Protein AF-A0A7W9M465-F1 (afdb_monomer)

Nearest PDB structures (foldseek):
  7wx6-assembly1_A  TM=5.617E-01  e=9.689E-07  Legionella pneumophila
  2wtm-assembly1_B  TM=7.721E-01  e=1.307E-04  Butyrivibrio proteoclasticus
  2wtm-assembly2_D  TM=7.222E-01  e=1.382E-04  Butyrivibrio proteoclasticus
  6t6y-assembly1_A  TM=6.228E-01  e=3.431E-05  Streptomyces sp. BC16019
  3r0v-assembly1_A  TM=5.632E-01  e=2.597E-05  Sphaerobacter thermophilus DSM 20745

Organism: NCBI:txid1105145

Structure (mmCIF, N/CA/C/O backbone):
data_AF-A0A7W9M465-F1
#
_entry.id   AF-A0A7W9M465-F1
#
loop_
_atom_site.group_PDB
_atom_site.id
_atom_site.type_symbol
_atom_site.label_atom_id
_atom_site.label_alt_id
_atom_site.label_comp_id
_atom_site.label_asym_id
_atom_site.label_entity_id
_atom_site.label_seq_id
_atom_site.pdbx_PDB_ins_code
_atom_site.Cartn_x
_atom_site.Cartn_y
_atom_site.Cartn_z
_atom_site.occupancy
_atom_site.B_iso_or_equiv
_atom_site.auth_seq_id
_atom_site.auth_comp_id
_atom_site.auth_asym_id
_atom_site.auth_atom_id
_atom_site.pdbx_PDB_model_num
ATOM 1 N N . MET A 1 1 ? 46.373 4.427 2.981 1.00 50.78 1 MET A N 1
ATOM 2 C CA . MET A 1 1 ? 45.383 3.460 2.466 1.00 50.78 1 MET A CA 1
ATOM 3 C C . MET A 1 1 ? 45.506 2.196 3.289 1.00 50.78 1 MET A C 1
ATOM 5 O O . MET A 1 1 ? 46.583 1.609 3.298 1.00 50.78 1 MET A O 1
ATOM 9 N N . THR A 1 2 ? 44.461 1.843 4.031 1.00 61.94 2 THR A N 1
ATOM 10 C CA . THR A 1 2 ? 44.344 0.542 4.700 1.00 61.94 2 THR A CA 1
ATOM 11 C C . THR A 1 2 ? 44.081 -0.554 3.661 1.00 61.94 2 THR A C 1
ATOM 13 O O . THR A 1 2 ? 43.658 -0.268 2.535 1.00 61.94 2 THR A O 1
ATOM 16 N N . ALA A 1 3 ? 44.445 -1.795 3.988 1.00 75.38 3 ALA A N 1
ATOM 17 C CA . ALA A 1 3 ? 44.248 -2.933 3.095 1.00 75.38 3 ALA A CA 1
ATOM 18 C C . ALA A 1 3 ? 42.749 -3.246 2.947 1.00 75.38 3 ALA A C 1
ATOM 20 O O . ALA A 1 3 ? 41.966 -2.980 3.853 1.00 75.38 3 ALA A O 1
ATOM 21 N N . ARG A 1 4 ? 42.351 -3.802 1.796 1.00 83.56 4 ARG A N 1
ATOM 22 C CA . ARG A 1 4 ? 41.017 -4.396 1.642 1.00 83.56 4 ARG A CA 1
ATOM 23 C C . ARG A 1 4 ? 40.981 -5.721 2.396 1.00 83.56 4 ARG A C 1
ATOM 25 O O . ARG A 1 4 ? 41.872 -6.550 2.217 1.00 83.56 4 ARG A O 1
ATOM 32 N N . GLU A 1 5 ? 39.944 -5.904 3.191 1.00 88.12 5 GLU A N 1
ATOM 33 C CA . GLU A 1 5 ? 39.639 -7.130 3.917 1.00 88.12 5 GLU A CA 1
ATOM 34 C C . GLU A 1 5 ? 38.430 -7.821 3.284 1.00 88.12 5 GLU A C 1
ATOM 36 O O . GLU A 1 5 ? 37.644 -7.203 2.562 1.00 88.12 5 GLU A O 1
ATOM 41 N N . HIS A 1 6 ? 38.300 -9.124 3.518 1.00 87.44 6 HIS A N 1
ATOM 42 C CA . HIS A 1 6 ? 37.265 -9.946 2.903 1.00 87.44 6 HIS A CA 1
ATOM 43 C C . HIS A 1 6 ? 36.548 -10.775 3.961 1.00 87.44 6 HIS A C 1
ATOM 45 O O . HIS A 1 6 ? 37.185 -11.513 4.712 1.00 87.44 6 HIS A O 1
ATOM 51 N N . PHE A 1 7 ? 35.221 -10.718 3.948 1.00 87.25 7 PHE A N 1
ATOM 52 C CA . PHE A 1 7 ? 34.350 -11.496 4.814 1.00 87.25 7 PHE A CA 1
ATOM 53 C C . PHE A 1 7 ? 33.435 -12.383 3.974 1.00 87.25 7 PHE A C 1
ATOM 55 O O . PHE A 1 7 ? 32.756 -11.912 3.064 1.00 87.25 7 PHE A O 1
ATOM 62 N N . ARG A 1 8 ? 33.410 -13.683 4.273 1.00 85.88 8 ARG A N 1
ATOM 63 C CA . ARG A 1 8 ? 32.484 -14.627 3.642 1.00 85.88 8 ARG A CA 1
ATOM 64 C C . ARG A 1 8 ? 31.369 -14.967 4.623 1.00 85.88 8 ARG A C 1
ATOM 66 O O . ARG A 1 8 ? 31.626 -15.620 5.630 1.00 85.88 8 ARG A O 1
ATOM 73 N N . ALA A 1 9 ? 30.152 -14.557 4.292 1.00 80.19 9 ALA A N 1
ATOM 74 C CA . ALA A 1 9 ? 28.962 -14.819 5.084 1.00 80.19 9 ALA A CA 1
ATOM 75 C C . ALA A 1 9 ? 28.522 -16.299 5.011 1.00 80.19 9 ALA A C 1
ATOM 77 O O . ALA A 1 9 ? 28.919 -17.019 4.084 1.00 80.19 9 ALA A O 1
ATOM 78 N N . PRO A 1 10 ? 27.690 -16.774 5.962 1.00 72.44 10 PRO A N 1
ATOM 79 C CA . PRO A 1 10 ? 27.211 -18.161 5.994 1.00 72.44 10 PRO A CA 1
ATOM 80 C C . PRO A 1 10 ? 26.429 -18.599 4.746 1.00 72.44 10 PRO A C 1
ATOM 82 O O . PRO A 1 10 ? 26.441 -19.778 4.397 1.00 72.44 10 PRO A O 1
ATOM 85 N N . ASP A 1 11 ? 25.779 -17.657 4.061 1.00 66.31 11 ASP A N 1
ATOM 86 C CA . ASP A 1 11 ? 25.060 -17.869 2.796 1.00 66.31 11 ASP A CA 1
ATOM 87 C C . ASP A 1 11 ? 25.996 -17.969 1.571 1.00 66.31 11 ASP A C 1
ATOM 89 O O . ASP A 1 11 ? 25.547 -18.199 0.449 1.00 66.31 11 ASP A O 1
ATOM 93 N N . GLY A 1 12 ? 27.309 -17.826 1.780 1.00 71.44 12 GLY A N 1
ATOM 94 C CA . GLY A 1 12 ? 28.338 -17.866 0.747 1.00 71.44 12 GLY A CA 1
ATOM 95 C C . GLY A 1 12 ? 28.670 -16.507 0.129 1.00 71.44 12 GLY A C 1
ATOM 96 O O . GLY A 1 12 ? 29.665 -16.433 -0.607 1.00 71.44 12 GLY A O 1
ATOM 97 N N . THR A 1 13 ? 27.913 -15.450 0.451 1.00 77.06 13 THR A N 1
ATOM 98 C CA . THR A 1 13 ? 28.138 -14.080 -0.027 1.00 77.06 13 THR A CA 1
ATOM 99 C C . THR A 1 13 ? 29.508 -13.579 0.428 1.00 77.06 13 THR A C 1
ATOM 101 O O . THR A 1 13 ? 29.890 -13.737 1.587 1.00 77.06 13 THR A O 1
ATOM 104 N N . LEU A 1 14 ? 30.275 -12.987 -0.490 1.00 81.06 14 LEU A N 1
ATOM 105 C CA . LEU A 1 14 ? 31.578 -12.395 -0.193 1.00 81.06 14 LEU A CA 1
ATOM 106 C C . LEU A 1 14 ? 31.439 -10.873 -0.127 1.00 81.06 14 LEU A C 1
ATOM 108 O O . LEU A 1 14 ? 31.178 -10.241 -1.146 1.00 81.06 14 LEU A O 1
ATOM 112 N N . LEU A 1 15 ? 31.646 -10.304 1.056 1.00 83.75 15 LEU A N 1
ATOM 113 C CA . LEU A 1 15 ? 31.728 -8.866 1.279 1.00 83.75 15 LEU A CA 1
ATOM 114 C C . LEU A 1 15 ? 33.195 -8.444 1.336 1.00 83.75 15 LEU A C 1
ATOM 116 O O . LEU A 1 15 ? 34.043 -9.162 1.874 1.00 83.75 15 LEU A O 1
ATOM 120 N N . THR A 1 16 ? 33.501 -7.281 0.772 1.00 85.50 16 THR A N 1
ATOM 121 C CA . THR A 1 16 ? 34.827 -6.666 0.886 1.00 85.50 16 THR A CA 1
ATOM 122 C C . THR A 1 16 ? 34.676 -5.389 1.686 1.00 85.50 16 THR A C 1
ATOM 124 O O . THR A 1 16 ? 33.729 -4.646 1.469 1.00 85.50 16 THR A O 1
ATOM 127 N N . TYR A 1 17 ? 35.574 -5.125 2.626 1.00 88.25 17 TYR A N 1
ATOM 128 C CA . TYR A 1 17 ? 35.513 -3.895 3.408 1.00 88.25 17 TYR A CA 1
ATOM 129 C C . TYR A 1 17 ? 36.898 -3.297 3.638 1.00 88.25 17 TYR A C 1
ATOM 131 O O . TYR A 1 17 ? 37.930 -3.927 3.395 1.00 88.25 17 TYR A O 1
ATOM 139 N N . ARG A 1 18 ? 36.920 -2.038 4.065 1.00 89.06 18 ARG A N 1
ATOM 140 C CA . ARG A 1 18 ? 38.112 -1.323 4.521 1.00 89.06 18 ARG A CA 1
ATOM 141 C C . ARG A 1 18 ? 37.828 -0.740 5.893 1.00 89.06 18 ARG A C 1
ATOM 143 O O . ARG A 1 18 ? 36.785 -0.125 6.083 1.00 89.06 18 ARG A O 1
ATOM 150 N N . ASP A 1 19 ? 38.772 -0.902 6.802 1.00 90.75 19 ASP A N 1
ATOM 151 C CA . ASP A 1 19 ? 38.674 -0.429 8.179 1.00 90.75 19 ASP A CA 1
ATOM 152 C C . ASP A 1 19 ? 39.619 0.760 8.401 1.00 90.75 19 ASP A C 1
ATOM 154 O O . ASP A 1 19 ? 40.736 0.779 7.869 1.00 90.75 19 ASP A O 1
ATOM 158 N N . PHE A 1 20 ? 39.167 1.779 9.130 1.00 91.06 20 PHE A N 1
ATOM 159 C CA . PHE A 1 20 ? 39.895 3.024 9.357 1.00 91.06 20 PHE A CA 1
ATOM 160 C C . PHE A 1 20 ? 39.704 3.536 10.787 1.00 91.06 20 PHE A C 1
ATOM 162 O O . PHE A 1 20 ? 38.581 3.723 11.250 1.00 91.06 20 PHE A O 1
ATOM 169 N N . GLY A 1 21 ? 40.812 3.900 11.436 1.00 88.88 21 GLY A N 1
ATOM 170 C CA . GLY A 1 21 ? 40.788 4.539 12.752 1.00 88.88 21 GLY A CA 1
ATOM 171 C C . GLY A 1 21 ? 40.443 3.588 13.898 1.00 88.88 21 GLY A C 1
ATOM 172 O O . GLY A 1 21 ? 40.493 2.371 13.758 1.00 88.88 21 GLY A O 1
ATOM 173 N N . GLU A 1 22 ? 40.123 4.172 15.049 1.00 85.94 22 GLU A N 1
ATOM 174 C CA . GLU A 1 22 ? 39.717 3.477 16.273 1.00 85.94 22 GLU A CA 1
ATOM 175 C C . GLU A 1 22 ? 38.568 4.253 16.934 1.00 85.94 22 GLU A C 1
ATOM 177 O O . GLU A 1 22 ? 38.385 5.448 16.683 1.00 85.94 22 GLU A O 1
ATOM 182 N N . GLY A 1 23 ? 37.813 3.584 17.806 1.00 87.31 23 GLY A N 1
ATOM 183 C CA . GLY A 1 23 ? 36.670 4.155 18.516 1.00 87.31 23 GLY A CA 1
ATOM 184 C C . GLY A 1 23 ? 35.356 3.511 18.086 1.00 87.31 23 GLY A C 1
ATOM 185 O O . GLY A 1 23 ? 35.344 2.340 17.713 1.00 87.31 23 GLY A O 1
ATOM 186 N N . ARG A 1 24 ? 34.249 4.259 18.150 1.00 85.56 24 ARG A N 1
ATOM 187 C CA . ARG A 1 24 ? 32.911 3.691 17.939 1.00 85.56 24 ARG A CA 1
ATOM 188 C C . ARG A 1 24 ? 32.733 3.222 16.486 1.00 85.56 24 ARG A C 1
ATOM 190 O O . ARG A 1 24 ? 32.933 4.048 15.587 1.00 85.56 24 ARG A O 1
ATOM 197 N N . PRO A 1 25 ? 32.340 1.961 16.231 1.00 91.00 25 PRO A N 1
ATOM 198 C CA . PRO A 1 25 ? 32.132 1.466 14.877 1.00 91.00 25 PRO A CA 1
ATOM 199 C C . PRO A 1 25 ? 31.064 2.263 14.119 1.00 91.00 25 PRO A C 1
ATOM 201 O O . PRO A 1 25 ? 29.959 2.464 14.616 1.00 91.00 25 PRO A O 1
ATOM 204 N N . LEU A 1 26 ? 31.389 2.692 12.901 1.00 89.31 26 LEU A N 1
ATOM 205 C CA . LEU A 1 26 ? 30.464 3.262 11.924 1.00 89.31 26 LEU A CA 1
ATOM 206 C C . LEU A 1 26 ? 30.609 2.476 10.620 1.00 89.31 26 LEU A C 1
ATOM 208 O O . LEU A 1 26 ? 31.607 2.627 9.913 1.00 89.31 26 LEU A O 1
ATOM 212 N N . VAL A 1 27 ? 29.623 1.631 10.319 1.00 91.25 27 VAL A N 1
ATOM 213 C CA . VAL A 1 27 ? 29.637 0.762 9.136 1.00 91.25 27 VAL A CA 1
ATOM 214 C C . VAL A 1 27 ? 28.852 1.426 8.008 1.00 91.25 27 VAL A C 1
ATOM 216 O O . VAL A 1 27 ? 27.652 1.674 8.131 1.00 91.25 27 VAL A O 1
ATOM 219 N N . LEU A 1 28 ? 29.540 1.728 6.911 1.00 88.50 28 LEU A N 1
ATOM 220 C CA . LEU A 1 28 ? 29.016 2.457 5.761 1.00 88.50 28 LEU A CA 1
ATOM 221 C C . LEU A 1 28 ? 28.966 1.546 4.536 1.00 88.50 28 LEU A C 1
ATOM 223 O O . LEU A 1 28 ? 30.002 1.127 4.023 1.00 88.50 28 LEU A O 1
ATOM 227 N N . PHE A 1 29 ? 27.760 1.268 4.049 1.00 84.62 29 PHE A N 1
ATOM 228 C CA . PHE A 1 29 ? 27.524 0.469 2.852 1.00 84.62 29 PHE A CA 1
ATOM 229 C C . PHE A 1 29 ? 27.475 1.364 1.610 1.00 84.62 29 PHE A C 1
ATOM 231 O O . PHE A 1 29 ? 26.705 2.330 1.539 1.00 84.62 29 PHE A O 1
ATOM 238 N N . ALA A 1 30 ? 28.304 1.053 0.616 1.00 75.25 30 ALA A N 1
ATOM 239 C CA . ALA A 1 30 ? 28.243 1.698 -0.692 1.00 75.25 30 ALA A CA 1
ATOM 240 C C . ALA A 1 30 ? 27.140 1.094 -1.576 1.00 75.25 30 ALA A C 1
ATOM 242 O O . ALA A 1 30 ? 26.696 -0.029 -1.344 1.00 75.25 30 ALA A O 1
ATOM 243 N N . GLY A 1 31 ? 26.695 1.861 -2.577 1.00 59.94 31 GLY A N 1
ATOM 244 C CA . GLY A 1 31 ? 25.725 1.408 -3.578 1.00 59.94 31 GLY A CA 1
ATOM 245 C C . GLY A 1 31 ? 26.327 0.458 -4.620 1.00 59.94 31 GLY A C 1
ATOM 246 O O . GLY A 1 31 ? 25.685 -0.528 -4.961 1.00 59.94 31 GLY A O 1
ATOM 247 N N . ASP A 1 32 ? 27.570 0.711 -5.046 1.00 57.81 32 ASP A N 1
ATOM 248 C CA . ASP A 1 32 ? 28.349 -0.114 -5.984 1.00 57.81 32 ASP A CA 1
ATOM 249 C C . ASP A 1 32 ? 29.833 -0.169 -5.547 1.00 57.81 32 ASP A C 1
ATOM 251 O O . ASP A 1 32 ? 30.357 0.731 -4.885 1.00 57.81 32 ASP A O 1
ATOM 255 N N . SER A 1 33 ? 30.509 -1.258 -5.908 1.00 49.78 33 SER A N 1
ATOM 256 C CA . SER A 1 33 ? 31.902 -1.610 -5.620 1.00 49.78 33 SER A CA 1
ATOM 257 C C . SER A 1 33 ? 32.958 -0.674 -6.235 1.00 49.78 33 SER A C 1
ATOM 259 O O . SER A 1 33 ? 34.073 -0.587 -5.701 1.00 49.78 33 SER A O 1
ATOM 261 N N . ASP A 1 34 ? 32.622 0.039 -7.320 1.00 48.62 34 ASP A N 1
ATOM 262 C CA . ASP A 1 34 ? 33.474 1.072 -7.937 1.00 48.62 34 ASP A CA 1
ATOM 263 C C . ASP A 1 34 ? 33.296 2.460 -7.257 1.00 48.62 34 ASP A C 1
ATOM 265 O O . ASP A 1 34 ? 34.188 3.301 -7.373 1.00 48.62 34 ASP A O 1
ATOM 269 N N . ASP A 1 35 ? 32.229 2.678 -6.468 1.00 52.84 35 ASP A N 1
ATOM 270 C CA . ASP A 1 35 ? 31.834 3.988 -5.900 1.00 52.84 35 ASP A CA 1
ATOM 271 C C . ASP A 1 35 ? 32.314 4.247 -4.460 1.00 52.84 35 ASP A C 1
ATOM 273 O O . ASP A 1 35 ? 32.398 5.396 -4.014 1.00 52.84 35 ASP A O 1
ATOM 277 N N . THR A 1 36 ? 32.672 3.216 -3.690 1.00 51.62 36 THR A N 1
ATOM 278 C CA . THR A 1 36 ? 33.055 3.374 -2.270 1.00 51.62 36 THR A CA 1
ATOM 279 C C . THR A 1 36 ? 34.271 4.283 -2.075 1.00 51.62 36 THR A C 1
ATOM 281 O O . THR A 1 36 ? 34.425 4.919 -1.029 1.00 51.62 36 THR A O 1
ATOM 284 N N . ALA A 1 37 ? 35.159 4.327 -3.076 1.00 50.91 37 ALA A N 1
ATOM 285 C CA . ALA A 1 37 ? 36.342 5.173 -3.056 1.00 50.91 37 ALA A CA 1
ATOM 286 C C . ALA A 1 37 ? 36.015 6.657 -3.285 1.00 50.91 37 ALA A C 1
ATOM 288 O O . ALA A 1 37 ? 36.636 7.505 -2.658 1.00 50.91 37 ALA A O 1
ATOM 289 N N . ASP A 1 38 ? 35.025 6.985 -4.106 1.00 58.19 38 ASP A N 1
ATOM 290 C CA . ASP A 1 38 ? 34.736 8.383 -4.435 1.00 58.19 38 ASP A CA 1
ATOM 291 C C . ASP A 1 38 ? 33.638 8.972 -3.534 1.00 58.19 38 ASP A C 1
ATOM 293 O O . ASP A 1 38 ? 33.659 10.168 -3.240 1.00 58.19 38 ASP A O 1
ATOM 297 N N . LEU A 1 39 ? 32.738 8.130 -3.009 1.00 66.69 39 LEU A N 1
ATOM 298 C CA . LEU A 1 39 ? 31.596 8.568 -2.207 1.00 66.69 39 LEU A CA 1
ATOM 299 C C . LEU A 1 39 ? 31.907 8.696 -0.710 1.00 66.69 39 LEU A C 1
ATOM 301 O O . LEU A 1 39 ? 31.679 9.752 -0.128 1.00 66.69 39 LEU A O 1
ATOM 305 N N . TRP A 1 40 ? 32.433 7.645 -0.066 1.00 76.19 40 TRP A N 1
ATOM 306 C CA . TRP A 1 40 ? 32.627 7.635 1.393 1.00 76.19 40 TRP A CA 1
ATOM 307 C C . TRP A 1 40 ? 34.029 8.060 1.847 1.00 76.19 40 TRP A C 1
ATOM 309 O O . TRP A 1 40 ? 34.159 8.612 2.942 1.00 76.19 40 TRP A O 1
ATOM 319 N N . LEU A 1 41 ? 35.080 7.859 1.034 1.00 80.06 41 LEU A N 1
ATOM 320 C CA . LEU A 1 41 ? 36.451 8.239 1.428 1.00 80.06 41 LEU A CA 1
ATOM 321 C C . LEU A 1 41 ? 36.605 9.715 1.830 1.00 80.06 41 LEU A C 1
ATOM 323 O O . LEU A 1 41 ? 37.308 9.951 2.816 1.00 80.06 41 LEU A O 1
ATOM 327 N N . PRO A 1 42 ? 35.954 10.703 1.178 1.00 79.19 42 PRO A N 1
ATOM 328 C CA . PRO A 1 42 ? 36.044 12.104 1.602 1.00 79.19 42 PRO A CA 1
ATOM 329 C C . PRO A 1 42 ? 35.568 12.358 3.042 1.00 79.19 42 PRO A C 1
ATOM 331 O O . PRO A 1 42 ? 35.943 13.360 3.651 1.00 79.19 42 PRO A O 1
ATOM 334 N N . HIS A 1 43 ? 34.758 11.454 3.603 1.00 79.06 43 HIS A N 1
ATOM 335 C CA . HIS A 1 43 ? 34.210 11.558 4.954 1.00 79.06 43 HIS A CA 1
ATOM 336 C C . HIS A 1 43 ? 35.034 10.803 6.008 1.00 79.06 43 HIS A C 1
ATOM 338 O O . HIS A 1 43 ? 34.854 11.061 7.198 1.00 79.06 43 HIS A O 1
ATOM 344 N N . VAL A 1 44 ? 35.951 9.913 5.605 1.00 85.44 44 VAL A N 1
ATOM 345 C CA . VAL A 1 44 ? 36.715 9.053 6.529 1.00 85.44 44 VAL A CA 1
ATOM 346 C C . VAL A 1 44 ? 37.563 9.876 7.494 1.00 85.44 44 VAL A C 1
ATOM 348 O O . VAL A 1 44 ? 37.400 9.736 8.703 1.00 85.44 44 VAL A O 1
ATOM 351 N N . ASP A 1 45 ? 38.430 10.759 6.991 1.00 86.06 45 ASP A N 1
ATOM 352 C CA . ASP A 1 45 ? 39.338 11.535 7.847 1.00 86.06 45 ASP A CA 1
ATOM 353 C C . ASP A 1 45 ? 38.575 12.426 8.854 1.00 86.06 45 ASP A C 1
ATOM 355 O O . ASP A 1 45 ? 38.905 12.388 10.045 1.00 86.06 45 ASP A O 1
ATOM 359 N N . PRO A 1 46 ? 37.522 13.176 8.448 1.00 82.88 46 PRO A N 1
ATOM 360 C CA . PRO A 1 46 ? 36.678 13.904 9.392 1.00 82.88 46 PRO A CA 1
ATOM 361 C C . PRO A 1 46 ? 36.025 13.028 10.464 1.00 82.88 46 PRO A C 1
ATOM 363 O O . PRO A 1 46 ? 35.930 13.468 11.604 1.00 82.88 46 PRO A O 1
ATOM 366 N N . LEU A 1 47 ? 35.564 11.819 10.131 1.00 85.00 47 LEU A N 1
ATOM 367 C CA . LEU A 1 47 ? 34.874 10.928 11.072 1.00 85.00 47 LEU A CA 1
ATOM 368 C C . LEU A 1 47 ? 35.854 10.230 12.027 1.00 85.00 47 LEU A C 1
ATOM 370 O O . LEU A 1 47 ? 35.603 10.176 13.232 1.00 85.00 47 LEU A O 1
ATOM 374 N N . VAL A 1 48 ? 37.009 9.783 11.529 1.00 89.94 48 VAL A N 1
ATOM 375 C CA . VAL A 1 48 ? 38.081 9.198 12.352 1.00 89.94 48 VAL A CA 1
ATOM 376 C C . VAL A 1 48 ? 38.618 10.218 13.355 1.00 89.94 48 VAL A C 1
ATOM 378 O O . VAL A 1 48 ? 38.791 9.898 14.530 1.00 89.94 48 VAL A O 1
ATOM 381 N N . ALA A 1 49 ? 38.799 11.479 12.946 1.00 86.31 49 ALA A N 1
ATOM 382 C CA . ALA A 1 49 ? 39.213 12.556 13.851 1.00 86.31 49 ALA A CA 1
ATOM 383 C C . ALA A 1 49 ? 38.223 12.806 15.010 1.00 86.31 49 ALA A C 1
ATOM 385 O O . ALA A 1 49 ? 38.584 13.441 16.002 1.00 86.31 49 ALA A O 1
ATOM 386 N N . ARG A 1 50 ? 36.987 12.303 14.899 1.00 81.25 50 ARG A N 1
ATOM 387 C CA . ARG A 1 50 ? 35.925 12.403 15.912 1.00 81.25 50 ARG A CA 1
ATOM 388 C C . ARG A 1 50 ? 35.790 11.147 16.773 1.00 81.25 50 ARG A C 1
ATOM 390 O O . ARG A 1 50 ? 34.886 11.087 17.599 1.00 81.25 50 ARG A O 1
ATOM 397 N N . GLY A 1 51 ? 36.684 10.172 16.606 1.00 86.44 51 GLY A N 1
ATOM 398 C CA . GLY A 1 51 ? 36.689 8.938 17.390 1.00 86.44 51 GLY A CA 1
ATOM 399 C C . GLY A 1 51 ? 35.744 7.859 16.865 1.00 86.44 51 GLY A C 1
ATOM 400 O O . GLY A 1 51 ? 35.273 7.039 17.653 1.00 86.44 51 GLY A O 1
ATOM 401 N N . HIS A 1 52 ? 35.445 7.860 15.563 1.00 86.88 52 HIS A N 1
ATOM 402 C CA . HIS A 1 52 ? 34.800 6.724 14.909 1.00 86.88 52 HIS A CA 1
ATOM 403 C C . HIS A 1 52 ? 35.837 5.769 14.310 1.00 86.88 52 HIS A C 1
ATOM 405 O O . HIS A 1 52 ? 36.769 6.202 13.627 1.00 86.88 52 HIS A O 1
ATOM 411 N N . ARG A 1 53 ? 35.607 4.465 14.485 1.00 91.88 53 ARG A N 1
ATOM 412 C CA . ARG A 1 53 ? 36.194 3.415 13.645 1.00 91.88 53 ARG A CA 1
ATOM 413 C C . ARG A 1 53 ? 35.304 3.280 12.414 1.00 91.88 53 ARG A C 1
ATOM 415 O O . ARG A 1 53 ? 34.178 2.803 12.522 1.00 91.88 53 ARG A O 1
ATOM 422 N N . VAL A 1 54 ? 35.758 3.767 11.267 1.00 91.12 54 VAL A N 1
ATOM 423 C CA . VAL A 1 54 ? 34.953 3.820 10.040 1.00 91.12 54 VAL A CA 1
ATOM 424 C C . VAL A 1 54 ? 35.208 2.565 9.215 1.00 91.12 54 VAL A C 1
ATOM 426 O O . VAL A 1 54 ? 36.326 2.345 8.759 1.00 91.12 54 VAL A O 1
ATOM 429 N N . ILE A 1 55 ? 34.165 1.767 8.987 1.00 91.75 55 ILE A N 1
ATOM 430 C CA . ILE A 1 55 ? 34.219 0.565 8.154 1.00 91.75 55 ILE A CA 1
ATOM 431 C C . ILE A 1 55 ? 33.451 0.832 6.865 1.00 91.75 55 ILE A C 1
ATOM 433 O O . ILE A 1 55 ? 32.233 0.982 6.881 1.00 91.75 55 ILE A O 1
ATOM 437 N N . LEU A 1 56 ? 34.156 0.886 5.739 1.00 90.06 56 LEU A N 1
ATOM 438 C CA . LEU A 1 56 ? 33.545 1.038 4.421 1.00 90.06 56 LEU A CA 1
ATOM 439 C C . LEU A 1 56 ? 33.336 -0.336 3.798 1.00 90.06 56 LEU A C 1
ATOM 441 O O . LEU A 1 56 ? 34.313 -1.055 3.594 1.00 90.06 56 LEU A O 1
ATOM 445 N N . VAL A 1 57 ? 32.094 -0.688 3.485 1.00 87.81 57 VAL A N 1
ATOM 446 C CA . VAL A 1 57 ? 31.721 -1.992 2.932 1.00 87.81 57 VAL A CA 1
ATOM 447 C C . VAL A 1 57 ? 31.379 -1.848 1.452 1.00 87.81 57 VAL A C 1
ATOM 449 O O . VAL A 1 57 ? 30.419 -1.168 1.082 1.00 87.81 57 VAL A O 1
ATOM 452 N N . ASP A 1 58 ? 32.165 -2.530 0.622 1.00 80.06 58 ASP A N 1
ATOM 453 C CA . ASP A 1 58 ? 31.907 -2.752 -0.795 1.00 80.06 58 ASP A CA 1
ATOM 454 C C . ASP A 1 58 ? 30.885 -3.899 -0.903 1.00 80.06 58 ASP A C 1
ATOM 456 O O . ASP A 1 58 ? 31.142 -5.031 -0.462 1.00 80.06 58 ASP A O 1
ATOM 460 N N . LEU A 1 59 ? 29.721 -3.619 -1.492 1.00 72.31 59 LEU A N 1
ATOM 461 C CA . LEU A 1 59 ? 28.781 -4.674 -1.858 1.00 72.31 59 LEU A CA 1
ATOM 462 C C . LEU A 1 59 ? 29.360 -5.510 -3.015 1.00 72.31 59 LEU A C 1
ATOM 464 O O . LEU A 1 59 ? 30.142 -4.990 -3.815 1.00 72.31 59 LEU A O 1
ATOM 468 N N . PRO A 1 60 ? 29.047 -6.819 -3.089 1.00 64.31 60 PRO A N 1
ATOM 469 C CA . PRO A 1 60 ? 29.517 -7.648 -4.188 1.00 64.31 60 PRO A CA 1
ATOM 470 C C . PRO A 1 60 ? 29.006 -7.090 -5.522 1.00 64.31 60 PRO A C 1
ATOM 472 O O . PRO A 1 60 ? 27.875 -6.618 -5.585 1.00 64.31 60 PRO A O 1
ATOM 475 N N . ASP A 1 61 ? 29.839 -7.187 -6.565 1.00 52.59 61 ASP A N 1
ATOM 476 C CA . ASP A 1 61 ? 29.519 -6.789 -7.946 1.00 52.59 61 ASP A CA 1
ATOM 477 C C . ASP A 1 61 ? 28.102 -7.262 -8.334 1.00 52.59 61 ASP A C 1
ATOM 479 O O . ASP A 1 61 ? 27.733 -8.415 -8.073 1.00 52.59 61 ASP A O 1
ATOM 483 N N . GLU A 1 62 ? 27.335 -6.373 -8.974 1.00 47.59 62 GLU A N 1
ATOM 484 C CA . GLU A 1 62 ? 25.898 -6.447 -9.314 1.00 47.59 62 GLU A CA 1
ATOM 485 C C . GLU A 1 62 ? 25.483 -7.712 -10.098 1.00 47.59 62 GLU A C 1
ATOM 487 O O . GLU A 1 62 ? 24.309 -7.959 -10.369 1.00 47.59 62 GLU A O 1
ATOM 492 N N . ARG A 1 63 ? 26.457 -8.544 -10.473 1.00 40.72 63 ARG A N 1
ATOM 493 C CA . ARG A 1 63 ? 26.319 -9.794 -11.229 1.00 40.72 63 ARG A CA 1
ATOM 494 C C . ARG A 1 63 ? 25.870 -10.991 -10.393 1.00 40.72 63 ARG A C 1
ATOM 496 O O . ARG A 1 63 ? 25.621 -12.052 -10.971 1.00 40.72 63 ARG A O 1
ATOM 503 N N . SER A 1 64 ? 25.824 -10.881 -9.064 1.00 37.25 64 SER A N 1
ATOM 504 C CA . SER A 1 64 ? 25.337 -11.967 -8.209 1.00 37.25 64 SER A CA 1
ATOM 505 C C . SER A 1 64 ? 23.828 -11.820 -7.960 1.00 37.25 64 SER A C 1
ATOM 507 O O . SER A 1 64 ? 23.412 -10.782 -7.456 1.00 37.25 64 SER A O 1
ATOM 509 N N . PRO A 1 65 ? 22.995 -12.846 -8.228 1.00 34.16 65 PRO A N 1
ATOM 510 C CA . PRO A 1 65 ? 21.530 -12.802 -8.074 1.00 34.16 65 PRO A CA 1
ATOM 511 C C . PRO A 1 65 ? 21.038 -12.680 -6.617 1.00 34.16 65 PRO A C 1
ATOM 513 O O . PRO A 1 65 ? 19.846 -12.818 -6.341 1.00 34.16 65 PRO A O 1
ATOM 516 N N . ALA A 1 66 ? 21.940 -12.454 -5.659 1.00 39.44 66 ALA A N 1
ATOM 517 C CA . ALA A 1 66 ? 21.574 -12.140 -4.292 1.00 39.44 66 ALA A CA 1
ATOM 518 C C . ALA A 1 66 ? 21.256 -10.643 -4.210 1.00 39.44 66 ALA A C 1
ATOM 520 O O . ALA A 1 66 ? 22.147 -9.798 -4.269 1.00 39.44 66 ALA A O 1
ATOM 521 N N . ARG A 1 67 ? 19.964 -10.334 -4.055 1.00 49.28 67 ARG A N 1
ATOM 522 C CA . ARG A 1 67 ? 19.465 -9.050 -3.535 1.00 49.28 67 ARG A CA 1
ATOM 523 C C . ARG A 1 67 ? 20.362 -8.527 -2.421 1.00 49.28 67 ARG A C 1
ATOM 525 O O . ARG A 1 67 ? 20.928 -9.347 -1.703 1.00 49.28 67 ARG A O 1
ATOM 532 N N . ALA A 1 68 ? 20.408 -7.198 -2.249 1.00 54.38 68 ALA A N 1
ATOM 533 C CA . ALA A 1 68 ? 21.100 -6.509 -1.152 1.00 54.38 68 ALA A CA 1
ATOM 534 C C . ALA A 1 68 ? 21.214 -7.430 0.078 1.00 54.38 68 ALA A C 1
ATOM 536 O O . ALA A 1 68 ? 20.171 -7.792 0.637 1.00 54.38 68 ALA A O 1
ATOM 537 N N . PRO A 1 69 ? 22.421 -7.911 0.423 1.00 67.94 69 PRO A N 1
ATOM 538 C CA . PRO A 1 69 ? 22.568 -9.167 1.142 1.00 67.94 69 PRO A CA 1
ATOM 539 C C . PRO A 1 69 ? 22.356 -8.941 2.638 1.00 67.94 69 PRO A C 1
ATOM 541 O O . PRO A 1 69 ? 23.300 -8.960 3.417 1.00 67.94 69 PRO A O 1
ATOM 544 N N . THR A 1 70 ? 21.109 -8.696 3.047 1.00 70.25 70 THR A N 1
ATOM 545 C CA . THR A 1 70 ? 20.733 -8.329 4.420 1.00 70.25 70 THR A CA 1
ATOM 546 C C . THR A 1 70 ? 21.285 -9.319 5.437 1.00 70.25 70 THR A C 1
ATOM 548 O O . THR A 1 70 ? 21.890 -8.901 6.419 1.00 70.25 70 THR A O 1
ATOM 551 N N . ALA A 1 71 ? 21.175 -10.623 5.168 1.00 68.75 71 ALA A N 1
ATOM 552 C CA . ALA A 1 71 ? 21.751 -11.660 6.021 1.00 68.75 71 ALA A CA 1
ATOM 553 C C . ALA A 1 71 ? 23.288 -11.589 6.091 1.00 68.75 71 ALA A C 1
ATOM 555 O O . ALA A 1 71 ? 23.855 -11.728 7.172 1.00 68.75 71 ALA A O 1
ATOM 556 N N . ALA A 1 72 ? 23.969 -11.331 4.969 1.00 79.12 72 ALA A N 1
ATOM 557 C CA . ALA A 1 72 ? 25.422 -11.163 4.953 1.00 79.12 72 ALA A CA 1
ATOM 558 C C . ALA A 1 72 ? 25.865 -9.876 5.661 1.00 79.12 72 ALA A C 1
ATOM 560 O O . ALA A 1 72 ? 26.889 -9.880 6.336 1.00 79.12 72 ALA A O 1
ATOM 561 N N . GLY A 1 73 ? 25.095 -8.793 5.528 1.00 82.38 73 GLY A N 1
ATOM 562 C CA . GLY A 1 73 ? 25.318 -7.533 6.227 1.00 82.38 73 GLY A CA 1
ATOM 563 C C . GLY A 1 73 ? 25.191 -7.701 7.738 1.00 82.38 73 GLY A C 1
ATOM 564 O O . GLY A 1 73 ? 26.078 -7.271 8.465 1.00 82.38 73 GLY A O 1
ATOM 565 N N . LEU A 1 74 ? 24.151 -8.394 8.214 1.00 79.62 74 LEU A N 1
ATOM 566 C CA . LEU A 1 74 ? 24.005 -8.741 9.634 1.00 79.62 74 LEU A CA 1
ATOM 567 C C . LEU A 1 74 ? 25.155 -9.632 10.120 1.00 79.62 74 LEU A C 1
ATOM 569 O O . LEU A 1 74 ? 25.783 -9.325 11.126 1.00 79.62 74 LEU A O 1
ATOM 573 N N . ALA A 1 75 ? 25.503 -10.674 9.360 1.00 81.75 75 ALA A N 1
ATOM 574 C CA . ALA A 1 75 ? 26.623 -11.548 9.701 1.00 81.75 75 ALA A CA 1
ATOM 575 C C . ALA A 1 75 ? 27.972 -10.804 9.727 1.00 81.75 75 ALA A C 1
ATOM 577 O O . ALA A 1 75 ? 28.869 -11.187 10.474 1.00 81.75 75 ALA A O 1
ATOM 578 N N . LEU A 1 76 ? 28.128 -9.744 8.925 1.00 87.94 76 LEU A N 1
ATOM 579 C CA . LEU A 1 76 ? 29.298 -8.872 8.976 1.00 87.94 76 LEU A CA 1
ATOM 580 C C . LEU A 1 76 ? 29.321 -8.038 10.262 1.00 87.94 76 LEU A C 1
ATOM 582 O O . LEU A 1 76 ? 30.388 -7.879 10.842 1.00 87.94 76 LEU A O 1
ATOM 586 N N . LEU A 1 77 ? 28.177 -7.530 10.730 1.00 87.25 77 LEU A N 1
ATOM 587 C CA . LEU A 1 77 ? 28.108 -6.815 12.011 1.00 87.25 77 LEU A CA 1
ATOM 588 C C . LEU A 1 77 ? 28.522 -7.706 13.184 1.00 87.25 77 LEU A C 1
ATOM 590 O O . LEU A 1 77 ? 29.289 -7.253 14.038 1.00 87.25 77 LEU A O 1
ATOM 594 N N . ASP A 1 78 ? 28.075 -8.964 13.174 1.00 82.12 78 ASP A N 1
ATOM 595 C CA . ASP A 1 78 ? 28.493 -9.979 14.144 1.00 82.12 78 ASP A CA 1
ATOM 596 C C . ASP A 1 78 ? 29.996 -10.262 14.027 1.00 82.12 78 ASP A C 1
ATOM 598 O O . ASP A 1 78 ? 30.701 -10.319 15.025 1.00 82.12 78 ASP A O 1
ATOM 602 N N . HIS A 1 79 ? 30.517 -10.394 12.802 1.00 85.62 79 HIS A N 1
ATOM 603 C CA . HIS A 1 79 ? 31.942 -10.633 12.561 1.00 85.62 79 HIS A CA 1
ATOM 604 C C . HIS A 1 79 ? 32.848 -9.490 13.033 1.00 85.62 79 HIS A C 1
ATOM 606 O O . HIS A 1 79 ? 33.985 -9.732 13.434 1.00 85.62 79 HIS A O 1
ATOM 612 N N . LEU A 1 80 ? 32.364 -8.252 12.952 1.00 86.25 80 LEU A N 1
ATOM 613 C CA . LEU A 1 80 ? 33.088 -7.056 13.374 1.00 86.25 80 LEU A CA 1
ATOM 614 C C . LEU A 1 80 ? 32.988 -6.804 14.892 1.00 86.25 80 LEU A C 1
ATOM 616 O O . LEU A 1 80 ? 33.499 -5.779 15.351 1.00 86.25 80 LEU A O 1
ATOM 620 N N . ASP A 1 81 ? 32.336 -7.707 15.640 1.00 77.50 81 ASP A N 1
ATOM 621 C CA . ASP A 1 81 ? 32.052 -7.623 17.080 1.00 77.50 81 ASP A CA 1
ATOM 622 C C . ASP A 1 81 ? 31.345 -6.309 17.478 1.00 77.50 81 ASP A C 1
ATOM 624 O O . ASP A 1 81 ? 31.523 -5.772 18.570 1.00 77.50 81 ASP A O 1
ATOM 628 N N . THR A 1 82 ? 30.526 -5.757 16.575 1.00 70.94 82 THR A N 1
ATOM 629 C CA . THR A 1 82 ? 29.903 -4.432 16.767 1.00 70.94 82 THR A CA 1
ATOM 630 C C . THR A 1 82 ? 28.813 -4.419 17.836 1.00 70.94 82 THR A C 1
ATOM 632 O O . THR A 1 82 ? 28.602 -3.397 18.485 1.00 70.94 82 THR A O 1
ATOM 635 N N . ALA A 1 83 ? 28.124 -5.545 18.034 1.00 56.44 83 ALA A N 1
ATOM 636 C CA . ALA A 1 83 ? 27.053 -5.682 19.019 1.00 56.44 83 ALA A CA 1
ATOM 637 C C . ALA A 1 83 ? 27.571 -5.787 20.467 1.00 56.44 83 ALA A C 1
ATOM 639 O O . ALA A 1 83 ? 26.850 -5.428 21.396 1.00 56.44 83 ALA A O 1
ATOM 640 N N . ASP A 1 84 ? 28.814 -6.241 20.647 1.00 57.94 84 ASP A N 1
ATOM 641 C CA . ASP A 1 84 ? 29.466 -6.386 21.953 1.00 57.94 84 ASP A CA 1
ATOM 642 C C . ASP A 1 84 ? 30.294 -5.147 22.344 1.00 57.94 84 ASP A C 1
ATOM 644 O O . ASP A 1 84 ? 30.843 -5.087 23.450 1.00 57.94 84 ASP A O 1
ATOM 648 N N . ASP A 1 85 ? 30.376 -4.135 21.468 1.00 63.50 85 ASP A N 1
ATOM 649 C CA . ASP A 1 85 ? 31.026 -2.866 21.784 1.00 63.50 85 ASP A CA 1
ATOM 650 C C . ASP A 1 85 ? 30.178 -2.092 22.815 1.00 63.50 85 ASP A C 1
ATOM 652 O O . ASP A 1 85 ? 29.035 -1.719 22.530 1.00 63.50 85 ASP A O 1
ATOM 656 N N . PRO A 1 86 ? 30.704 -1.797 24.020 1.00 57.19 86 PRO A N 1
ATOM 657 C CA . PRO A 1 86 ? 29.964 -1.058 25.039 1.00 57.19 86 PRO A CA 1
ATOM 658 C C . PRO A 1 86 ? 29.587 0.374 24.616 1.00 57.19 86 PRO A C 1
ATOM 660 O O . PRO A 1 86 ? 28.751 0.992 25.276 1.00 57.19 86 PRO A O 1
ATOM 663 N N . ALA A 1 87 ? 30.183 0.913 23.545 1.00 62.84 87 ALA A N 1
ATOM 664 C CA . ALA A 1 87 ? 29.812 2.191 22.937 1.00 62.84 87 ALA A CA 1
ATOM 665 C C . ALA A 1 87 ? 28.706 2.078 21.863 1.00 62.84 87 ALA A C 1
ATOM 667 O O . ALA A 1 87 ? 28.228 3.113 21.383 1.00 62.84 87 ALA A O 1
ATOM 668 N N . GLY A 1 88 ? 28.289 0.859 21.498 1.00 75.31 88 GLY A N 1
ATOM 669 C CA . GLY A 1 88 ? 27.370 0.579 20.392 1.00 75.31 88 GLY A CA 1
ATOM 670 C C . GLY A 1 88 ? 28.002 0.810 19.014 1.00 75.31 88 GLY A C 1
ATOM 671 O O . GLY A 1 88 ? 29.202 1.042 18.900 1.00 75.31 88 GLY A O 1
ATOM 672 N N . TYR A 1 89 ? 27.194 0.782 17.954 1.00 83.44 89 TYR A N 1
ATOM 673 C CA . TYR A 1 89 ? 27.648 1.023 16.578 1.00 83.44 89 TYR A CA 1
ATOM 674 C C . TYR A 1 89 ? 26.667 1.892 15.796 1.00 83.44 89 TYR A C 1
ATOM 676 O O . TYR A 1 89 ? 25.484 1.933 16.110 1.00 83.44 89 TYR A O 1
ATOM 684 N N . ASP A 1 90 ? 27.144 2.556 14.751 1.00 85.12 90 ASP A N 1
ATOM 685 C CA . ASP A 1 90 ? 26.347 3.353 13.822 1.00 85.12 90 ASP A CA 1
ATOM 686 C C . ASP A 1 90 ? 26.313 2.684 12.434 1.00 85.12 90 ASP A C 1
ATOM 688 O O . ASP A 1 90 ? 27.274 2.023 12.029 1.00 85.12 90 ASP A O 1
ATOM 692 N N . LEU A 1 91 ? 25.223 2.871 11.683 1.00 85.06 91 LEU A N 1
ATOM 693 C CA . LEU A 1 91 ? 25.084 2.393 10.301 1.00 85.06 91 LEU A CA 1
ATOM 694 C C . LEU A 1 91 ? 24.867 3.546 9.326 1.00 85.06 91 LEU A C 1
ATOM 696 O O . LEU A 1 91 ? 24.233 4.551 9.642 1.00 85.06 91 LEU A O 1
ATOM 700 N N . GLY A 1 92 ? 25.321 3.377 8.091 1.00 83.62 92 GLY A N 1
ATOM 701 C CA . GLY A 1 92 ? 24.992 4.301 7.017 1.00 83.62 92 GLY A CA 1
ATOM 702 C C . GLY A 1 92 ? 25.032 3.655 5.647 1.00 83.62 92 GLY A C 1
ATOM 703 O O . GLY A 1 92 ? 25.738 2.674 5.431 1.00 83.62 92 GLY A O 1
ATOM 704 N N . GLY A 1 93 ? 24.259 4.194 4.715 1.00 79.31 93 GLY A N 1
ATOM 705 C CA . GLY A 1 93 ? 24.237 3.690 3.354 1.00 79.31 93 GLY A CA 1
ATOM 706 C C . GLY A 1 93 ? 23.811 4.733 2.333 1.00 79.31 93 GLY A C 1
ATOM 707 O O . GLY A 1 93 ? 23.086 5.676 2.658 1.00 79.31 93 GLY A O 1
ATOM 708 N N . HIS A 1 94 ? 24.273 4.546 1.096 1.00 73.25 94 HIS A N 1
ATOM 709 C CA . HIS A 1 94 ? 23.897 5.346 -0.071 1.00 73.25 94 HIS A CA 1
ATOM 710 C C . HIS A 1 94 ? 23.282 4.455 -1.163 1.00 73.25 94 HIS A C 1
ATOM 712 O O . HIS A 1 94 ? 23.813 3.374 -1.423 1.00 73.25 94 HIS A O 1
ATOM 718 N N . GLY A 1 95 ? 22.178 4.882 -1.787 1.00 68.94 95 GLY A N 1
ATOM 719 C CA . GLY A 1 95 ? 21.471 4.129 -2.834 1.00 68.94 95 GLY A CA 1
ATOM 720 C C . GLY A 1 95 ? 21.095 2.718 -2.364 1.00 68.94 95 GLY A C 1
ATOM 721 O O . GLY A 1 95 ? 20.429 2.550 -1.340 1.00 68.94 95 GLY A O 1
ATOM 722 N N . VAL A 1 96 ? 21.621 1.691 -3.037 1.00 64.19 96 VAL A N 1
ATOM 723 C CA . VAL A 1 96 ? 21.479 0.266 -2.660 1.00 64.19 96 VAL A CA 1
ATOM 724 C C . VAL A 1 96 ? 21.945 -0.015 -1.233 1.00 64.19 96 VAL A C 1
ATOM 726 O O . VAL A 1 96 ? 21.303 -0.768 -0.498 1.00 64.19 96 VAL A O 1
ATOM 729 N N . GLY A 1 97 ? 23.044 0.615 -0.811 1.00 72.31 97 GLY A N 1
ATOM 730 C CA . GLY A 1 97 ? 23.560 0.506 0.549 1.00 72.31 97 GLY A CA 1
ATOM 731 C C . GLY A 1 97 ? 22.612 1.134 1.569 1.00 72.31 97 GLY A C 1
ATOM 732 O O . GLY A 1 97 ? 22.467 0.618 2.675 1.00 72.31 97 GLY A O 1
ATOM 733 N N . ALA A 1 98 ? 21.912 2.212 1.199 1.00 70.88 98 ALA A N 1
ATOM 734 C CA . ALA A 1 98 ? 20.902 2.833 2.054 1.00 70.88 98 ALA A CA 1
ATOM 735 C C . ALA A 1 98 ? 19.732 1.874 2.270 1.00 70.88 98 ALA A C 1
ATOM 737 O O . ALA A 1 98 ? 19.314 1.653 3.405 1.00 70.88 98 ALA A O 1
ATOM 738 N N . LEU A 1 99 ? 19.267 1.235 1.195 1.00 62.62 99 LEU A N 1
ATOM 739 C CA . LEU A 1 99 ? 18.222 0.224 1.269 1.00 62.62 99 LEU A CA 1
ATOM 740 C C . LEU A 1 99 ? 18.646 -1.012 2.066 1.00 62.62 99 LEU A C 1
ATOM 742 O O . LEU A 1 99 ? 17.851 -1.563 2.827 1.00 62.62 99 LEU A O 1
ATOM 746 N N . LEU A 1 100 ? 19.898 -1.445 1.921 1.00 72.38 100 LEU A N 1
ATOM 747 C CA . LEU A 1 100 ? 20.454 -2.527 2.723 1.00 72.38 100 LEU A CA 1
ATOM 748 C C . LEU A 1 100 ? 20.414 -2.180 4.212 1.00 72.38 100 LEU A C 1
ATOM 750 O O . LEU A 1 100 ? 19.935 -2.991 4.998 1.00 72.38 100 LEU A O 1
ATOM 754 N N . VAL A 1 101 ? 20.860 -0.981 4.591 1.00 74.31 101 VAL A N 1
ATOM 755 C CA . VAL A 1 101 ? 20.816 -0.512 5.983 1.00 74.31 101 VAL A CA 1
ATOM 756 C C . VAL A 1 101 ? 19.385 -0.471 6.504 1.00 74.31 101 VAL A C 1
ATOM 758 O O . VAL A 1 101 ? 19.132 -0.967 7.600 1.00 74.31 101 VAL A O 1
ATOM 761 N N . VAL A 1 102 ? 18.437 0.029 5.702 1.00 63.88 102 VAL A N 1
ATOM 762 C CA . VAL A 1 102 ? 17.005 -0.016 6.030 1.00 63.88 102 VAL A CA 1
ATOM 763 C C . VAL A 1 102 ? 16.579 -1.456 6.334 1.00 63.88 102 VAL A C 1
ATOM 765 O O . VAL A 1 102 ? 16.070 -1.739 7.418 1.00 63.88 102 VAL A O 1
ATOM 768 N N . ARG A 1 103 ? 16.852 -2.391 5.415 1.00 60.88 103 ARG A N 1
ATOM 769 C CA . ARG A 1 103 ? 16.510 -3.813 5.567 1.00 60.88 103 ARG A CA 1
ATOM 770 C C . ARG A 1 103 ? 17.189 -4.462 6.772 1.00 60.88 103 ARG A C 1
ATOM 772 O O . ARG A 1 103 ? 16.562 -5.271 7.441 1.00 60.88 103 ARG A O 1
ATOM 779 N N . MET A 1 104 ? 18.443 -4.121 7.065 1.00 68.38 104 MET A N 1
ATOM 780 C CA . MET A 1 104 ? 19.185 -4.654 8.212 1.00 68.38 104 MET A CA 1
ATOM 781 C C . MET A 1 104 ? 18.572 -4.208 9.537 1.00 68.38 104 MET A C 1
ATOM 783 O O . MET A 1 104 ? 18.407 -5.041 10.424 1.00 68.38 104 MET A O 1
ATOM 787 N N . VAL A 1 105 ? 18.182 -2.936 9.660 1.00 62.44 105 VAL A N 1
ATOM 788 C CA . VAL A 1 105 ? 17.479 -2.431 10.852 1.00 62.44 105 VAL A CA 1
ATOM 789 C C . VAL A 1 105 ? 16.147 -3.160 11.034 1.00 62.44 105 VAL A C 1
ATOM 791 O O . VAL A 1 105 ? 15.877 -3.680 12.114 1.00 62.44 105 VAL A O 1
ATOM 794 N N . PHE A 1 106 ? 15.358 -3.311 9.966 1.00 51.66 106 PHE A N 1
ATOM 795 C CA . PHE A 1 106 ? 14.112 -4.090 10.015 1.00 51.66 106 PHE A CA 1
ATOM 796 C C . PHE A 1 106 ? 14.330 -5.581 10.314 1.00 51.66 106 PHE A C 1
ATOM 798 O O . PHE A 1 106 ? 13.471 -6.223 10.915 1.00 51.66 106 PHE A O 1
ATOM 805 N N . ALA A 1 107 ? 15.478 -6.136 9.932 1.00 51.25 107 ALA A N 1
ATOM 806 C CA . ALA A 1 107 ? 15.852 -7.518 10.208 1.00 51.25 107 ALA A CA 1
ATOM 807 C C . ALA A 1 107 ? 16.478 -7.724 11.603 1.00 51.25 107 ALA A C 1
ATOM 809 O O . ALA A 1 107 ? 16.842 -8.853 11.934 1.00 51.25 107 ALA A O 1
ATOM 810 N N . GLY A 1 108 ? 16.572 -6.674 12.428 1.00 52.50 108 GLY A N 1
ATOM 811 C CA . GLY A 1 108 ? 16.993 -6.761 13.829 1.00 52.50 108 GLY A CA 1
ATOM 812 C C . GLY A 1 108 ? 18.328 -6.097 14.167 1.00 52.50 108 GLY A C 1
ATOM 813 O O . GLY A 1 108 ? 18.775 -6.232 15.303 1.00 52.50 108 GLY A O 1
ATOM 814 N N . ALA A 1 109 ? 18.970 -5.375 13.241 1.00 60.91 109 ALA A N 1
ATOM 815 C CA . ALA A 1 109 ? 20.116 -4.534 13.588 1.00 60.91 109 ALA A CA 1
ATOM 816 C C . ALA A 1 109 ? 19.675 -3.369 14.491 1.00 60.91 109 ALA A C 1
ATOM 818 O O . ALA A 1 109 ? 18.682 -2.694 14.219 1.00 60.91 109 ALA A O 1
ATOM 819 N N . THR A 1 110 ? 20.445 -3.097 15.542 1.00 66.69 110 THR A N 1
ATOM 820 C CA . THR A 1 110 ? 20.158 -2.084 16.569 1.00 66.69 110 THR A CA 1
ATOM 821 C C . THR A 1 110 ? 21.250 -1.006 16.643 1.00 66.69 110 THR A C 1
ATOM 823 O O . THR A 1 110 ? 21.891 -0.864 17.689 1.00 66.69 110 THR A O 1
ATOM 826 N N . PRO A 1 111 ? 21.516 -0.254 15.559 1.00 69.75 111 PRO A N 1
ATOM 827 C CA . PRO A 1 111 ? 22.494 0.822 15.607 1.00 69.75 111 PRO A CA 1
ATOM 828 C C . PRO A 1 111 ? 22.045 1.980 16.497 1.00 69.75 111 PRO A C 1
ATOM 830 O O . PRO A 1 111 ? 20.861 2.193 16.751 1.00 69.75 111 PRO A O 1
ATOM 833 N N . HIS A 1 112 ? 23.018 2.778 16.910 1.00 72.38 112 HIS A N 1
ATOM 834 C CA . HIS A 1 112 ? 22.842 4.016 17.644 1.00 72.38 112 HIS A CA 1
ATOM 835 C C . HIS A 1 112 ? 22.431 5.170 16.734 1.00 72.38 112 HIS A C 1
ATOM 837 O O . HIS A 1 112 ? 21.602 5.990 17.107 1.00 72.38 112 HIS A O 1
ATOM 843 N N . ARG A 1 113 ? 22.954 5.248 15.512 1.00 71.81 113 ARG A N 1
ATOM 844 C CA . ARG A 1 113 ? 22.536 6.232 14.503 1.00 71.81 113 ARG A CA 1
ATOM 845 C C . ARG A 1 113 ? 22.506 5.609 13.120 1.00 71.81 113 ARG A C 1
ATOM 847 O O . ARG A 1 113 ? 23.262 4.681 12.834 1.00 71.81 113 ARG A O 1
ATOM 854 N N . VAL A 1 114 ? 21.636 6.144 12.261 1.00 70.69 114 VAL A N 1
ATOM 855 C CA . VAL A 1 114 ? 21.445 5.648 10.891 1.00 70.69 114 VAL A CA 1
ATOM 856 C C . VAL A 1 114 ? 21.550 6.775 9.861 1.00 70.69 114 VAL A C 1
ATOM 858 O O . VAL A 1 114 ? 20.851 7.785 9.954 1.00 70.69 114 VAL A O 1
ATOM 861 N N . ILE A 1 115 ? 22.388 6.597 8.839 1.00 74.31 115 ILE A N 1
ATOM 862 C CA . ILE A 1 115 ? 22.465 7.488 7.670 1.00 74.31 115 ILE A CA 1
ATOM 863 C C . ILE A 1 115 ? 21.805 6.800 6.470 1.00 74.31 115 ILE A C 1
ATOM 865 O O . ILE A 1 115 ? 22.217 5.714 6.071 1.00 74.31 115 ILE A O 1
ATOM 869 N N . VAL A 1 116 ? 20.806 7.444 5.867 1.00 68.00 116 VAL A N 1
ATOM 870 C CA . VAL A 1 116 ? 20.132 6.963 4.651 1.00 68.00 116 VAL A CA 1
ATOM 871 C C . VAL A 1 116 ? 20.286 8.034 3.576 1.00 68.00 116 VAL A C 1
ATOM 873 O O . VAL A 1 116 ? 19.766 9.140 3.716 1.00 68.00 116 VAL A O 1
ATOM 876 N N . ALA A 1 117 ? 21.015 7.729 2.509 1.00 64.19 117 ALA A N 1
ATOM 877 C CA . ALA A 1 117 ? 21.319 8.685 1.452 1.00 64.19 117 ALA A CA 1
ATOM 878 C C . ALA A 1 117 ? 20.997 8.143 0.056 1.00 64.19 117 ALA A C 1
ATOM 880 O O . ALA A 1 117 ? 21.030 6.938 -0.170 1.00 64.19 117 ALA A O 1
ATOM 881 N N . GLY A 1 118 ? 20.716 9.036 -0.894 1.00 54.34 118 GLY A N 1
ATOM 882 C CA . GLY A 1 118 ? 20.666 8.687 -2.319 1.00 54.34 118 GLY A CA 1
ATOM 883 C C . GLY A 1 118 ? 19.515 7.769 -2.740 1.00 54.34 118 GLY A C 1
ATOM 884 O O . GLY A 1 118 ? 19.604 7.162 -3.798 1.00 54.34 118 GLY A O 1
ATOM 885 N N . LEU A 1 119 ? 18.451 7.649 -1.939 1.00 53.19 119 LEU A N 1
ATOM 886 C CA . LEU A 1 119 ? 17.212 7.003 -2.381 1.00 53.19 119 LEU A CA 1
ATOM 887 C C . LEU A 1 119 ? 16.409 8.002 -3.225 1.00 53.19 119 LEU A C 1
ATOM 889 O O . LEU A 1 119 ? 15.989 9.045 -2.707 1.00 53.19 119 LEU A O 1
ATOM 893 N N . SER A 1 120 ? 16.204 7.702 -4.508 1.00 40.53 120 SER A N 1
ATOM 894 C CA . SER A 1 120 ? 15.199 8.374 -5.330 1.00 40.53 120 SER A CA 1
ATOM 895 C C . SER A 1 120 ? 13.818 7.845 -4.940 1.00 40.53 120 SER A C 1
ATOM 897 O O . SER A 1 120 ? 13.608 6.669 -4.659 1.00 40.53 120 SER A O 1
ATOM 899 N N . VAL A 1 121 ? 12.861 8.757 -4.842 1.00 35.84 121 VAL A N 1
ATOM 900 C CA . VAL A 1 121 ? 11.445 8.441 -4.676 1.00 35.84 121 VAL A CA 1
ATOM 901 C C . VAL A 1 121 ? 10.759 9.126 -5.830 1.00 35.84 121 VAL A C 1
ATOM 903 O O . VAL A 1 121 ? 10.725 10.358 -5.875 1.00 35.84 121 VAL A O 1
ATOM 906 N N . ASP A 1 122 ? 10.307 8.319 -6.785 1.00 33.38 122 ASP A N 1
ATOM 907 C CA . ASP A 1 122 ? 9.653 8.802 -7.991 1.00 33.38 122 ASP A CA 1
ATOM 908 C C . ASP A 1 122 ? 8.493 9.752 -7.631 1.00 33.38 122 ASP A C 1
ATOM 910 O O . ASP A 1 122 ? 7.801 9.617 -6.614 1.00 33.38 122 ASP A O 1
ATOM 914 N N . VAL A 1 123 ? 8.327 10.783 -8.453 1.00 26.81 123 VAL A N 1
ATOM 915 C CA . VAL A 1 123 ? 7.579 12.019 -8.188 1.00 26.81 123 VAL A CA 1
ATOM 916 C C . VAL A 1 123 ? 6.071 11.824 -8.423 1.00 26.81 123 VAL A C 1
ATOM 918 O O . VAL A 1 123 ? 5.368 12.736 -8.855 1.00 26.81 123 VAL A O 1
ATOM 921 N N . ALA A 1 124 ? 5.530 10.647 -8.096 1.00 29.23 124 ALA A N 1
ATOM 922 C CA . ALA A 1 124 ? 4.121 10.324 -8.327 1.00 29.23 124 ALA A CA 1
ATOM 923 C C . ALA A 1 124 ? 3.188 10.669 -7.152 1.00 29.23 124 ALA A C 1
ATOM 925 O O . ALA A 1 124 ? 1.998 10.900 -7.374 1.00 29.23 124 ALA A O 1
ATOM 926 N N . SER A 1 125 ? 3.678 10.853 -5.918 1.00 32.88 125 SER A N 1
ATOM 927 C CA . SER A 1 125 ? 2.887 11.553 -4.899 1.00 32.88 125 SER A CA 1
ATOM 928 C C . SER A 1 125 ? 3.723 12.174 -3.771 1.00 32.88 125 SER A C 1
ATOM 930 O O . SER A 1 125 ? 4.561 11.554 -3.120 1.00 32.88 125 SER A O 1
ATOM 932 N N . ARG A 1 126 ? 3.408 13.432 -3.426 1.00 29.94 126 ARG A N 1
ATOM 933 C CA . ARG A 1 126 ? 3.854 14.071 -2.166 1.00 29.94 126 ARG A CA 1
ATOM 934 C C . ARG A 1 126 ? 3.419 13.288 -0.913 1.00 29.94 126 ARG A C 1
ATOM 936 O O . ARG A 1 126 ? 3.901 13.584 0.179 1.00 29.94 126 ARG A O 1
ATOM 943 N N . GLU A 1 127 ? 2.503 12.336 -1.071 1.00 33.84 127 GLU A N 1
ATOM 944 C CA . GLU A 1 127 ? 1.990 11.435 -0.043 1.00 33.84 127 GLU A CA 1
ATOM 945 C C . GLU A 1 127 ? 2.940 10.248 0.193 1.00 33.84 127 GLU A C 1
ATOM 947 O O . GLU A 1 127 ? 3.247 9.954 1.344 1.00 33.84 127 GLU A O 1
ATOM 952 N N . GLU A 1 128 ? 3.511 9.648 -0.858 1.00 34.38 128 GLU A N 1
ATOM 953 C CA . GLU A 1 128 ? 4.566 8.619 -0.784 1.00 34.38 128 GLU A CA 1
ATOM 954 C C . GLU A 1 128 ? 5.870 9.163 -0.203 1.00 34.38 128 GLU A C 1
ATOM 956 O O . GLU A 1 128 ? 6.511 8.503 0.610 1.00 34.38 128 GLU A O 1
ATOM 961 N N . LEU A 1 129 ? 6.200 10.422 -0.493 1.00 34.56 129 LEU A N 1
ATOM 962 C CA . LEU A 1 129 ? 7.295 11.146 0.163 1.00 34.56 129 LEU A CA 1
ATOM 963 C C . LEU A 1 129 ? 7.029 11.357 1.667 1.00 34.56 129 LEU A C 1
ATOM 965 O O . LEU A 1 129 ? 7.964 11.455 2.459 1.00 34.56 129 LEU A O 1
ATOM 969 N N . GLY A 1 130 ? 5.756 11.417 2.073 1.00 33.12 130 GLY A N 1
ATOM 970 C CA . GLY A 1 130 ? 5.324 11.387 3.471 1.00 33.12 130 GLY A CA 1
ATOM 971 C C . GLY A 1 130 ? 5.420 9.991 4.092 1.00 33.12 130 GLY A C 1
ATOM 972 O O . GLY A 1 130 ? 5.802 9.892 5.254 1.00 33.12 130 GLY A O 1
ATOM 973 N N . ARG A 1 131 ? 5.149 8.936 3.310 1.00 37.59 131 ARG A N 1
ATOM 974 C CA . ARG A 1 131 ? 5.241 7.520 3.711 1.00 37.59 131 ARG A CA 1
ATOM 975 C C . ARG A 1 131 ? 6.685 7.078 3.887 1.00 37.59 131 ARG A C 1
ATOM 977 O O . ARG A 1 131 ? 7.024 6.662 4.978 1.00 37.59 131 ARG A O 1
ATOM 984 N N . LEU A 1 132 ? 7.572 7.308 2.917 1.00 34.97 132 LEU A N 1
ATOM 985 C CA . LEU A 1 132 ? 9.006 7.060 3.098 1.00 34.97 132 LEU A CA 1
ATOM 986 C C . LEU A 1 132 ? 9.598 7.936 4.199 1.00 34.97 132 LEU A C 1
ATOM 988 O O . LEU A 1 132 ? 10.440 7.464 4.943 1.00 34.97 132 LEU A O 1
ATOM 992 N N . ARG A 1 133 ? 9.137 9.180 4.391 1.00 34.62 133 ARG A N 1
ATOM 993 C CA . ARG A 1 133 ? 9.533 9.967 5.572 1.00 34.62 133 ARG A CA 1
ATOM 994 C C . ARG A 1 133 ? 9.007 9.386 6.882 1.00 34.62 133 ARG A C 1
ATOM 996 O O . ARG A 1 133 ? 9.695 9.562 7.876 1.00 34.62 133 ARG A O 1
ATOM 1003 N N . ALA A 1 134 ? 7.846 8.729 6.897 1.00 30.80 134 ALA A N 1
ATOM 1004 C CA . ALA A 1 134 ? 7.292 8.038 8.061 1.00 30.80 134 ALA A CA 1
ATOM 1005 C C . ALA A 1 134 ? 8.027 6.713 8.336 1.00 30.80 134 ALA A C 1
ATOM 1007 O O . ALA A 1 134 ? 8.421 6.479 9.470 1.00 30.80 134 ALA A O 1
ATOM 1008 N N . SER A 1 135 ? 8.344 5.918 7.312 1.00 33.75 135 SER A N 1
ATOM 1009 C CA . SER A 1 135 ? 9.155 4.694 7.417 1.00 33.75 135 SER A CA 1
ATOM 1010 C C . SER A 1 135 ? 10.636 4.996 7.703 1.00 33.75 135 SER A C 1
ATOM 1012 O O . SER A 1 135 ? 11.312 4.265 8.416 1.00 33.75 135 SER A O 1
ATOM 1014 N N . MET A 1 136 ? 11.158 6.126 7.224 1.00 33.47 136 MET A N 1
ATOM 1015 C CA . MET A 1 136 ? 12.462 6.649 7.642 1.00 33.47 136 MET A CA 1
ATOM 1016 C C . MET A 1 136 ? 12.415 7.271 9.042 1.00 33.47 136 MET A C 1
ATOM 1018 O O . MET A 1 136 ? 13.432 7.267 9.726 1.00 33.47 136 MET A O 1
ATOM 1022 N N . LEU A 1 137 ? 11.251 7.756 9.498 1.00 32.72 137 LEU A N 1
ATOM 1023 C CA . LEU A 1 137 ? 11.013 8.076 10.910 1.00 32.72 137 LEU A CA 1
ATOM 1024 C C . LEU A 1 137 ? 11.092 6.793 11.757 1.00 32.72 137 LEU A C 1
ATOM 1026 O O . LEU A 1 137 ? 11.646 6.828 12.851 1.00 32.72 137 LEU A O 1
ATOM 1030 N N . VAL A 1 138 ? 10.628 5.650 11.235 1.00 34.03 138 VAL A N 1
ATOM 1031 C CA . VAL A 1 138 ? 10.771 4.324 11.871 1.00 34.03 138 VAL A CA 1
ATOM 1032 C C . VAL A 1 138 ? 12.241 3.890 11.953 1.00 34.03 138 VAL A C 1
ATOM 1034 O O . VAL A 1 138 ? 12.658 3.415 12.998 1.00 34.03 138 VAL A O 1
ATOM 1037 N N . LEU A 1 139 ? 13.096 4.185 10.967 1.00 35.22 139 LEU A N 1
ATOM 1038 C CA . LEU A 1 139 ? 14.553 3.980 11.118 1.00 35.22 139 LEU A CA 1
ATOM 1039 C C . LEU A 1 139 ? 15.206 4.901 12.161 1.00 35.22 139 LEU A C 1
ATOM 1041 O O . LEU A 1 139 ? 16.308 4.613 12.617 1.00 35.22 139 LEU A O 1
ATOM 1045 N N . THR A 1 140 ? 14.543 5.996 12.550 1.00 36.72 140 THR A N 1
ATOM 1046 C CA . THR A 1 140 ? 14.945 6.849 13.685 1.00 36.72 140 THR A CA 1
ATOM 1047 C C . THR A 1 140 ? 14.243 6.507 14.998 1.00 36.72 140 THR A C 1
ATOM 1049 O O . THR A 1 140 ? 14.515 7.155 16.006 1.00 36.72 140 THR A O 1
ATOM 1052 N N . THR A 1 141 ? 13.347 5.515 15.006 1.00 31.48 141 THR A N 1
ATOM 1053 C CA . THR A 1 141 ? 12.655 5.067 16.217 1.00 31.48 141 THR A CA 1
ATOM 1054 C C . THR A 1 141 ? 12.878 3.565 16.380 1.00 31.48 141 THR A C 1
ATOM 1056 O O . THR A 1 141 ? 12.214 2.767 15.728 1.00 31.48 141 THR A O 1
ATOM 1059 N N . PRO A 1 142 ? 13.825 3.151 17.223 1.00 34.03 142 PRO A N 1
ATOM 1060 C CA . PRO A 1 142 ? 14.048 1.737 17.484 1.00 34.03 142 PRO A CA 1
ATOM 1061 C C . PRO A 1 142 ? 12.850 1.125 18.227 1.00 34.03 142 PRO A C 1
ATOM 1063 O O . PRO A 1 142 ? 12.138 1.814 18.966 1.00 34.03 142 PRO A O 1
ATOM 1066 N N . GLY A 1 143 ? 12.673 -0.188 18.057 1.00 33.91 143 GLY A N 1
ATOM 1067 C CA . GLY A 1 143 ? 11.842 -1.016 18.932 1.00 33.91 143 GLY A CA 1
ATOM 1068 C C . GLY A 1 143 ? 12.315 -0.971 20.398 1.00 33.91 143 GLY A C 1
ATOM 1069 O O . GLY A 1 143 ? 13.375 -0.412 20.692 1.00 33.91 143 GLY A O 1
ATOM 1070 N N . PRO A 1 144 ? 11.549 -1.553 21.334 1.00 29.03 144 PRO A N 1
ATOM 1071 C CA . PRO A 1 144 ? 11.554 -1.210 22.760 1.00 29.03 144 PRO A CA 1
ATOM 1072 C C . PRO A 1 144 ? 12.885 -1.381 23.519 1.00 29.03 144 PRO A C 1
ATOM 1074 O O . PRO A 1 144 ? 13.000 -0.815 24.604 1.00 29.03 144 PRO A O 1
ATOM 1077 N N . ASP A 1 145 ? 13.895 -2.051 22.948 1.00 31.69 145 ASP A N 1
ATOM 1078 C CA . ASP A 1 145 ? 15.215 -2.259 23.571 1.00 31.69 145 ASP A CA 1
ATOM 1079 C C . ASP A 1 145 ? 16.436 -1.828 22.713 1.00 31.69 145 ASP A C 1
ATOM 1081 O O . ASP A 1 145 ? 17.574 -1.998 23.148 1.00 31.69 145 ASP A O 1
ATOM 1085 N N . GLY A 1 146 ? 16.254 -1.233 21.526 1.00 37.12 146 GLY A N 1
ATOM 1086 C CA . GLY A 1 146 ? 17.345 -0.599 20.758 1.00 37.12 146 GLY A CA 1
ATOM 1087 C C . GLY A 1 146 ? 17.309 0.917 20.952 1.00 37.12 146 GLY A C 1
ATOM 1088 O O . GLY A 1 146 ? 16.240 1.461 21.176 1.00 37.12 146 GLY A O 1
ATOM 1089 N N . GLN A 1 147 ? 18.422 1.649 20.887 1.00 42.88 147 GLN A N 1
ATOM 1090 C CA . GLN A 1 147 ? 18.404 3.122 20.946 1.00 42.88 147 GLN A CA 1
ATOM 1091 C C . GLN A 1 147 ? 19.052 3.726 19.698 1.00 42.88 147 GLN A C 1
ATOM 1093 O O . GLN A 1 147 ? 20.201 4.142 19.761 1.00 42.88 147 GLN A O 1
ATOM 1098 N N . VAL A 1 148 ? 18.318 3.816 18.579 1.00 44.81 148 VAL A N 1
ATOM 1099 C CA . VAL A 1 148 ? 18.658 4.784 17.530 1.00 44.81 148 VAL A CA 1
ATOM 1100 C C . VAL A 1 148 ? 18.397 6.190 18.090 1.00 44.81 148 VAL A C 1
ATOM 1102 O O . VAL A 1 148 ? 17.255 6.599 18.286 1.00 44.81 148 VAL A O 1
ATOM 1105 N N . GLU A 1 149 ? 19.458 6.933 18.383 1.00 43.47 149 GLU A N 1
ATOM 1106 C CA . GLU A 1 149 ? 19.446 8.316 18.857 1.00 43.47 149 GLU A CA 1
ATOM 1107 C C . GLU A 1 149 ? 19.103 9.341 17.764 1.00 43.47 149 GLU A C 1
ATOM 1109 O O . GLU A 1 149 ? 18.680 10.454 18.086 1.00 43.47 149 GLU A O 1
ATOM 1114 N N . GLY A 1 150 ? 19.263 9.007 16.478 1.00 47.91 150 GLY A N 1
ATOM 1115 C CA . GLY A 1 150 ? 18.891 9.893 15.371 1.00 47.91 150 GLY A CA 1
ATOM 1116 C C . GLY A 1 150 ? 19.201 9.334 13.982 1.00 47.91 150 GLY A C 1
ATOM 1117 O O . GLY A 1 150 ? 19.945 8.362 13.845 1.00 47.91 150 GLY A O 1
ATOM 1118 N N . GLY A 1 151 ? 18.660 9.975 12.937 1.00 49.28 151 GLY A N 1
ATOM 1119 C CA . GLY A 1 151 ? 18.980 9.639 11.546 1.00 49.28 151 GLY A CA 1
ATOM 1120 C C . GLY A 1 151 ? 19.029 10.831 10.593 1.00 49.28 151 GLY A C 1
ATOM 1121 O O . GLY A 1 151 ? 18.406 11.868 10.833 1.00 49.28 151 GLY A O 1
ATOM 1122 N N . LEU A 1 152 ? 19.808 10.675 9.521 1.00 47.47 152 LEU A N 1
ATOM 1123 C CA . LEU A 1 152 ? 20.094 11.708 8.522 1.00 47.47 152 LEU A CA 1
ATOM 1124 C C . LEU A 1 152 ? 19.643 11.247 7.129 1.00 47.47 152 LEU A C 1
ATOM 1126 O O . LEU A 1 152 ? 20.079 10.198 6.662 1.00 47.47 152 LEU A O 1
ATOM 1130 N N . ASN A 1 153 ? 18.801 12.055 6.471 1.00 52.72 153 ASN A N 1
ATOM 1131 C CA . ASN A 1 153 ? 18.358 11.847 5.089 1.00 52.72 153 ASN A CA 1
ATOM 1132 C C . ASN A 1 153 ? 19.021 12.857 4.149 1.00 52.72 153 ASN A C 1
ATOM 1134 O O . ASN A 1 153 ? 18.837 14.065 4.326 1.00 52.72 153 ASN A O 1
ATOM 1138 N N . LEU A 1 154 ? 19.728 12.369 3.132 1.00 53.22 154 LEU A N 1
ATOM 1139 C CA . LEU A 1 154 ? 20.365 13.198 2.112 1.00 53.22 154 LEU A CA 1
ATOM 1140 C C . LEU A 1 154 ? 19.876 12.801 0.714 1.00 53.22 154 LEU A C 1
ATOM 1142 O O . LEU A 1 154 ? 20.187 11.723 0.214 1.00 53.22 154 LEU A O 1
ATOM 1146 N N . THR A 1 155 ? 19.134 13.709 0.078 1.00 47.97 155 THR A N 1
ATOM 1147 C CA . THR A 1 155 ? 18.628 13.600 -1.304 1.00 47.97 155 THR A CA 1
ATOM 1148 C C . THR A 1 155 ? 19.356 14.616 -2.181 1.00 47.97 155 THR A C 1
ATOM 1150 O O . THR A 1 155 ? 18.801 15.643 -2.566 1.00 47.97 155 THR A O 1
ATOM 1153 N N . VAL A 1 156 ? 20.654 14.398 -2.405 1.00 44.94 156 VAL A N 1
ATOM 1154 C CA . VAL A 1 156 ? 21.516 15.353 -3.118 1.00 44.94 156 VAL A CA 1
ATOM 1155 C C . VAL A 1 156 ? 22.394 14.647 -4.157 1.00 44.94 156 VAL A C 1
ATOM 1157 O O . VAL A 1 156 ? 22.915 13.580 -3.847 1.00 44.94 156 VAL A O 1
ATOM 1160 N N . PRO A 1 157 ? 22.597 15.238 -5.353 1.00 41.00 157 PRO A N 1
ATOM 1161 C CA . PRO A 1 157 ? 23.408 14.627 -6.409 1.00 41.00 157 PRO A CA 1
ATOM 1162 C C . PRO A 1 157 ? 24.928 14.696 -6.173 1.00 41.00 157 PRO A C 1
ATOM 1164 O O . PRO A 1 157 ? 25.661 13.916 -6.766 1.00 41.00 157 PRO A O 1
ATOM 1167 N N . ASP A 1 158 ? 25.419 15.624 -5.336 1.00 57.66 158 ASP A N 1
ATOM 1168 C CA . ASP A 1 158 ? 26.856 15.818 -5.062 1.00 57.66 158 ASP A CA 1
ATOM 1169 C C . ASP A 1 158 ? 27.184 15.530 -3.588 1.00 57.66 158 ASP A C 1
ATOM 1171 O O . ASP A 1 158 ? 27.224 16.422 -2.726 1.00 57.66 158 ASP A O 1
ATOM 1175 N N . PHE A 1 159 ? 27.371 14.241 -3.298 1.00 59.56 159 PHE A N 1
ATOM 1176 C CA . PHE A 1 159 ? 27.594 13.719 -1.950 1.00 59.56 159 PHE A CA 1
ATOM 1177 C C . PHE A 1 159 ? 28.959 14.121 -1.362 1.00 59.56 159 PHE A C 1
ATOM 1179 O O . PHE A 1 159 ? 29.094 14.264 -0.148 1.00 59.56 159 PHE A O 1
ATOM 1186 N N . ALA A 1 160 ? 29.946 14.408 -2.217 1.00 57.47 160 ALA A N 1
ATOM 1187 C CA . ALA A 1 160 ? 31.274 14.868 -1.810 1.00 57.47 160 ALA A CA 1
ATOM 1188 C C . ALA A 1 160 ? 31.334 16.385 -1.538 1.00 57.47 160 ALA A C 1
ATOM 1190 O O . ALA A 1 160 ? 32.376 16.909 -1.128 1.00 57.47 160 ALA A O 1
ATOM 1191 N N . SER A 1 161 ? 30.235 17.117 -1.754 1.00 58.41 161 SER A N 1
ATOM 1192 C CA . SER A 1 161 ? 30.215 18.564 -1.554 1.00 58.41 161 SER A CA 1
ATOM 1193 C C . SER A 1 161 ? 30.534 18.949 -0.094 1.00 58.41 161 SER A C 1
ATOM 1195 O O . SER A 1 161 ? 30.087 18.288 0.851 1.00 58.41 161 SER A O 1
ATOM 1197 N N . PRO A 1 162 ? 31.233 20.079 0.148 1.00 58.50 162 PRO A N 1
ATOM 1198 C CA . PRO A 1 162 ? 31.541 20.543 1.505 1.00 58.50 162 PRO A CA 1
ATOM 1199 C C . PRO A 1 162 ? 30.307 20.715 2.406 1.00 58.50 162 PRO A C 1
ATOM 1201 O O . PRO A 1 162 ? 30.409 20.626 3.627 1.00 58.50 162 PRO A O 1
ATOM 1204 N N . GLN A 1 163 ? 29.136 20.955 1.809 1.00 54.31 163 GLN A N 1
ATOM 1205 C CA . GLN A 1 163 ? 27.859 21.093 2.511 1.00 54.31 163 GLN A CA 1
ATOM 1206 C C . GLN A 1 163 ? 27.365 19.751 3.060 1.00 54.31 163 GLN A C 1
ATOM 1208 O O . GLN A 1 163 ? 26.904 19.693 4.198 1.00 54.31 163 GLN A O 1
ATOM 1213 N N . VAL A 1 164 ? 27.506 18.672 2.286 1.00 56.06 164 VAL A N 1
ATOM 1214 C CA . VAL A 1 164 ? 27.151 17.312 2.711 1.00 56.06 164 VAL A CA 1
ATOM 1215 C C . VAL A 1 164 ? 28.136 16.796 3.750 1.00 56.06 164 VAL A C 1
ATOM 1217 O O . VAL A 1 164 ? 27.717 16.273 4.782 1.00 56.06 164 VAL A O 1
ATOM 1220 N N . VAL A 1 165 ? 29.434 17.043 3.553 1.00 61.88 165 VAL A N 1
ATOM 1221 C CA . VAL A 1 165 ? 30.469 16.741 4.556 1.00 61.88 165 VAL A CA 1
ATOM 1222 C C . VAL A 1 165 ? 30.157 17.437 5.884 1.00 61.88 165 VAL A C 1
ATOM 1224 O O . VAL A 1 165 ? 30.215 16.804 6.942 1.00 61.88 165 VAL A O 1
ATOM 1227 N N . ALA A 1 166 ? 29.775 18.717 5.844 1.00 60.78 166 ALA A N 1
ATOM 1228 C CA . ALA A 1 166 ? 29.378 19.466 7.033 1.00 60.78 166 ALA A CA 1
ATOM 1229 C C . ALA A 1 166 ? 28.074 18.942 7.658 1.00 60.78 166 ALA A C 1
ATOM 1231 O O . ALA A 1 166 ? 27.976 18.899 8.881 1.00 60.78 166 ALA A O 1
ATOM 1232 N N . ALA A 1 167 ? 27.097 18.513 6.852 1.00 58.12 167 ALA A N 1
ATOM 1233 C CA . ALA A 1 167 ? 25.839 17.946 7.339 1.00 58.12 167 ALA A CA 1
ATOM 1234 C C . ALA A 1 167 ? 26.047 16.603 8.058 1.00 58.12 167 ALA A C 1
ATOM 1236 O O . ALA A 1 167 ? 25.554 16.430 9.171 1.00 58.12 167 ALA A O 1
ATOM 1237 N N . ILE A 1 168 ? 26.824 15.689 7.468 1.00 63.56 168 ILE A N 1
ATOM 1238 C CA . ILE A 1 168 ? 27.180 14.400 8.084 1.00 63.56 168 ILE A CA 1
ATOM 1239 C C . ILE A 1 168 ? 28.005 14.633 9.351 1.00 63.56 168 ILE A C 1
ATOM 1241 O O . ILE A 1 168 ? 27.723 14.045 10.390 1.00 63.56 168 ILE A O 1
ATOM 1245 N N . SER A 1 169 ? 28.982 15.542 9.307 1.00 64.94 169 SER A N 1
ATOM 1246 C CA . SER A 1 169 ? 29.798 15.862 10.485 1.00 64.94 169 SER A CA 1
ATOM 1247 C C . SER A 1 169 ? 28.963 16.483 11.612 1.00 64.94 169 SER A C 1
ATOM 1249 O O . SER A 1 169 ? 29.084 16.080 12.766 1.00 64.94 169 SER A O 1
ATOM 1251 N N . GLY A 1 170 ? 28.085 17.434 11.283 1.00 61.88 170 GLY A N 1
ATOM 1252 C CA . GLY A 1 170 ? 27.212 18.111 12.244 1.00 61.88 170 GLY A CA 1
ATOM 1253 C C . GLY A 1 170 ? 26.118 17.209 12.816 1.00 61.88 170 GLY A C 1
ATOM 1254 O O . GLY A 1 170 ? 25.679 17.421 13.944 1.00 61.88 170 GLY A O 1
ATOM 1255 N N . PHE A 1 171 ? 25.709 16.171 12.082 1.00 64.19 171 PHE A N 1
ATOM 1256 C CA . PHE A 1 171 ? 24.783 15.158 12.580 1.00 64.19 171 PHE A CA 1
ATOM 1257 C C . PHE A 1 171 ? 25.336 14.445 13.819 1.00 64.19 171 PHE A C 1
ATOM 1259 O O . PHE A 1 171 ? 24.593 14.250 14.779 1.00 64.19 171 PHE A O 1
ATOM 1266 N N . PHE A 1 172 ? 26.636 14.135 13.853 1.00 68.69 172 PHE A N 1
ATOM 1267 C CA . PHE A 1 172 ? 27.282 13.524 15.021 1.00 68.69 172 PHE A CA 1
ATOM 1268 C C . PHE A 1 172 ? 27.509 14.498 16.192 1.00 68.69 172 PHE A C 1
ATOM 1270 O O . PHE A 1 172 ? 27.623 14.049 17.328 1.00 68.69 172 PHE A O 1
ATOM 1277 N N . ASP A 1 173 ? 27.488 15.814 15.945 1.00 64.62 173 ASP A N 1
ATOM 1278 C CA . ASP A 1 173 ? 27.596 16.860 16.980 1.00 64.62 173 ASP A CA 1
ATOM 1279 C C . ASP A 1 173 ? 26.281 17.237 17.646 1.00 64.62 173 ASP A C 1
ATOM 1281 O O . ASP A 1 173 ? 26.266 17.801 18.744 1.00 64.62 173 ASP A O 1
ATOM 1285 N N . ALA A 1 174 ? 25.165 16.978 16.972 1.00 56.28 174 ALA A N 1
ATOM 1286 C CA . ALA A 1 174 ? 23.866 17.337 17.492 1.00 56.28 174 ALA A CA 1
ATOM 1287 C C . ALA A 1 174 ? 23.538 16.496 18.736 1.00 56.28 174 ALA A C 1
ATOM 1289 O O . ALA A 1 174 ? 23.531 15.260 18.692 1.00 56.28 174 ALA A O 1
ATOM 1290 N N . THR A 1 175 ? 23.188 17.175 19.836 1.00 45.59 175 THR A N 1
ATOM 1291 C CA . THR A 1 175 ? 22.403 16.560 20.909 1.00 45.59 175 THR A CA 1
ATOM 1292 C C . THR A 1 175 ? 21.139 16.003 20.260 1.00 45.59 175 THR A C 1
ATOM 1294 O O . THR A 1 175 ? 20.465 16.771 19.564 1.00 45.59 175 THR A O 1
ATOM 1297 N N . PRO A 1 176 ? 20.809 14.712 20.435 1.00 38.84 176 PRO A N 1
ATOM 1298 C CA . PRO A 1 176 ? 19.684 14.106 19.746 1.00 38.84 176 PRO A CA 1
ATOM 1299 C C . PRO A 1 176 ? 18.401 14.849 20.113 1.00 38.84 176 PRO A C 1
ATOM 1301 O O . PRO A 1 176 ? 17.855 14.732 21.211 1.00 38.84 176 PRO A O 1
ATOM 1304 N N . VAL A 1 177 ? 17.917 15.665 19.182 1.00 33.72 177 VAL A N 1
ATOM 1305 C CA . VAL A 1 177 ? 16.531 16.101 19.192 1.00 33.72 177 VAL A CA 1
ATOM 1306 C C . VAL A 1 177 ? 15.792 14.899 18.645 1.00 33.72 177 VAL A C 1
ATOM 1308 O O . VAL A 1 177 ? 15.965 14.590 17.467 1.00 33.72 177 VAL A O 1
ATOM 1311 N N . ARG A 1 178 ? 15.002 14.212 19.488 1.00 33.66 178 ARG A N 1
ATOM 1312 C CA . ARG A 1 178 ? 14.005 13.247 18.997 1.00 33.66 178 ARG A CA 1
ATOM 1313 C C . ARG A 1 178 ? 13.347 13.898 17.785 1.00 33.66 178 ARG A C 1
ATOM 1315 O O . ARG A 1 178 ? 12.784 14.984 17.976 1.00 33.66 178 ARG A O 1
ATOM 1322 N N . PRO A 1 179 ? 13.464 13.338 16.571 1.00 31.84 179 PRO A N 1
ATOM 1323 C CA . PRO A 1 179 ? 12.843 13.953 15.421 1.00 31.84 179 PRO A CA 1
ATOM 1324 C C . PRO A 1 179 ? 11.352 14.034 15.724 1.00 31.84 179 PRO A C 1
ATOM 1326 O O . PRO A 1 179 ? 10.657 13.030 15.836 1.00 31.84 179 PRO A O 1
ATOM 1329 N N . CYS A 1 180 ? 10.877 15.255 15.963 1.00 28.66 180 CYS A N 1
ATOM 1330 C CA . CYS A 1 180 ? 9.457 15.516 16.018 1.00 28.66 180 CYS A CA 1
ATOM 1331 C C . CYS A 1 180 ? 8.960 15.175 14.611 1.00 28.66 180 CYS A C 1
ATOM 1333 O O . CYS A 1 180 ? 9.544 15.698 13.646 1.00 28.66 180 CYS A O 1
ATOM 1335 N N . PRO A 1 181 ? 7.946 14.304 14.464 1.00 28.91 181 PRO A N 1
ATOM 1336 C CA . PRO A 1 181 ? 7.347 14.074 13.164 1.00 28.91 181 PRO A CA 1
ATOM 1337 C C . PRO A 1 181 ? 7.051 15.436 12.549 1.00 28.91 181 PRO A C 1
ATOM 1339 O O . PRO A 1 181 ? 6.717 16.380 13.280 1.00 28.91 181 PRO A O 1
ATOM 1342 N N . PRO A 1 182 ? 7.229 15.600 11.228 1.00 25.33 182 PRO A N 1
ATOM 1343 C CA . PRO A 1 182 ? 6.972 16.883 10.608 1.00 25.33 182 PRO A CA 1
ATOM 1344 C C . PRO A 1 182 ? 5.588 17.355 11.053 1.00 25.33 182 PRO A C 1
ATOM 1346 O O . PRO A 1 182 ? 4.591 16.693 10.776 1.00 25.33 182 PRO A O 1
ATOM 1349 N N . ARG A 1 183 ? 5.519 18.499 11.750 1.00 35.62 183 ARG A N 1
ATOM 1350 C CA . ARG A 1 183 ? 4.256 19.204 11.981 1.00 35.62 183 ARG A CA 1
ATOM 1351 C C . ARG A 1 183 ? 3.684 19.530 10.607 1.00 35.62 183 ARG A C 1
ATOM 1353 O O . ARG A 1 183 ? 4.034 20.557 10.025 1.00 35.62 183 ARG A O 1
ATOM 1360 N N . ARG A 1 184 ? 2.859 18.653 10.037 1.00 34.03 184 ARG A N 1
ATOM 1361 C CA . ARG A 1 184 ? 2.223 18.892 8.744 1.00 34.03 184 ARG A CA 1
ATOM 1362 C C . ARG A 1 184 ? 0.784 18.415 8.731 1.00 34.03 184 ARG A C 1
ATOM 1364 O O . ARG A 1 184 ? 0.483 17.271 9.026 1.00 34.03 184 ARG A O 1
ATOM 1371 N N . ARG A 1 185 ? -0.041 19.408 8.379 1.00 31.33 185 ARG A N 1
ATOM 1372 C CA . ARG A 1 185 ? -1.495 19.449 8.232 1.00 31.33 185 ARG A CA 1
ATOM 1373 C C . ARG A 1 185 ? -2.238 18.621 9.272 1.00 31.33 185 ARG A C 1
ATOM 1375 O O . ARG A 1 185 ? -2.625 17.486 9.043 1.00 31.33 185 ARG A O 1
ATOM 1382 N N . THR A 1 186 ? -2.513 19.297 10.385 1.00 34.03 186 THR A N 1
ATOM 1383 C CA . THR A 1 186 ? -3.741 19.091 11.151 1.00 34.03 186 THR A CA 1
ATOM 1384 C C . THR A 1 186 ? -4.888 18.765 10.195 1.00 34.03 186 THR A C 1
ATOM 1386 O O . THR A 1 186 ? -5.161 19.542 9.270 1.00 34.03 186 THR A O 1
ATOM 1389 N N . ARG A 1 187 ? -5.552 17.629 10.424 1.00 39.97 187 ARG A N 1
ATOM 1390 C CA . ARG A 1 187 ? -6.912 17.391 9.933 1.00 39.97 187 ARG A CA 1
ATOM 1391 C C . ARG A 1 187 ? -7.753 18.640 10.263 1.00 39.97 187 ARG A C 1
ATOM 1393 O O . ARG A 1 187 ? -7.473 19.287 11.280 1.00 39.97 187 ARG A O 1
ATOM 1400 N N . PRO A 1 188 ? -8.742 19.023 9.436 1.00 32.78 188 PRO A N 1
ATOM 1401 C CA . PRO A 1 188 ? -9.767 19.955 9.889 1.00 32.78 188 PRO A CA 1
ATOM 1402 C C . PRO A 1 188 ? -10.265 19.501 11.264 1.00 32.78 188 PRO A C 1
ATOM 1404 O O . PRO A 1 188 ? -10.464 18.305 11.476 1.00 32.78 188 PRO A O 1
ATOM 1407 N N . ALA A 1 189 ? -10.405 20.441 12.195 1.00 35.00 189 ALA A N 1
ATOM 1408 C CA . ALA A 1 189 ? -10.733 20.196 13.600 1.00 35.00 189 ALA A CA 1
ATOM 1409 C C . ALA A 1 189 ? -12.128 19.571 13.828 1.00 35.00 189 ALA A C 1
ATOM 1411 O O . ALA A 1 189 ? -12.555 19.433 14.970 1.00 35.00 189 ALA A O 1
ATOM 1412 N N . ASP A 1 190 ? -12.828 19.205 12.755 1.00 36.88 190 ASP A N 1
ATOM 1413 C CA . ASP A 1 190 ? -14.256 18.910 12.763 1.00 36.88 190 ASP A CA 1
ATOM 1414 C C . ASP A 1 190 ? -14.568 17.426 13.032 1.00 36.88 190 ASP A C 1
ATOM 1416 O O . ASP A 1 190 ? -15.697 17.104 13.391 1.00 36.88 190 ASP A O 1
ATOM 1420 N N . ASP A 1 191 ? -13.580 16.523 12.950 1.00 50.75 191 ASP A N 1
ATOM 1421 C CA . ASP A 1 191 ? -13.754 15.125 13.365 1.00 50.75 191 ASP A CA 1
ATOM 1422 C C . ASP A 1 191 ? -13.145 14.886 14.752 1.00 50.75 191 ASP A C 1
ATOM 1424 O O . ASP A 1 191 ? -11.925 14.886 14.922 1.00 50.75 191 ASP A O 1
ATOM 1428 N N . ALA A 1 192 ? -13.993 14.606 15.744 1.00 55.31 192 ALA A N 1
ATOM 1429 C CA . ALA A 1 192 ? -13.568 14.314 17.115 1.00 55.31 192 ALA A CA 1
ATOM 1430 C C . ALA A 1 192 ? -12.767 12.995 17.272 1.00 55.31 192 ALA A C 1
ATOM 1432 O O . ALA A 1 192 ? -12.181 12.765 18.330 1.00 55.31 192 ALA A O 1
ATOM 1433 N N . TRP A 1 193 ? -12.732 12.125 16.251 1.00 65.06 193 TRP A N 1
ATOM 1434 C CA . TRP A 1 193 ? -11.931 10.890 16.205 1.00 65.06 193 TRP A CA 1
ATOM 1435 C C . TRP A 1 193 ? -11.613 10.471 14.757 1.00 65.06 193 TRP A C 1
ATOM 1437 O O . TRP A 1 193 ? -12.364 10.804 13.834 1.00 65.06 193 TRP A O 1
ATOM 1447 N N . PRO A 1 194 ? -10.527 9.710 14.513 1.00 65.25 194 PRO A N 1
ATOM 1448 C CA . PRO A 1 194 ? -10.186 9.238 13.175 1.00 65.25 194 PRO A CA 1
ATOM 1449 C C . PRO A 1 194 ? -11.225 8.223 12.676 1.00 65.25 194 PRO A C 1
ATOM 1451 O O . PRO A 1 194 ? -11.270 7.083 13.126 1.00 65.25 194 PRO A O 1
ATOM 1454 N N . ARG A 1 195 ? -12.063 8.627 11.717 1.00 70.94 195 ARG A N 1
ATOM 1455 C CA . ARG A 1 195 ? -13.051 7.748 11.054 1.00 70.94 195 ARG A CA 1
ATOM 1456 C C . ARG A 1 195 ? -12.467 6.922 9.896 1.00 70.94 195 ARG A C 1
ATOM 1458 O O . ARG A 1 195 ? -13.098 6.008 9.404 1.00 70.94 195 ARG A O 1
ATOM 1465 N N . ARG A 1 196 ? -11.246 7.225 9.445 1.00 65.06 196 ARG A N 1
ATOM 1466 C CA . ARG A 1 196 ? -10.616 6.603 8.262 1.00 65.06 196 ARG A CA 1
ATOM 1467 C C . ARG A 1 196 ? -9.227 6.072 8.577 1.00 65.06 196 ARG A C 1
ATOM 1469 O O . ARG A 1 196 ? -8.638 6.556 9.549 1.00 65.06 196 ARG A O 1
ATOM 1476 N N . PRO A 1 197 ? -8.695 5.150 7.751 1.00 58.28 197 PRO A N 1
ATOM 1477 C CA . PRO A 1 197 ? -7.271 4.855 7.755 1.00 58.28 197 PRO A CA 1
ATOM 1478 C C . PRO A 1 197 ? -6.477 6.155 7.640 1.00 58.28 197 PRO A C 1
ATOM 1480 O O . PRO A 1 197 ? -6.856 7.056 6.889 1.00 58.28 197 PRO A O 1
ATOM 1483 N N . TRP A 1 198 ? -5.399 6.257 8.408 1.00 55.69 198 TRP A N 1
ATOM 1484 C CA . TRP A 1 198 ? -4.518 7.418 8.357 1.00 55.69 198 TRP A CA 1
ATOM 1485 C C . TRP A 1 198 ? -3.814 7.541 7.009 1.00 55.69 198 TRP A C 1
ATOM 1487 O O . TRP A 1 198 ? -3.753 8.626 6.435 1.00 55.69 198 TRP A O 1
ATOM 1497 N N . SER A 1 199 ? -3.329 6.411 6.497 1.00 59.56 199 SER A N 1
ATOM 1498 C CA . SER A 1 199 ? -2.798 6.282 5.152 1.00 59.56 199 SER A CA 1
ATOM 1499 C C . SER A 1 199 ? -3.764 5.462 4.300 1.00 59.56 199 SER A C 1
ATOM 1501 O O . SER A 1 199 ? -4.180 4.354 4.658 1.00 59.56 199 SER A O 1
ATOM 1503 N N . THR A 1 200 ? -4.134 6.012 3.146 1.00 69.81 200 THR A N 1
ATOM 1504 C CA . THR A 1 200 ? -4.849 5.259 2.113 1.00 69.81 200 THR A CA 1
ATOM 1505 C C . THR A 1 200 ? -3.916 4.163 1.599 1.00 69.81 200 THR A C 1
ATOM 1507 O O . THR A 1 200 ? -2.837 4.499 1.098 1.00 69.81 200 THR A O 1
ATOM 1510 N N . PRO A 1 201 ? -4.264 2.871 1.723 1.00 70.94 201 PRO A N 1
ATOM 1511 C CA . PRO A 1 201 ? -3.382 1.813 1.252 1.00 70.94 201 PRO A CA 1
ATOM 1512 C C . PRO A 1 201 ? -3.133 1.908 -0.254 1.00 70.94 201 PRO A C 1
ATOM 1514 O O . PRO A 1 201 ? -3.902 2.515 -1.003 1.00 70.94 201 PRO A O 1
ATOM 1517 N N . ILE A 1 202 ? -2.015 1.337 -0.695 1.00 73.19 202 ILE A N 1
ATOM 1518 C CA . ILE A 1 202 ? -1.636 1.339 -2.109 1.00 73.19 202 ILE A CA 1
ATOM 1519 C C . ILE A 1 202 ? -2.709 0.592 -2.905 1.00 73.19 202 ILE A C 1
ATOM 1521 O O . ILE A 1 202 ? -3.192 -0.456 -2.488 1.00 73.19 202 ILE A O 1
ATOM 1525 N N . GLY A 1 203 ? -3.128 1.169 -4.032 1.00 78.88 203 GLY A N 1
ATOM 1526 C CA . GLY A 1 203 ? -4.223 0.627 -4.836 1.00 78.88 203 GLY A CA 1
ATOM 1527 C C . GLY A 1 203 ? -5.628 1.014 -4.363 1.00 78.88 203 GLY A C 1
ATOM 1528 O O . GLY A 1 203 ? -6.584 0.757 -5.094 1.00 78.88 203 GLY A O 1
ATOM 1529 N N . ALA A 1 204 ? -5.780 1.655 -3.199 1.00 84.81 204 ALA A N 1
ATOM 1530 C CA . ALA A 1 204 ? -7.066 2.187 -2.761 1.00 84.81 204 ALA A CA 1
ATOM 1531 C C . ALA A 1 204 ? -7.297 3.628 -3.253 1.00 84.81 204 ALA A C 1
ATOM 1533 O O . ALA A 1 204 ? -6.357 4.398 -3.451 1.00 84.81 204 ALA A O 1
ATOM 1534 N N . VAL A 1 205 ? -8.565 4.001 -3.434 1.00 84.62 205 VAL A N 1
ATOM 1535 C CA . VAL A 1 205 ? -8.992 5.331 -3.901 1.00 84.62 205 VAL A CA 1
ATOM 1536 C C . VAL A 1 205 ? -9.942 5.949 -2.888 1.00 84.62 205 VAL A C 1
ATOM 1538 O O . VAL A 1 205 ? -10.881 5.297 -2.438 1.00 84.62 205 VAL A O 1
ATOM 1541 N N . VAL A 1 206 ? -9.722 7.219 -2.553 1.00 85.56 206 VAL A N 1
ATOM 1542 C CA . VAL A 1 206 ? -10.632 7.999 -1.707 1.00 85.56 206 VAL A CA 1
ATOM 1543 C C . VAL A 1 206 ? -11.446 8.939 -2.586 1.00 85.56 206 VAL A C 1
ATOM 1545 O O . VAL A 1 206 ? -10.885 9.729 -3.341 1.00 85.56 206 VAL A O 1
ATOM 1548 N N . GLU A 1 207 ? -12.769 8.877 -2.465 1.00 85.94 207 GLU A N 1
ATOM 1549 C CA . GLU A 1 207 ? -13.699 9.733 -3.201 1.00 85.94 207 GLU A CA 1
ATOM 1550 C C . GLU A 1 207 ? -14.667 10.448 -2.262 1.00 85.94 207 GLU A C 1
ATOM 1552 O O . GLU A 1 207 ? -15.077 9.908 -1.237 1.00 85.94 207 GLU A O 1
ATOM 1557 N N . HIS A 1 208 ? -15.098 11.644 -2.651 1.00 89.12 208 HIS A N 1
ATOM 1558 C CA . HIS A 1 208 ? -16.065 12.437 -1.901 1.00 89.12 208 HIS A CA 1
ATOM 1559 C C . HIS A 1 208 ? -17.363 12.600 -2.699 1.00 89.12 208 HIS A C 1
ATOM 1561 O O . HIS A 1 208 ? -17.324 12.921 -3.886 1.00 89.12 208 HIS A O 1
ATOM 1567 N N . ASP A 1 209 ? -18.505 12.426 -2.034 1.00 88.50 209 ASP A N 1
ATOM 1568 C CA . ASP A 1 209 ? -19.836 12.753 -2.558 1.00 88.50 209 ASP A CA 1
ATOM 1569 C C . ASP A 1 209 ? -20.592 13.583 -1.518 1.00 88.50 209 ASP A C 1
ATOM 1571 O O . ASP A 1 209 ? -21.141 13.065 -0.542 1.00 88.50 209 ASP A O 1
ATOM 1575 N N . GLY A 1 210 ? -20.549 14.905 -1.691 1.00 87.81 210 GLY A N 1
ATOM 1576 C CA . GLY A 1 210 ? -21.031 15.846 -0.685 1.00 87.81 210 GLY A CA 1
ATOM 1577 C C . GLY A 1 210 ? -20.331 15.624 0.669 1.00 87.81 210 GLY A C 1
ATOM 1578 O O . GLY A 1 210 ? -19.100 15.672 0.716 1.00 87.81 210 GLY A O 1
ATOM 1579 N N . PRO A 1 211 ? -21.076 15.396 1.770 1.00 86.38 211 PRO A N 1
ATOM 1580 C CA . PRO A 1 211 ? -20.493 15.160 3.093 1.00 86.38 211 PRO A CA 1
ATOM 1581 C C . PRO A 1 211 ? -19.914 13.746 3.250 1.00 86.38 211 PRO A C 1
ATOM 1583 O O . PRO A 1 211 ? -19.129 13.497 4.163 1.00 86.38 211 PRO A O 1
ATOM 1586 N N . VAL A 1 212 ? -20.289 12.809 2.378 1.00 91.25 212 VAL A N 1
ATOM 1587 C CA . VAL A 1 212 ? -19.855 11.416 2.463 1.00 91.25 212 VAL A CA 1
ATOM 1588 C C . VAL A 1 212 ? -18.480 11.252 1.839 1.00 91.25 212 VAL A C 1
ATOM 1590 O O . VAL A 1 212 ? -18.108 11.912 0.868 1.00 91.25 212 VAL A O 1
ATOM 1593 N N . THR A 1 213 ? -17.702 10.327 2.383 1.00 89.44 213 THR A N 1
ATOM 1594 C CA . THR A 1 213 ? -16.521 9.816 1.700 1.00 89.44 213 THR A CA 1
ATOM 1595 C C . THR A 1 213 ? -16.534 8.315 1.631 1.00 89.44 213 THR A C 1
ATOM 1597 O O . THR A 1 213 ? -16.837 7.625 2.603 1.00 89.44 213 THR A O 1
ATOM 1600 N N . ARG A 1 214 ? -16.121 7.848 0.463 1.00 91.12 214 ARG A N 1
ATOM 1601 C CA . ARG A 1 214 ? -15.914 6.459 0.127 1.00 91.12 214 ARG A CA 1
ATOM 1602 C C . ARG A 1 214 ? -14.424 6.166 0.074 1.00 91.12 214 ARG A C 1
ATOM 1604 O O . ARG A 1 214 ? -13.656 6.948 -0.487 1.00 91.12 214 ARG A O 1
ATOM 1611 N N . VAL A 1 215 ? -14.028 5.029 0.621 1.00 90.00 215 VAL A N 1
ATOM 1612 C CA . VAL A 1 215 ? -12.722 4.430 0.346 1.00 90.00 215 VAL A CA 1
ATOM 1613 C C . VAL A 1 215 ? -12.968 3.162 -0.454 1.00 90.00 215 VAL A C 1
ATOM 1615 O O . VAL A 1 215 ? -13.711 2.292 -0.012 1.00 90.00 215 VAL A O 1
ATOM 1618 N N . HIS A 1 216 ? -12.365 3.074 -1.632 1.00 92.12 216 HIS A N 1
ATOM 1619 C CA . HIS A 1 216 ? -12.469 1.947 -2.546 1.00 92.12 216 HIS A CA 1
ATOM 1620 C C . HIS A 1 216 ? -11.167 1.164 -2.524 1.00 92.12 216 HIS A C 1
ATOM 1622 O O . HIS A 1 216 ? -10.144 1.663 -2.978 1.00 92.12 216 HIS A O 1
ATOM 1628 N N . TYR A 1 217 ? -11.207 -0.071 -2.039 1.00 91.44 217 TYR A N 1
ATOM 1629 C CA . TYR A 1 217 ? -10.048 -0.963 -1.996 1.00 91.44 217 TYR A CA 1
ATOM 1630 C C . TYR A 1 217 ? -9.950 -1.874 -3.228 1.00 91.44 217 TYR A C 1
ATOM 1632 O O . TYR A 1 217 ? -9.066 -2.725 -3.328 1.00 91.44 217 TYR A O 1
ATOM 1640 N N . GLY A 1 218 ? -10.910 -1.765 -4.149 1.00 92.50 218 GLY A N 1
ATOM 1641 C CA . GLY A 1 218 ? -11.042 -2.629 -5.316 1.00 92.50 218 GLY A CA 1
ATOM 1642 C C . GLY A 1 218 ? -11.682 -3.990 -5.028 1.00 92.50 218 GLY A C 1
ATOM 1643 O O . GLY A 1 218 ? -12.232 -4.584 -5.952 1.00 92.50 218 GLY A O 1
ATOM 1644 N N . THR A 1 219 ? -11.618 -4.497 -3.795 1.00 93.44 219 THR A N 1
ATOM 1645 C CA . THR A 1 219 ? -12.305 -5.732 -3.356 1.00 93.44 219 THR A CA 1
ATOM 1646 C C . THR A 1 219 ? -13.589 -5.443 -2.587 1.00 93.44 219 THR A C 1
ATOM 1648 O O . THR A 1 219 ? -14.524 -6.236 -2.606 1.00 93.44 219 THR A O 1
ATOM 1651 N N . HIS A 1 220 ? -13.622 -4.298 -1.915 1.00 94.06 220 HIS A N 1
ATOM 1652 C CA . HIS A 1 220 ? -14.728 -3.763 -1.139 1.00 94.06 220 HIS A CA 1
ATOM 1653 C C . HIS A 1 220 ? -14.516 -2.254 -0.975 1.00 94.06 220 HIS A C 1
ATOM 1655 O O . HIS A 1 220 ? -13.488 -1.710 -1.399 1.00 94.06 220 HIS A O 1
ATOM 1661 N N . GLY A 1 221 ? -15.452 -1.580 -0.322 1.00 94.19 221 GLY A N 1
ATOM 1662 C CA . GLY A 1 221 ? -15.237 -0.227 0.152 1.00 94.19 221 GLY A CA 1
ATOM 1663 C C . GLY A 1 221 ? -15.856 0.056 1.505 1.00 94.19 221 GLY A C 1
ATOM 1664 O O . GLY A 1 221 ? -16.606 -0.743 2.066 1.00 94.19 221 GLY A O 1
ATOM 1665 N N . THR A 1 222 ? -15.513 1.223 2.027 1.00 94.00 222 THR A N 1
ATOM 1666 C CA . THR A 1 222 ? -16.072 1.747 3.268 1.00 94.00 222 THR A CA 1
ATOM 1667 C C . THR A 1 222 ? -16.656 3.127 3.044 1.00 94.00 222 THR A C 1
ATOM 1669 O O . THR A 1 222 ? -16.188 3.889 2.194 1.00 94.00 222 THR A O 1
ATOM 1672 N N . VAL A 1 223 ? -17.694 3.441 3.809 1.00 93.81 223 VAL A N 1
ATOM 1673 C CA . VAL A 1 223 ? -18.366 4.733 3.804 1.00 93.81 223 VAL A CA 1
ATOM 1674 C C . VAL A 1 223 ? -18.305 5.337 5.195 1.00 93.81 223 VAL A C 1
ATOM 1676 O O . VAL A 1 223 ? -18.706 4.717 6.179 1.00 93.81 223 VAL A O 1
ATOM 1679 N N . GLU A 1 224 ? -17.828 6.577 5.241 1.00 89.19 224 GLU A N 1
ATOM 1680 C CA . GLU A 1 224 ? -17.789 7.414 6.435 1.00 89.19 224 GLU A CA 1
ATOM 1681 C C . GLU A 1 224 ? -18.383 8.784 6.114 1.00 89.19 224 GLU A C 1
ATOM 1683 O O . GLU A 1 224 ? -18.277 9.290 4.992 1.00 89.19 224 GLU A O 1
ATOM 1688 N N . HIS A 1 225 ? -18.957 9.423 7.121 1.00 88.12 225 HIS A N 1
ATOM 1689 C CA . HIS A 1 225 ? -19.582 10.737 7.009 1.00 88.12 225 HIS A CA 1
ATOM 1690 C C . HIS A 1 225 ? -19.403 11.528 8.304 1.00 88.12 225 HIS A C 1
ATOM 1692 O O . HIS A 1 225 ? -19.083 10.917 9.320 1.00 88.12 225 HIS A O 1
ATOM 1698 N N . PRO A 1 226 ? -19.574 12.860 8.287 1.00 84.56 226 PRO A N 1
ATOM 1699 C CA . PRO A 1 226 ? -19.821 13.673 9.475 1.00 84.56 226 PRO A CA 1
ATOM 1700 C C . PRO A 1 226 ? -21.314 13.613 9.858 1.00 84.56 226 PRO A C 1
ATOM 1702 O O . PRO A 1 226 ? -22.055 12.775 9.351 1.00 84.56 226 PRO A O 1
ATOM 1705 N N . ASP A 1 227 ? -21.787 14.519 10.715 1.00 82.56 227 ASP A N 1
ATOM 1706 C CA . ASP A 1 227 ? -23.228 14.707 10.931 1.00 82.56 227 ASP A CA 1
ATOM 1707 C C . ASP A 1 227 ? -23.946 15.030 9.600 1.00 82.56 227 ASP A C 1
ATOM 1709 O O . ASP A 1 227 ? -23.524 15.908 8.843 1.00 82.56 227 ASP A O 1
ATOM 1713 N N . LEU A 1 228 ? -25.022 14.293 9.310 1.00 87.00 228 LEU A N 1
ATOM 1714 C CA . LEU A 1 228 ? -25.820 14.394 8.082 1.00 87.00 228 LEU A CA 1
ATOM 1715 C C . LEU A 1 228 ? -27.150 15.136 8.286 1.00 87.00 228 LEU A C 1
ATOM 1717 O O . LEU A 1 228 ? -28.045 15.056 7.443 1.00 87.00 228 LEU A O 1
ATOM 1721 N N . THR A 1 229 ? -27.304 15.862 9.393 1.00 85.50 229 THR A N 1
ATOM 1722 C CA . THR A 1 229 ? -28.502 16.660 9.665 1.00 85.50 229 THR A CA 1
ATOM 1723 C C . THR A 1 229 ? -28.824 17.604 8.498 1.00 85.50 229 THR A C 1
ATOM 1725 O O . THR A 1 229 ? -28.005 18.424 8.085 1.00 85.50 229 THR A O 1
ATOM 1728 N N . GLY A 1 230 ? -30.049 17.507 7.971 1.00 85.50 230 GLY A N 1
ATOM 1729 C CA . GLY A 1 230 ? -30.531 18.336 6.859 1.00 85.50 230 GLY A CA 1
ATOM 1730 C C . GLY A 1 230 ? -30.141 17.848 5.457 1.00 85.50 230 GLY A C 1
ATOM 1731 O O . GLY A 1 230 ? -30.459 18.527 4.481 1.00 85.50 230 GLY A O 1
ATOM 1732 N N . VAL A 1 231 ? -29.483 16.692 5.338 1.00 90.31 231 VAL A N 1
ATOM 1733 C CA . VAL A 1 231 ? -29.189 16.039 4.054 1.00 90.31 231 VAL A CA 1
ATOM 1734 C C . VAL A 1 231 ? -30.364 15.149 3.637 1.00 90.31 231 VAL A C 1
ATOM 1736 O O . VAL A 1 231 ? -30.982 14.500 4.477 1.00 90.31 231 VAL A O 1
ATOM 1739 N N . ASP A 1 232 ? -30.665 15.085 2.336 1.00 92.56 232 ASP A N 1
ATOM 1740 C CA . ASP A 1 232 ? -31.597 14.088 1.792 1.00 92.56 232 ASP A CA 1
ATOM 1741 C C . ASP A 1 232 ? -30.951 12.695 1.856 1.00 92.56 232 ASP A C 1
ATOM 1743 O O . ASP A 1 232 ? -30.149 12.312 0.999 1.00 92.56 232 ASP A O 1
ATOM 1747 N N . LEU A 1 233 ? -31.262 11.959 2.926 1.00 93.62 233 LEU A N 1
ATOM 1748 C CA . LEU A 1 233 ? -30.681 10.646 3.199 1.00 93.62 233 LEU A CA 1
ATOM 1749 C C . LEU A 1 233 ? -31.109 9.599 2.167 1.00 93.62 233 LEU A C 1
ATOM 1751 O O . LEU A 1 233 ? -30.309 8.729 1.829 1.00 93.62 233 LEU A O 1
ATOM 1755 N N . SER A 1 234 ? -32.331 9.687 1.635 1.00 93.75 234 SER A N 1
ATOM 1756 C CA . SER A 1 234 ? -32.828 8.733 0.641 1.00 93.75 234 SER A CA 1
ATOM 1757 C C . SER A 1 234 ? -32.033 8.840 -0.657 1.00 93.75 234 SER A C 1
ATOM 1759 O O . SER A 1 234 ? -31.522 7.838 -1.157 1.00 93.75 234 SER A O 1
ATOM 1761 N N . ASP A 1 235 ? -31.892 10.058 -1.178 1.00 95.12 235 ASP A N 1
ATOM 1762 C CA . ASP A 1 235 ? -31.115 10.329 -2.390 1.00 95.12 235 ASP A CA 1
ATOM 1763 C C . ASP A 1 235 ? -29.620 10.016 -2.175 1.00 95.12 235 ASP A C 1
ATOM 1765 O O . ASP A 1 235 ? -28.975 9.387 -3.019 1.00 95.12 235 ASP A O 1
ATOM 1769 N N . LEU A 1 236 ? -29.065 10.364 -1.006 1.00 95.31 236 LEU A N 1
ATOM 1770 C CA . LEU A 1 236 ? -27.672 10.067 -0.662 1.00 95.31 236 LEU A CA 1
ATOM 1771 C C . LEU A 1 236 ? -27.373 8.562 -0.647 1.00 95.31 236 LEU A C 1
ATOM 1773 O O . LEU A 1 236 ? -26.387 8.137 -1.257 1.00 95.31 236 LEU A O 1
ATOM 1777 N N . VAL A 1 237 ? -28.198 7.762 0.037 1.00 96.12 237 VAL A N 1
ATOM 1778 C CA . VAL A 1 237 ? -28.026 6.303 0.123 1.00 96.12 237 VAL A CA 1
ATOM 1779 C C . VAL A 1 237 ? -28.181 5.664 -1.257 1.00 96.12 237 VAL A C 1
ATOM 1781 O O . VAL A 1 237 ? -27.374 4.807 -1.625 1.00 96.12 237 VAL A O 1
ATOM 1784 N N . GLU A 1 238 ? -29.148 6.115 -2.062 1.00 96.06 238 GLU A N 1
ATOM 1785 C CA . GLU A 1 238 ? -29.347 5.596 -3.416 1.00 96.06 238 GLU A CA 1
ATOM 1786 C C . GLU A 1 238 ? -28.136 5.865 -4.325 1.00 96.06 238 GLU A C 1
ATOM 1788 O O . GLU A 1 238 ? -27.703 4.970 -5.059 1.00 96.06 238 GLU A O 1
ATOM 1793 N N . ARG A 1 239 ? -27.526 7.057 -4.248 1.00 95.81 239 ARG A N 1
ATOM 1794 C CA . ARG A 1 239 ? -26.277 7.346 -4.974 1.00 95.81 239 ARG A CA 1
ATOM 1795 C C . ARG A 1 239 ? -25.133 6.427 -4.561 1.00 95.81 239 ARG A C 1
ATOM 1797 O O . ARG A 1 239 ? -24.399 5.969 -5.437 1.00 95.81 239 ARG A O 1
ATOM 1804 N N . GLN A 1 240 ? -24.993 6.126 -3.267 1.00 96.25 240 GLN A N 1
ATOM 1805 C CA . GLN A 1 240 ? -23.931 5.227 -2.805 1.00 96.25 240 GLN A CA 1
ATOM 1806 C C . GLN A 1 240 ? -24.162 3.811 -3.332 1.00 96.25 240 GLN A C 1
ATOM 1808 O O . GLN A 1 240 ? -23.234 3.200 -3.856 1.00 96.25 240 GLN A O 1
ATOM 1813 N N . LEU A 1 241 ? -25.400 3.313 -3.270 1.00 95.75 241 LEU A N 1
ATOM 1814 C CA . LEU A 1 241 ? -25.743 2.001 -3.812 1.00 95.75 241 LEU A CA 1
ATOM 1815 C C . LEU A 1 241 ? -25.442 1.890 -5.303 1.00 95.75 241 LEU A C 1
ATOM 1817 O O . LEU A 1 241 ? -24.798 0.928 -5.709 1.00 95.75 241 LEU A O 1
ATOM 1821 N N . ARG A 1 242 ? -25.863 2.871 -6.113 1.00 95.19 242 ARG A N 1
ATOM 1822 C CA . ARG A 1 242 ? -25.565 2.881 -7.555 1.00 95.19 242 ARG A CA 1
ATOM 1823 C C . ARG A 1 242 ? -24.055 2.859 -7.805 1.00 95.19 242 ARG A C 1
ATOM 1825 O O . ARG A 1 242 ? -23.579 2.029 -8.570 1.00 95.19 242 ARG A O 1
ATOM 1832 N N . HIS A 1 243 ? -23.297 3.690 -7.089 1.00 94.81 243 HIS A N 1
ATOM 1833 C CA . HIS A 1 243 ? -21.842 3.774 -7.246 1.00 94.81 243 HIS A CA 1
ATOM 1834 C C . HIS A 1 243 ? -21.121 2.467 -6.880 1.00 94.81 243 HIS A C 1
ATOM 1836 O O . HIS A 1 243 ? -20.285 1.978 -7.639 1.00 94.81 243 HIS A O 1
ATOM 1842 N N . PHE A 1 244 ? -21.463 1.853 -5.743 1.00 95.25 244 PHE A N 1
ATOM 1843 C CA . PHE A 1 244 ? -20.884 0.566 -5.340 1.00 95.25 244 PHE A CA 1
ATOM 1844 C C . PHE A 1 244 ? -21.373 -0.603 -6.211 1.00 95.25 244 PHE A C 1
ATOM 1846 O O . PHE A 1 244 ? -20.612 -1.546 -6.439 1.00 95.25 244 PHE A O 1
ATOM 1853 N N . ALA A 1 245 ? -22.593 -0.535 -6.758 1.00 94.62 245 ALA A N 1
ATOM 1854 C CA . ALA A 1 245 ? -23.109 -1.502 -7.727 1.00 94.62 245 ALA A CA 1
ATOM 1855 C C . ALA A 1 245 ? -22.322 -1.477 -9.043 1.00 94.62 245 ALA A C 1
ATOM 1857 O O . ALA A 1 245 ? -21.921 -2.538 -9.522 1.00 94.62 245 ALA A O 1
ATOM 1858 N N . ASP A 1 246 ? -22.055 -0.286 -9.587 1.00 92.12 246 ASP A N 1
ATOM 1859 C CA . ASP A 1 246 ? -21.320 -0.101 -10.846 1.00 92.12 246 ASP A CA 1
ATOM 1860 C C . ASP A 1 246 ? -19.884 -0.635 -10.745 1.00 92.12 246 ASP A C 1
ATOM 1862 O O . ASP A 1 246 ? -19.354 -1.239 -11.680 1.00 92.12 246 ASP A O 1
ATOM 1866 N N . ARG A 1 247 ? -19.268 -0.488 -9.568 1.00 90.69 247 ARG A N 1
ATOM 1867 C CA . ARG A 1 247 ? -17.950 -1.059 -9.251 1.00 90.69 247 ARG A CA 1
ATOM 1868 C C . ARG A 1 247 ? -18.015 -2.529 -8.832 1.00 90.69 247 ARG A C 1
ATOM 1870 O O . ARG A 1 247 ? -16.994 -3.217 -8.801 1.00 90.69 247 ARG A O 1
ATOM 1877 N N . GLY A 1 248 ? -19.212 -3.013 -8.511 1.00 93.31 248 GLY A N 1
ATOM 1878 C CA . GLY A 1 248 ? -19.505 -4.264 -7.821 1.00 93.31 248 GLY A CA 1
ATOM 1879 C C . GLY A 1 248 ? -18.554 -4.570 -6.671 1.00 93.31 248 GLY A C 1
ATOM 1880 O O . GLY A 1 248 ? -17.996 -5.662 -6.594 1.00 93.31 248 GLY A O 1
ATOM 1881 N N . GLU A 1 249 ? -18.382 -3.579 -5.808 1.00 95.44 249 GLU A N 1
ATOM 1882 C CA . GLU A 1 249 ? -17.664 -3.684 -4.545 1.00 95.44 249 GLU A CA 1
ATOM 1883 C C . GLU A 1 249 ? -18.703 -3.745 -3.408 1.00 95.44 249 GLU A C 1
ATOM 1885 O O . GLU A 1 249 ? -19.580 -2.880 -3.350 1.00 95.44 249 GLU A O 1
ATOM 1890 N N . PRO A 1 250 ? -18.657 -4.738 -2.502 1.00 97.06 250 PRO A N 1
ATOM 1891 C CA . PRO A 1 250 ? -19.412 -4.691 -1.259 1.00 97.06 250 PRO A CA 1
ATOM 1892 C C . PRO A 1 250 ? -18.962 -3.498 -0.423 1.00 97.06 250 PRO A C 1
ATOM 1894 O O . PRO A 1 250 ? -17.806 -3.081 -0.491 1.00 97.06 250 PRO A O 1
ATOM 1897 N N . VAL A 1 251 ? -19.874 -2.967 0.381 1.00 97.12 251 VAL A N 1
ATOM 1898 C CA . VAL A 1 251 ? -19.645 -1.751 1.157 1.00 97.12 251 VAL A CA 1
ATOM 1899 C C . VAL A 1 251 ? -20.017 -1.944 2.619 1.00 97.12 251 VAL A C 1
ATOM 1901 O O . VAL A 1 251 ? -21.079 -2.485 2.932 1.00 97.12 251 VAL A O 1
ATOM 1904 N N . GLU A 1 252 ? -19.144 -1.470 3.507 1.00 96.12 252 GLU A N 1
ATOM 1905 C CA . GLU A 1 252 ? -19.438 -1.236 4.922 1.00 96.12 252 GLU A CA 1
ATOM 1906 C C . GLU A 1 252 ? -19.688 0.264 5.151 1.00 96.12 252 GLU A C 1
ATOM 1908 O O . GLU A 1 252 ? -18.843 1.096 4.832 1.00 96.12 252 GLU A O 1
ATOM 1913 N N . TRP A 1 253 ? -20.835 0.617 5.724 1.00 95.69 253 TRP A N 1
ATOM 1914 C CA . TRP A 1 253 ? -21.178 1.977 6.141 1.00 95.69 253 TRP A CA 1
ATOM 1915 C C . TRP A 1 253 ? -21.307 2.017 7.663 1.00 95.69 253 TRP A C 1
ATOM 1917 O O . TRP A 1 253 ? -22.134 1.301 8.230 1.00 95.69 253 TRP A O 1
ATOM 1927 N N . LYS A 1 254 ? -20.505 2.845 8.342 1.00 92.38 254 LYS A N 1
ATOM 1928 C CA . LYS A 1 254 ? -20.593 3.017 9.801 1.00 92.38 254 LYS A CA 1
ATOM 1929 C C . LYS A 1 254 ? -21.521 4.167 10.180 1.00 92.38 254 LYS A C 1
ATOM 1931 O O . LYS A 1 254 ? -21.417 5.248 9.617 1.00 92.38 254 LYS A O 1
ATOM 1936 N N . THR A 1 255 ? -22.387 3.935 11.160 1.00 92.12 255 THR A N 1
ATOM 1937 C CA . THR A 1 255 ? -23.258 4.952 11.773 1.00 92.12 255 THR A CA 1
ATOM 1938 C C . THR A 1 255 ? -22.971 5.056 13.262 1.00 92.12 255 THR A C 1
ATOM 1940 O O . THR A 1 255 ? -22.571 4.064 13.878 1.00 92.12 255 THR A O 1
ATOM 1943 N N . TYR A 1 256 ? -23.256 6.200 13.869 1.00 89.12 256 TYR A N 1
ATOM 1944 C CA . TYR A 1 256 ? -22.927 6.483 15.260 1.00 89.12 256 TYR A CA 1
ATOM 1945 C C . TYR A 1 256 ? -24.183 6.849 16.065 1.00 89.12 256 TYR A C 1
ATOM 1947 O O . TYR A 1 256 ? -25.038 7.594 15.607 1.00 89.12 256 TYR A O 1
ATOM 1955 N N . ALA A 1 257 ? -24.301 6.359 17.302 1.00 84.56 257 ALA A N 1
ATOM 1956 C CA . ALA A 1 257 ? -25.545 6.430 18.085 1.00 84.56 257 ALA A CA 1
ATOM 1957 C C . ALA A 1 257 ? -26.031 7.851 18.450 1.00 84.56 257 ALA A C 1
ATOM 1959 O O . ALA A 1 257 ? -27.176 8.012 18.860 1.00 84.56 257 ALA A O 1
ATOM 1960 N N . HIS A 1 258 ? -25.176 8.871 18.334 1.00 73.81 258 HIS A N 1
ATOM 1961 C CA . HIS A 1 258 ? -25.548 10.275 18.561 1.00 73.81 258 HIS A CA 1
ATOM 1962 C C . HIS A 1 258 ? -26.117 10.958 17.307 1.00 73.81 258 HIS A C 1
ATOM 1964 O O . HIS A 1 258 ? -26.559 12.102 17.392 1.00 73.81 258 HIS A O 1
ATOM 1970 N N . GLU A 1 259 ? -26.055 10.296 16.152 1.00 71.31 259 GLU A N 1
ATOM 1971 C CA . GLU A 1 259 ? -26.523 10.832 14.878 1.00 71.31 259 GLU A CA 1
ATOM 1972 C C . GLU A 1 259 ? -28.046 10.713 14.764 1.00 71.31 259 GLU A C 1
ATOM 1974 O O . GLU A 1 259 ? -28.700 10.004 15.533 1.00 71.31 259 GLU A O 1
ATOM 1979 N N . THR A 1 260 ? -28.622 11.439 13.802 1.00 64.50 260 THR A N 1
ATOM 1980 C CA . THR A 1 260 ? -30.062 11.370 13.525 1.00 64.50 260 THR A CA 1
ATOM 1981 C C . THR A 1 260 ? -30.517 9.907 13.374 1.00 64.50 260 THR A C 1
ATOM 1983 O O . THR A 1 260 ? -29.870 9.135 12.659 1.00 64.50 260 THR A O 1
ATOM 1986 N N . PRO A 1 261 ? -31.618 9.497 14.033 1.00 65.69 261 PRO A N 1
ATOM 1987 C CA . PRO A 1 261 ? -32.061 8.099 14.036 1.00 65.69 261 PRO A CA 1
ATOM 1988 C C . PRO A 1 261 ? -32.483 7.596 12.645 1.00 65.69 261 PRO A C 1
ATOM 1990 O O . PRO A 1 261 ? -32.618 6.392 12.438 1.00 65.69 261 PRO A O 1
ATOM 1993 N N . ASP A 1 262 ? -32.641 8.509 11.686 1.00 85.12 262 ASP A N 1
ATOM 1994 C CA . ASP A 1 262 ? -33.214 8.248 10.373 1.00 85.12 262 ASP A CA 1
ATOM 1995 C C . ASP A 1 262 ? -32.244 7.516 9.427 1.00 85.12 262 ASP A C 1
ATOM 1997 O O . ASP A 1 262 ? -32.691 6.744 8.578 1.00 85.12 262 ASP A O 1
ATOM 2001 N N . LEU A 1 263 ? -30.920 7.707 9.541 1.00 91.56 263 LEU A N 1
ATOM 2002 C CA . LEU A 1 263 ? -29.957 7.074 8.622 1.00 91.56 263 LEU A CA 1
ATOM 2003 C C . LEU A 1 263 ? -30.003 5.533 8.680 1.00 91.56 263 LEU A C 1
ATOM 2005 O O . LEU A 1 263 ? -30.137 4.919 7.618 1.00 91.56 263 LEU A O 1
ATOM 2009 N N . PRO A 1 264 ? -29.952 4.883 9.862 1.00 93.25 264 PRO A N 1
ATOM 2010 C CA . PRO A 1 264 ? -30.209 3.450 9.993 1.00 93.25 264 PRO A CA 1
ATOM 2011 C C . PRO A 1 264 ? -31.468 2.958 9.267 1.00 93.25 264 PRO A C 1
ATOM 2013 O O . PRO A 1 264 ? -31.420 1.931 8.591 1.00 93.25 264 PRO A O 1
ATOM 2016 N N . GLU A 1 265 ? -32.584 3.686 9.367 1.00 93.06 265 GLU A N 1
ATOM 2017 C CA . GLU A 1 265 ? -33.842 3.306 8.714 1.00 93.06 265 GLU A CA 1
ATOM 2018 C C . GLU A 1 265 ? -33.724 3.354 7.185 1.00 93.06 265 GLU A C 1
ATOM 2020 O O . GLU A 1 265 ? -34.163 2.425 6.503 1.00 93.06 265 GLU A O 1
ATOM 2025 N N . HIS A 1 266 ? -33.064 4.383 6.645 1.00 95.31 266 HIS A N 1
ATOM 2026 C CA . HIS A 1 266 ? -32.815 4.507 5.207 1.00 95.31 266 HIS A CA 1
ATOM 2027 C C . HIS A 1 266 ? -31.870 3.416 4.690 1.00 95.31 266 HIS A C 1
ATOM 2029 O O . HIS A 1 266 ? -32.126 2.838 3.634 1.00 95.31 266 HIS A O 1
ATOM 2035 N N . LEU A 1 267 ? -30.813 3.078 5.437 1.00 95.94 267 LEU A N 1
ATOM 2036 C CA . LEU A 1 267 ? -29.896 1.990 5.078 1.00 95.94 267 LEU A CA 1
ATOM 2037 C C . LEU A 1 267 ? -30.628 0.640 5.030 1.00 95.94 267 LEU A C 1
ATOM 2039 O O . LEU A 1 267 ? -30.492 -0.105 4.058 1.00 95.94 267 LEU A O 1
ATOM 2043 N N . LEU A 1 268 ? -31.455 0.342 6.037 1.00 95.88 268 LEU A N 1
ATOM 2044 C CA . LEU A 1 268 ? -32.264 -0.881 6.075 1.00 95.88 268 LEU A CA 1
ATOM 2045 C C . LEU A 1 268 ? -33.278 -0.935 4.924 1.00 95.88 268 LEU A C 1
ATOM 2047 O O . LEU A 1 268 ? -33.402 -1.968 4.266 1.00 95.88 268 LEU A O 1
ATOM 2051 N N . ALA A 1 269 ? -33.971 0.174 4.642 1.00 95.94 269 ALA A N 1
ATOM 2052 C CA . ALA A 1 269 ? -34.912 0.270 3.524 1.00 95.94 269 ALA A CA 1
ATOM 2053 C C . ALA A 1 269 ? -34.227 0.058 2.163 1.00 95.94 269 ALA A C 1
ATOM 2055 O O . ALA A 1 269 ? -34.823 -0.507 1.247 1.00 95.94 269 ALA A O 1
ATOM 2056 N N . ALA A 1 270 ? -32.960 0.460 2.052 1.00 95.88 270 ALA A N 1
ATOM 2057 C CA . ALA A 1 270 ? -32.135 0.284 0.865 1.00 95.88 270 ALA A CA 1
ATOM 2058 C C . ALA A 1 270 ? -31.491 -1.120 0.763 1.00 95.88 270 ALA A C 1
ATOM 2060 O O . ALA A 1 270 ? -30.793 -1.420 -0.205 1.00 95.88 270 ALA A O 1
ATOM 2061 N N . GLY A 1 271 ? -31.746 -2.004 1.735 1.00 96.19 271 GLY A N 1
ATOM 2062 C CA . GLY A 1 271 ? -31.304 -3.399 1.719 1.00 96.19 271 GLY A CA 1
ATOM 2063 C C . GLY A 1 271 ? -29.940 -3.652 2.361 1.00 96.19 271 GLY A C 1
ATOM 2064 O O . GLY A 1 271 ? -29.385 -4.736 2.176 1.00 96.19 271 GLY A O 1
ATOM 2065 N N . PHE A 1 272 ? -29.389 -2.695 3.112 1.00 97.69 272 PHE A N 1
ATOM 2066 C CA . PHE A 1 272 ? -28.243 -2.974 3.973 1.00 97.69 272 PHE A CA 1
ATOM 2067 C C . PHE A 1 272 ? -28.657 -3.886 5.133 1.00 97.69 272 PHE A C 1
ATOM 2069 O O . PHE A 1 272 ? -29.764 -3.798 5.664 1.00 97.69 272 PHE A O 1
ATOM 2076 N N . THR A 1 273 ? -27.732 -4.727 5.582 1.00 97.69 273 THR A N 1
ATOM 2077 C CA . THR A 1 273 ? -27.896 -5.554 6.781 1.00 97.69 273 THR A CA 1
ATOM 2078 C C . THR A 1 273 ? -27.034 -5.018 7.920 1.00 97.69 273 THR A C 1
ATOM 2080 O O . THR A 1 273 ? -25.864 -4.709 7.676 1.00 97.69 273 THR A O 1
ATOM 2083 N N . PRO A 1 274 ? -27.546 -4.937 9.160 1.00 96.12 274 PRO A N 1
ATOM 2084 C CA . PRO A 1 274 ? -26.744 -4.515 10.302 1.00 96.12 274 PRO A CA 1
ATOM 2085 C C . PRO A 1 274 ? -25.629 -5.533 10.580 1.00 96.12 274 PRO A C 1
ATOM 2087 O O . PRO A 1 274 ? -25.846 -6.746 10.534 1.00 96.12 274 PRO A O 1
ATOM 2090 N N . GLY A 1 275 ? -24.432 -5.023 10.849 1.00 93.75 275 GLY A N 1
ATOM 2091 C CA . GLY A 1 275 ? -23.219 -5.782 11.114 1.00 93.75 275 GLY A CA 1
ATOM 2092 C C . GLY A 1 275 ? -22.878 -5.829 12.601 1.00 93.75 275 GLY A C 1
ATOM 2093 O O . GLY A 1 275 ? -23.628 -6.381 13.404 1.00 93.75 275 GLY A O 1
ATOM 2094 N N . TRP A 1 276 ? -21.690 -5.346 12.963 1.00 92.88 276 TRP A N 1
ATOM 2095 C CA . TRP A 1 276 ? -21.240 -5.279 14.358 1.00 92.88 276 TRP A CA 1
ATOM 2096 C C . TRP A 1 276 ? -21.706 -3.981 15.026 1.00 92.88 276 TRP A C 1
ATOM 2098 O O . TRP A 1 276 ? -21.993 -2.994 14.353 1.00 92.88 276 TRP A O 1
ATOM 2108 N N . GLU A 1 277 ? -21.738 -3.979 16.357 1.00 93.94 277 GLU A N 1
ATOM 2109 C CA . GLU A 1 277 ? -21.924 -2.786 17.184 1.00 93.94 277 GLU A CA 1
ATOM 2110 C C . GLU A 1 277 ? -20.815 -2.737 18.234 1.00 93.94 277 GLU A C 1
ATOM 2112 O O . GLU A 1 277 ? -20.569 -3.736 18.903 1.00 93.94 277 GLU A O 1
ATOM 2117 N N . ARG A 1 278 ? -20.128 -1.597 18.352 1.00 93.81 278 ARG A N 1
ATOM 2118 C CA . ARG A 1 278 ? -18.963 -1.423 19.228 1.00 93.81 278 ARG A CA 1
ATOM 2119 C C . ARG A 1 278 ? -18.918 -0.033 19.831 1.00 93.81 278 ARG A C 1
ATOM 2121 O O . ARG A 1 278 ? -19.347 0.936 19.210 1.00 93.81 278 ARG A O 1
ATOM 2128 N N . SER A 1 279 ? -18.304 0.087 20.998 1.00 93.94 279 SER A N 1
ATOM 2129 C CA . SER A 1 279 ? -17.958 1.378 21.583 1.00 93.94 279 SER A CA 1
ATOM 2130 C C . SER A 1 279 ? -16.700 1.939 20.923 1.00 93.94 279 SER A C 1
ATOM 2132 O O . SER A 1 279 ? -15.686 1.251 20.805 1.00 93.94 279 SER A O 1
ATOM 2134 N N . VAL A 1 280 ? -16.763 3.207 20.525 1.00 92.81 280 VAL A N 1
ATOM 2135 C CA . VAL A 1 280 ? -15.611 4.038 20.175 1.00 92.81 280 VAL A CA 1
ATOM 2136 C C . VAL A 1 280 ? -15.049 4.600 21.473 1.00 92.81 280 VAL A C 1
ATOM 2138 O O . VAL A 1 280 ? -15.718 5.346 22.196 1.00 92.81 280 VAL A O 1
ATOM 2141 N N . LEU A 1 281 ? -13.819 4.210 21.772 1.00 94.31 281 LEU A N 1
ATOM 2142 C CA . LEU A 1 281 ? -13.129 4.492 23.018 1.00 94.31 281 LEU A CA 1
ATOM 2143 C C . LEU A 1 281 ? -11.946 5.425 22.759 1.00 94.31 281 LEU A C 1
ATOM 2145 O O . LEU A 1 281 ? -11.287 5.311 21.724 1.00 94.31 281 LEU A O 1
ATOM 2149 N N . VAL A 1 282 ? -11.660 6.314 23.711 1.00 95.12 282 VAL A N 1
ATOM 2150 C CA . VAL A 1 282 ? -10.525 7.245 23.651 1.00 95.12 282 VAL A CA 1
ATOM 2151 C C . VAL A 1 282 ? -9.759 7.289 24.973 1.00 95.12 282 VAL A C 1
ATOM 2153 O O . VAL A 1 282 ? -10.385 7.268 26.030 1.00 95.12 282 VAL A O 1
ATOM 2156 N N . ALA A 1 283 ? -8.432 7.384 24.923 1.00 94.50 283 ALA A N 1
ATOM 2157 C CA . ALA A 1 283 ? -7.569 7.584 26.088 1.00 94.50 283 ALA A CA 1
ATOM 2158 C C . ALA A 1 283 ? -6.444 8.574 25.767 1.00 94.50 283 ALA A C 1
ATOM 2160 O O . ALA A 1 283 ? -5.792 8.440 24.738 1.00 94.50 283 ALA A O 1
ATOM 2161 N N . ASP A 1 284 ? -6.177 9.527 26.658 1.00 89.88 284 ASP A N 1
ATOM 2162 C CA . ASP A 1 284 ? -4.983 10.392 26.582 1.00 89.88 284 ASP A CA 1
ATOM 2163 C C . ASP A 1 284 ? -3.827 9.848 27.445 1.00 89.88 284 ASP A C 1
ATOM 2165 O O . ASP A 1 284 ? -2.683 10.286 27.339 1.00 89.88 284 ASP A O 1
ATOM 2169 N N . GLU A 1 285 ? -4.129 8.873 28.304 1.00 89.12 285 GLU A N 1
ATOM 2170 C CA . GLU A 1 285 ? -3.181 8.173 29.161 1.00 89.12 285 GLU A CA 1
ATOM 2171 C C . GLU A 1 285 ? -3.647 6.723 29.341 1.00 89.12 285 GLU A C 1
ATOM 2173 O O . GLU A 1 285 ? -4.829 6.472 29.582 1.00 89.12 285 GLU A O 1
ATOM 2178 N N . ILE A 1 286 ? -2.721 5.769 29.213 1.00 90.00 286 ILE A N 1
ATOM 2179 C CA . ILE A 1 286 ? -2.976 4.339 29.412 1.00 90.00 286 ILE A CA 1
ATOM 2180 C C . ILE A 1 286 ? -2.260 3.901 30.692 1.00 90.00 286 ILE A C 1
ATOM 2182 O O . ILE A 1 286 ? -1.042 4.035 30.800 1.00 90.00 286 ILE A O 1
ATOM 2186 N N . THR A 1 287 ? -2.998 3.334 31.646 1.00 89.00 287 THR A N 1
ATOM 2187 C CA . THR A 1 287 ? -2.486 2.949 32.979 1.00 89.00 287 THR A CA 1
ATOM 2188 C C . THR A 1 287 ? -2.152 1.457 33.108 1.00 89.00 287 THR A C 1
ATOM 2190 O O . THR A 1 287 ? -2.010 0.929 34.213 1.00 89.00 287 THR A O 1
ATOM 2193 N N . ALA A 1 288 ? -2.014 0.755 31.983 1.00 85.38 288 ALA A N 1
ATOM 2194 C CA . ALA A 1 288 ? -1.766 -0.681 31.954 1.00 85.38 288 ALA A CA 1
ATOM 2195 C C . ALA A 1 288 ? -0.357 -1.062 32.470 1.00 85.38 288 ALA A C 1
ATOM 2197 O O . ALA A 1 288 ? 0.618 -0.351 32.205 1.00 85.38 288 ALA A O 1
ATOM 2198 N N . PRO A 1 289 ? -0.210 -2.198 33.180 1.00 79.38 289 PRO A N 1
ATOM 2199 C CA . PRO A 1 289 ? 1.089 -2.645 33.669 1.00 79.38 289 PRO A CA 1
ATOM 2200 C C . PRO A 1 289 ? 1.969 -3.171 32.518 1.00 79.38 289 PRO A C 1
ATOM 2202 O O . PRO A 1 289 ? 1.480 -3.931 31.678 1.00 79.38 289 PRO A O 1
ATOM 2205 N N . PRO A 1 290 ? 3.273 -2.837 32.480 1.00 74.00 290 PRO A N 1
ATOM 2206 C CA . PRO A 1 290 ? 4.202 -3.442 31.530 1.00 74.00 290 PRO A CA 1
ATOM 2207 C C . PRO A 1 290 ? 4.453 -4.919 31.874 1.00 74.00 290 PRO A C 1
ATOM 2209 O O . PRO A 1 290 ? 4.407 -5.309 33.044 1.00 74.00 290 PRO A O 1
ATOM 2212 N N . ASN A 1 291 ? 4.771 -5.742 30.873 1.00 73.62 291 ASN A N 1
ATOM 2213 C CA . ASN A 1 291 ? 5.154 -7.142 31.068 1.00 73.62 291 ASN A CA 1
ATOM 2214 C C . ASN A 1 291 ? 6.317 -7.517 30.135 1.00 73.62 291 ASN A C 1
ATOM 2216 O O . ASN A 1 291 ? 6.351 -7.081 28.994 1.00 73.62 291 ASN A O 1
ATOM 2220 N N . ARG A 1 292 ? 7.251 -8.346 30.619 1.00 66.94 292 ARG A N 1
ATOM 2221 C CA . ARG A 1 292 ? 8.432 -8.812 29.868 1.00 66.94 292 ARG A CA 1
ATOM 2222 C C . ARG A 1 292 ? 8.108 -9.815 28.761 1.00 66.94 292 ARG A C 1
ATOM 2224 O O . ARG A 1 292 ? 8.967 -10.099 27.937 1.00 66.94 292 ARG A O 1
ATOM 2231 N N . ASP A 1 293 ? 6.895 -10.353 28.748 1.00 86.00 293 ASP A N 1
ATOM 2232 C CA . ASP A 1 293 ? 6.461 -11.344 27.766 1.00 86.00 293 ASP A CA 1
ATOM 2233 C C . ASP A 1 293 ? 5.776 -10.712 26.534 1.00 86.00 293 ASP A C 1
ATOM 2235 O O . ASP A 1 293 ? 4.927 -11.339 25.902 1.00 86.00 293 ASP A O 1
ATOM 2239 N N . VAL A 1 294 ? 6.109 -9.464 26.189 1.00 86.56 294 VAL A N 1
ATOM 2240 C CA . VAL A 1 294 ? 5.639 -8.781 24.971 1.00 86.56 294 VAL A CA 1
ATOM 2241 C C . VAL A 1 294 ? 6.840 -8.304 24.168 1.00 86.56 294 VAL A C 1
ATOM 2243 O O . VAL A 1 294 ? 7.818 -7.836 24.746 1.00 86.56 294 VAL A O 1
ATOM 2246 N N . ARG A 1 295 ? 6.786 -8.448 22.842 1.00 82.62 295 ARG A N 1
ATOM 2247 C CA . ARG A 1 295 ? 7.821 -7.939 21.934 1.00 82.62 295 ARG A CA 1
ATOM 2248 C C . ARG A 1 295 ? 7.269 -7.635 20.547 1.00 82.62 295 ARG A C 1
ATOM 2250 O O . ARG A 1 295 ? 6.213 -8.150 20.181 1.00 82.62 295 ARG A O 1
ATOM 2257 N N . ASP A 1 296 ? 8.051 -6.915 19.749 1.00 74.69 296 ASP A N 1
ATOM 2258 C CA . ASP A 1 296 ? 7.754 -6.684 18.336 1.00 74.69 296 ASP A CA 1
ATOM 2259 C C . ASP A 1 296 ? 7.602 -8.004 17.558 1.00 74.69 296 ASP A C 1
ATOM 2261 O O . ASP A 1 296 ? 8.264 -9.019 17.841 1.00 74.69 296 ASP A O 1
ATOM 2265 N N . LEU A 1 297 ? 6.714 -7.968 16.564 1.00 76.75 297 LEU A N 1
ATOM 2266 C CA . LEU A 1 297 ? 6.486 -9.034 15.594 1.00 76.75 297 LEU A CA 1
ATOM 2267 C C . LEU A 1 297 ? 7.770 -9.394 14.834 1.00 76.75 297 LEU A C 1
ATOM 2269 O O . LEU A 1 297 ? 8.477 -8.524 14.332 1.00 76.75 297 LEU A O 1
ATOM 2273 N N . ARG A 1 298 ? 8.019 -10.695 14.664 1.00 71.75 298 ARG A N 1
ATOM 2274 C CA . ARG A 1 298 ? 9.050 -11.229 13.764 1.00 71.75 298 ARG A CA 1
ATOM 2275 C C . ARG A 1 298 ? 8.408 -12.017 12.629 1.00 71.75 298 ARG A C 1
ATOM 2277 O O . ARG A 1 298 ? 7.308 -12.551 12.767 1.00 71.75 298 ARG A O 1
ATOM 2284 N N . ASN A 1 299 ? 9.142 -12.186 11.531 1.00 70.25 299 ASN A N 1
ATOM 2285 C CA . ASN A 1 299 ? 8.676 -12.967 10.378 1.00 70.25 299 ASN A CA 1
ATOM 2286 C C . ASN A 1 299 ? 8.290 -14.414 10.743 1.00 70.25 299 ASN A C 1
ATOM 2288 O O . ASN A 1 299 ? 7.342 -14.958 10.182 1.00 70.25 299 ASN A O 1
ATOM 2292 N N . GLU A 1 300 ? 8.984 -15.025 11.708 1.00 76.44 300 GLU A N 1
ATOM 2293 C CA . GLU A 1 300 ? 8.680 -16.373 12.214 1.00 76.44 300 GLU A CA 1
ATOM 2294 C C . GLU A 1 300 ? 7.344 -16.466 12.974 1.00 76.44 300 GLU A C 1
ATOM 2296 O O . GLU A 1 300 ? 6.748 -17.542 13.032 1.00 76.44 300 GLU A O 1
ATOM 2301 N N . ASP A 1 301 ? 6.840 -15.347 13.507 1.00 81.94 301 ASP A N 1
ATOM 2302 C CA . ASP A 1 301 ? 5.584 -15.294 14.262 1.00 81.94 301 ASP A CA 1
ATOM 2303 C C . ASP A 1 301 ? 4.356 -15.165 13.351 1.00 81.94 301 ASP A C 1
ATOM 2305 O O . ASP A 1 301 ? 3.253 -15.545 13.751 1.00 81.94 301 ASP A O 1
ATOM 2309 N N . LEU A 1 302 ? 4.529 -14.641 12.129 1.00 83.06 302 LEU A N 1
ATOM 2310 C CA . LEU A 1 302 ? 3.439 -14.329 11.195 1.00 83.06 302 LEU A CA 1
ATOM 2311 C C . LEU A 1 302 ? 2.429 -15.475 11.013 1.00 83.06 302 LEU A C 1
ATOM 2313 O O . LEU A 1 302 ? 1.228 -15.203 11.067 1.00 83.06 302 LEU A O 1
ATOM 2317 N N . PRO A 1 303 ? 2.833 -16.752 10.832 1.00 89.12 303 PRO A N 1
ATOM 2318 C CA . PRO A 1 303 ? 1.872 -17.846 10.702 1.00 89.12 303 PRO A CA 1
ATOM 2319 C C . PRO A 1 303 ? 0.959 -18.002 11.924 1.00 89.12 303 PRO A C 1
ATOM 2321 O O . PRO A 1 303 ? -0.233 -18.269 11.772 1.00 89.12 303 PRO A O 1
ATOM 2324 N N . GLU A 1 304 ? 1.500 -17.818 13.128 1.00 93.69 304 GLU A N 1
ATOM 2325 C CA . GLU A 1 304 ? 0.741 -17.954 14.369 1.00 93.69 304 GLU A CA 1
ATOM 2326 C C . GLU A 1 304 ? -0.120 -16.716 14.634 1.00 93.69 304 GLU A C 1
ATOM 2328 O O . GLU A 1 304 ? -1.284 -16.848 15.010 1.00 93.69 304 GLU A O 1
ATOM 2333 N N . VAL A 1 305 ? 0.391 -15.516 14.342 1.00 92.19 305 VAL A N 1
ATOM 2334 C CA . VAL A 1 305 ? -0.399 -14.277 14.409 1.00 92.19 305 VAL A CA 1
ATOM 2335 C C . VAL A 1 305 ? -1.586 -14.336 13.453 1.00 92.19 305 VAL A C 1
ATOM 2337 O O . VAL A 1 305 ? -2.699 -14.054 13.879 1.00 92.19 305 VAL A O 1
ATOM 2340 N N . ARG A 1 306 ? -1.411 -14.809 12.211 1.00 92.25 306 ARG A N 1
ATOM 2341 C CA . ARG A 1 306 ? -2.522 -15.039 11.264 1.00 92.25 306 ARG A CA 1
ATOM 2342 C C . ARG A 1 306 ? -3.583 -15.981 11.820 1.00 92.25 306 ARG A C 1
ATOM 2344 O O . ARG A 1 306 ? -4.775 -15.756 11.631 1.00 92.25 306 ARG A O 1
ATOM 2351 N N . ARG A 1 307 ? -3.153 -17.041 12.509 1.00 93.25 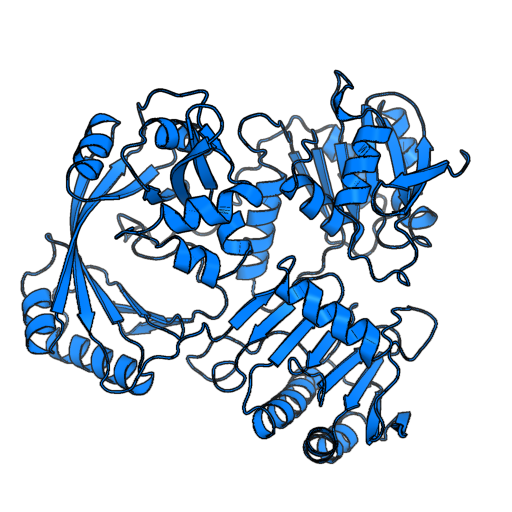307 ARG A N 1
ATOM 2352 C CA . ARG A 1 307 ? -4.054 -18.016 13.136 1.00 93.25 307 ARG A CA 1
ATOM 2353 C C . ARG A 1 307 ? -4.845 -17.396 14.292 1.00 93.25 307 ARG A C 1
ATOM 2355 O O . ARG A 1 307 ? -6.00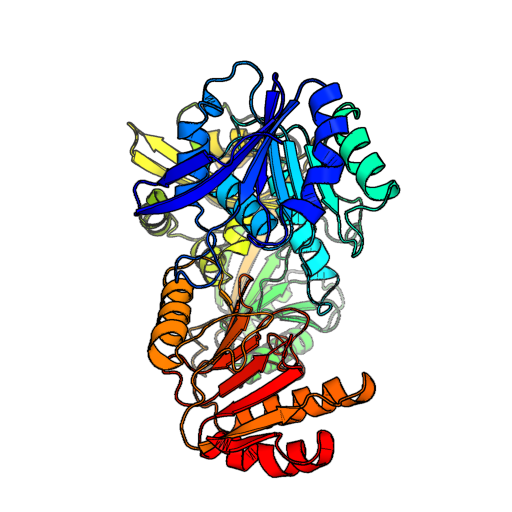7 -17.749 14.483 1.00 93.25 307 ARG A O 1
ATOM 2362 N N . LEU A 1 308 ? -4.213 -16.515 15.068 1.00 93.38 308 LEU A N 1
ATOM 2363 C CA . LEU A 1 308 ? -4.795 -15.864 16.246 1.00 93.38 308 LEU A CA 1
ATOM 2364 C C . LEU A 1 308 ? -5.631 -14.625 15.906 1.00 93.38 308 LEU A C 1
ATOM 2366 O O . LEU A 1 308 ? -6.618 -14.367 16.584 1.00 93.38 308 LEU A O 1
ATOM 2370 N N . ALA A 1 309 ? -5.275 -13.883 14.857 1.00 91.12 309 ALA A N 1
ATOM 2371 C CA . ALA A 1 309 ? -5.927 -12.646 14.417 1.00 91.12 309 ALA A CA 1
ATOM 2372 C C . ALA A 1 309 ? -7.262 -12.875 13.685 1.00 91.12 309 ALA A C 1
ATOM 2374 O O . ALA A 1 309 ? -7.734 -12.026 12.926 1.00 91.12 309 ALA A O 1
ATOM 2375 N N . GLY A 1 310 ? -7.874 -14.038 13.909 1.00 82.50 310 GLY A N 1
ATOM 2376 C CA . GLY A 1 310 ? -9.255 -14.280 13.541 1.00 82.50 310 GLY A CA 1
ATOM 2377 C C . GLY A 1 310 ? -10.186 -13.499 14.464 1.00 82.50 310 GLY A C 1
ATOM 2378 O O . GLY A 1 310 ? -9.985 -13.446 15.673 1.00 82.50 310 GLY A O 1
ATOM 2379 N N . GLY A 1 311 ? -11.242 -12.926 13.900 1.00 75.69 311 GLY A N 1
ATOM 2380 C CA . GLY A 1 311 ? -12.233 -12.185 14.668 1.00 75.69 311 GLY A CA 1
ATOM 2381 C C . GLY A 1 311 ? -12.591 -10.867 14.012 1.00 75.69 311 GLY A C 1
ATOM 2382 O O . GLY A 1 311 ? -12.172 -10.551 12.898 1.00 75.69 311 GLY A O 1
ATOM 2383 N N . ARG A 1 312 ? -13.430 -10.103 14.706 1.00 80.44 312 ARG A N 1
ATOM 2384 C CA . ARG A 1 312 ? -13.845 -8.789 14.240 1.00 80.44 312 ARG A CA 1
ATOM 2385 C C . ARG A 1 312 ? -12.931 -7.766 14.904 1.00 80.44 312 ARG A C 1
ATOM 2387 O O . ARG A 1 312 ? -13.145 -7.412 16.060 1.00 80.44 312 ARG A O 1
ATOM 2394 N N . HIS A 1 313 ? -11.967 -7.257 14.154 1.00 88.88 313 HIS A N 1
ATOM 2395 C CA . HIS A 1 313 ? -11.106 -6.145 14.562 1.00 88.88 313 HIS A CA 1
ATOM 2396 C C . HIS A 1 313 ? -11.594 -4.832 13.936 1.00 88.88 313 HIS A C 1
ATOM 2398 O O . HIS A 1 313 ? -12.527 -4.849 13.126 1.00 88.88 313 HIS A O 1
ATOM 2404 N N . ARG A 1 314 ? -11.024 -3.694 14.342 1.00 87.88 314 ARG A N 1
ATOM 2405 C CA . ARG A 1 314 ? -11.277 -2.413 13.669 1.00 87.88 314 ARG A CA 1
ATOM 2406 C C . ARG A 1 314 ? -10.609 -2.405 12.296 1.00 87.88 314 ARG A C 1
ATOM 2408 O O . ARG A 1 314 ? -11.256 -2.085 11.308 1.00 87.88 314 ARG A O 1
ATOM 2415 N N . THR A 1 315 ? -9.340 -2.800 12.268 1.00 87.25 315 THR A N 1
ATOM 2416 C CA . THR A 1 315 ? -8.565 -3.061 11.054 1.00 87.25 315 THR A CA 1
ATOM 2417 C C . THR A 1 315 ? -8.180 -4.536 11.092 1.00 87.25 315 THR A C 1
ATOM 2419 O O . THR A 1 315 ? -7.322 -4.896 11.898 1.00 87.25 315 THR A O 1
ATOM 2422 N N . PRO A 1 316 ? -8.825 -5.422 10.316 1.00 89.69 316 PRO A N 1
ATOM 2423 C CA . PRO A 1 316 ? -8.440 -6.830 10.258 1.00 89.69 316 PRO A CA 1
ATOM 2424 C C . PRO A 1 316 ? -6.959 -6.990 9.899 1.00 89.69 316 PRO A C 1
ATOM 2426 O O . PRO A 1 316 ? -6.473 -6.350 8.971 1.00 89.69 316 PRO A O 1
ATOM 2429 N N . PHE A 1 317 ? -6.238 -7.874 10.596 1.00 90.12 317 PHE A N 1
ATOM 2430 C CA . PHE A 1 317 ? -4.814 -8.104 10.313 1.00 90.12 317 PHE A CA 1
ATOM 2431 C C . PHE A 1 317 ? -4.585 -8.566 8.866 1.00 90.12 317 PHE A C 1
ATOM 2433 O O . PHE A 1 317 ? -3.650 -8.124 8.209 1.00 90.12 317 PHE A O 1
ATOM 2440 N N . ALA A 1 318 ? -5.500 -9.382 8.334 1.00 88.19 318 ALA A N 1
ATOM 2441 C CA . ALA A 1 318 ? -5.461 -9.831 6.946 1.00 88.19 318 ALA A CA 1
ATOM 2442 C C . ALA A 1 318 ? -5.519 -8.673 5.933 1.00 88.19 318 ALA A C 1
ATOM 2444 O O . ALA A 1 318 ? -4.918 -8.782 4.866 1.00 88.19 318 ALA A O 1
ATOM 2445 N N . ASP A 1 319 ? -6.202 -7.567 6.249 1.00 86.94 319 ASP A N 1
ATOM 2446 C CA . ASP A 1 319 ? -6.223 -6.392 5.373 1.00 86.94 319 ASP A CA 1
ATOM 2447 C C . ASP A 1 319 ? -4.878 -5.663 5.391 1.00 86.94 319 ASP A C 1
ATOM 2449 O O . ASP A 1 319 ? -4.388 -5.300 4.327 1.00 86.94 319 ASP A O 1
ATOM 2453 N N . ILE A 1 320 ? -4.233 -5.549 6.561 1.00 81.12 320 ILE A N 1
ATOM 2454 C CA . ILE A 1 320 ? -2.878 -4.982 6.689 1.00 81.12 320 ILE A CA 1
ATOM 2455 C C . ILE A 1 320 ? -1.888 -5.780 5.835 1.00 81.12 320 ILE A C 1
ATOM 2457 O O . ILE A 1 320 ? -1.105 -5.196 5.093 1.00 81.12 320 ILE A O 1
ATOM 2461 N N . GLU A 1 321 ? -1.953 -7.113 5.887 1.00 81.25 321 GLU A N 1
ATOM 2462 C CA . GLU A 1 321 ? -1.099 -7.968 5.056 1.00 81.25 321 GLU A CA 1
ATOM 2463 C C . GLU A 1 321 ? -1.413 -7.836 3.563 1.00 81.25 321 GLU A C 1
ATOM 2465 O O . GLU A 1 321 ? -0.506 -7.806 2.730 1.00 81.25 321 GLU A O 1
ATOM 2470 N N . THR A 1 322 ? -2.699 -7.752 3.219 1.00 83.38 322 THR A N 1
ATOM 2471 C CA . THR A 1 322 ? -3.157 -7.651 1.829 1.00 83.38 322 THR A CA 1
ATOM 2472 C C . THR A 1 322 ? -2.764 -6.316 1.194 1.00 83.38 322 THR A C 1
ATOM 2474 O O . THR A 1 322 ? -2.467 -6.267 -0.000 1.00 83.38 322 THR A O 1
ATOM 2477 N N . ASP A 1 323 ? -2.732 -5.244 1.983 1.00 75.06 323 ASP A N 1
ATOM 2478 C CA . ASP A 1 323 ? -2.306 -3.914 1.549 1.00 75.06 323 ASP A CA 1
ATOM 2479 C C . ASP A 1 323 ? -0.772 -3.792 1.399 1.00 75.06 323 ASP A C 1
ATOM 2481 O O . ASP A 1 323 ? -0.270 -2.777 0.906 1.00 75.06 323 ASP A O 1
ATOM 2485 N N . GLY A 1 324 ? -0.025 -4.841 1.764 1.00 67.38 324 GLY A N 1
ATOM 2486 C CA . GLY A 1 324 ? 1.401 -4.994 1.495 1.00 67.38 324 GLY A CA 1
ATOM 2487 C C . GLY A 1 324 ? 2.317 -4.747 2.703 1.00 67.38 324 GLY A C 1
ATOM 2488 O O . GLY A 1 324 ? 1.890 -4.277 3.757 1.00 67.38 324 GLY A O 1
ATOM 2489 N N . PRO A 1 325 ? 3.622 -5.034 2.555 1.00 58.75 325 PRO A N 1
ATOM 2490 C CA . PRO A 1 325 ? 4.601 -5.039 3.652 1.00 58.75 325 PRO A CA 1
ATOM 2491 C C . PRO A 1 325 ? 4.764 -3.674 4.332 1.00 58.75 325 PRO A C 1
ATOM 2493 O O . PRO A 1 325 ? 4.955 -3.609 5.541 1.00 58.75 325 PRO A O 1
ATOM 2496 N N . VAL A 1 326 ? 4.614 -2.579 3.580 1.00 56.28 326 VAL A N 1
ATOM 2497 C CA . VAL A 1 326 ? 4.712 -1.214 4.114 1.00 56.28 326 VAL A CA 1
ATOM 2498 C C . VAL A 1 326 ? 3.676 -0.988 5.207 1.00 56.28 326 VAL A C 1
ATOM 2500 O O . VAL A 1 326 ? 3.971 -0.336 6.199 1.00 56.28 326 VAL A O 1
ATOM 2503 N N . ARG A 1 327 ? 2.486 -1.585 5.087 1.00 59.69 327 ARG A N 1
ATOM 2504 C CA . ARG A 1 327 ? 1.443 -1.460 6.108 1.00 59.69 327 ARG A CA 1
ATOM 2505 C C . ARG A 1 327 ? 1.765 -2.228 7.381 1.00 59.69 327 ARG A C 1
ATOM 2507 O O . ARG A 1 327 ? 1.421 -1.753 8.458 1.00 59.69 327 ARG A O 1
ATOM 2514 N N . LEU A 1 328 ? 2.464 -3.357 7.277 1.00 58.88 328 LEU A N 1
ATOM 2515 C CA . LEU A 1 328 ? 3.006 -4.048 8.448 1.00 58.88 328 LEU A CA 1
ATOM 2516 C C . LEU A 1 328 ? 4.127 -3.246 9.118 1.00 58.88 328 LEU A C 1
ATOM 2518 O O . LEU A 1 328 ? 4.286 -3.361 10.326 1.00 58.88 328 LEU A O 1
ATOM 2522 N N . TRP A 1 329 ? 4.878 -2.437 8.367 1.00 57.53 329 TRP A N 1
ATOM 2523 C CA . TRP A 1 329 ? 5.905 -1.554 8.934 1.00 57.53 329 TRP A CA 1
ATOM 2524 C C . TRP A 1 329 ? 5.334 -0.261 9.525 1.00 57.53 329 TRP A C 1
ATOM 2526 O O . TRP A 1 329 ? 5.875 0.253 10.500 1.00 57.53 329 TRP A O 1
ATOM 2536 N N . ASP A 1 330 ? 4.248 0.264 8.955 1.00 60.31 330 ASP A N 1
ATOM 2537 C CA . ASP A 1 330 ? 3.541 1.437 9.481 1.00 60.31 330 ASP A CA 1
ATOM 2538 C C . ASP A 1 330 ? 2.766 1.103 10.771 1.00 60.31 330 ASP A C 1
ATOM 2540 O O . ASP A 1 330 ? 2.526 1.982 11.603 1.00 60.31 330 ASP A O 1
ATOM 2544 N N . ALA A 1 331 ? 2.372 -0.162 10.951 1.00 69.38 331 ALA A N 1
ATOM 2545 C CA . ALA A 1 331 ? 1.731 -0.651 12.163 1.00 69.38 331 ALA A CA 1
ATOM 2546 C C . ALA A 1 331 ? 2.768 -1.110 13.200 1.00 69.38 331 ALA A C 1
ATOM 2548 O O . ALA A 1 331 ? 3.652 -1.915 12.922 1.00 69.38 331 ALA A O 1
ATOM 2549 N N . ASN A 1 332 ? 2.607 -0.683 14.451 1.00 77.19 332 ASN A N 1
ATOM 2550 C CA . ASN A 1 332 ? 3.317 -1.286 15.568 1.00 77.19 332 ASN A CA 1
ATOM 2551 C C . ASN A 1 332 ? 2.586 -2.566 15.999 1.00 77.19 332 ASN A C 1
ATOM 2553 O O . ASN A 1 332 ? 1.562 -2.513 16.690 1.00 77.19 332 ASN A O 1
ATOM 2557 N N . VAL A 1 333 ? 3.100 -3.716 15.555 1.00 82.12 333 VAL A N 1
ATOM 2558 C CA . VAL A 1 333 ? 2.560 -5.039 15.892 1.00 82.12 333 VAL A CA 1
ATOM 2559 C C . VAL A 1 333 ? 3.351 -5.650 17.047 1.00 82.12 333 VAL A C 1
ATOM 2561 O O . VAL A 1 333 ? 4.544 -5.920 16.924 1.00 82.12 333 VAL A O 1
ATOM 2564 N N . GLN A 1 334 ? 2.661 -5.917 18.152 1.00 85.44 334 GLN A N 1
ATOM 2565 C CA . GLN A 1 334 ? 3.208 -6.562 19.342 1.00 85.44 334 GLN A CA 1
ATOM 2566 C C . GLN A 1 334 ? 2.690 -7.994 19.443 1.00 85.44 334 GLN A C 1
ATOM 2568 O O . GLN A 1 334 ? 1.494 -8.238 19.271 1.00 85.44 334 GLN A O 1
ATOM 2573 N N . VAL A 1 335 ? 3.566 -8.937 19.777 1.00 90.19 335 VAL A N 1
ATOM 2574 C CA . VAL A 1 335 ? 3.207 -10.322 20.095 1.00 90.19 335 VAL A CA 1
ATOM 2575 C C . VAL A 1 335 ? 3.363 -10.585 21.585 1.00 90.19 335 VAL A C 1
ATOM 2577 O O . VAL A 1 335 ? 4.318 -10.145 22.221 1.00 90.19 335 VAL A O 1
ATOM 2580 N N . VAL A 1 336 ? 2.414 -11.330 22.141 1.00 94.06 336 VAL A N 1
ATOM 2581 C CA . VAL A 1 336 ? 2.420 -11.793 23.528 1.00 94.06 336 VAL A CA 1
ATOM 2582 C C . VAL A 1 336 ? 2.942 -13.219 23.556 1.00 94.06 336 VAL A C 1
ATOM 2584 O O . VAL A 1 336 ? 2.465 -14.079 22.809 1.00 94.06 336 VAL A O 1
ATOM 2587 N N . LEU A 1 337 ? 3.905 -13.472 24.431 1.00 92.56 337 LEU A N 1
ATOM 2588 C CA . LEU A 1 337 ? 4.552 -14.758 24.600 1.00 92.56 337 LEU A CA 1
ATOM 2589 C C . LEU A 1 337 ? 4.086 -15.445 25.884 1.00 92.56 337 LEU A C 1
ATOM 2591 O O . LEU A 1 337 ? 3.859 -14.821 26.911 1.00 92.56 337 LEU A O 1
ATOM 2595 N N . GLU A 1 338 ? 4.024 -16.768 25.853 1.00 91.62 338 GLU A N 1
ATOM 2596 C CA . GLU A 1 338 ? 3.993 -17.585 27.059 1.00 91.62 338 GLU A CA 1
ATOM 2597 C C . GLU A 1 338 ? 4.974 -18.741 26.874 1.00 91.62 338 GLU A C 1
ATOM 2599 O O . GLU A 1 338 ? 4.881 -19.514 25.917 1.00 91.62 338 GLU A O 1
ATOM 2604 N N . ARG A 1 339 ? 5.968 -18.843 27.769 1.00 88.50 339 ARG A N 1
ATOM 2605 C CA . ARG A 1 339 ? 7.046 -19.851 27.680 1.00 88.50 339 ARG A CA 1
ATOM 2606 C C . ARG A 1 339 ? 7.722 -19.865 26.296 1.00 88.50 339 ARG A C 1
ATOM 2608 O O . ARG A 1 339 ? 8.012 -20.928 25.749 1.00 88.50 339 ARG A O 1
ATOM 2615 N N . GLY A 1 340 ? 7.933 -18.676 25.725 1.00 84.88 340 GLY A N 1
ATOM 2616 C CA . GLY A 1 340 ? 8.577 -18.479 24.423 1.00 84.88 340 GLY A CA 1
ATOM 2617 C C . GLY A 1 340 ? 7.705 -18.782 23.199 1.00 84.88 340 GLY A C 1
ATOM 2618 O O . GLY A 1 340 ? 8.227 -18.785 22.090 1.00 84.88 340 GLY A O 1
ATOM 2619 N N . ARG A 1 341 ? 6.402 -19.045 23.363 1.00 91.00 341 ARG A N 1
ATOM 2620 C CA . ARG A 1 341 ? 5.465 -19.269 22.248 1.00 91.00 341 ARG A CA 1
ATOM 2621 C C . ARG A 1 341 ? 4.498 -18.102 22.124 1.00 91.00 341 ARG A C 1
ATOM 2623 O O . ARG A 1 341 ? 4.021 -17.619 23.143 1.00 91.00 341 ARG A O 1
ATOM 2630 N N . VAL A 1 342 ? 4.173 -17.701 20.899 1.00 94.81 342 VAL A N 1
ATOM 2631 C CA . VAL A 1 342 ? 3.158 -16.671 20.642 1.00 94.81 342 VAL A CA 1
ATOM 2632 C C . VAL A 1 342 ? 1.784 -17.191 21.065 1.00 94.81 342 VAL A C 1
ATOM 2634 O O . VAL A 1 342 ? 1.331 -18.226 20.582 1.00 94.81 342 VAL A O 1
ATOM 2637 N N . VAL A 1 343 ? 1.137 -16.478 21.986 1.00 95.06 343 VAL A N 1
ATOM 2638 C CA . VAL A 1 343 ? -0.222 -16.769 22.480 1.00 95.06 343 VAL A CA 1
ATOM 2639 C C . VAL A 1 343 ? -1.216 -15.657 22.157 1.00 95.06 343 VAL A C 1
ATOM 2641 O O . VAL A 1 343 ? -2.426 -15.863 22.248 1.00 95.06 343 VAL A O 1
ATOM 2644 N N . GLY A 1 344 ? -0.726 -14.488 21.749 1.00 94.25 344 GLY A N 1
ATOM 2645 C CA . GLY A 1 344 ? -1.554 -13.350 21.386 1.00 94.25 344 GLY A CA 1
ATOM 2646 C C . GLY A 1 344 ? -0.799 -12.324 20.558 1.00 94.25 344 GLY A C 1
ATOM 2647 O O . GLY A 1 344 ? 0.426 -12.374 20.459 1.00 94.25 344 GLY A O 1
ATOM 2648 N N . ALA A 1 345 ? -1.535 -11.387 19.977 1.00 94.44 345 ALA A N 1
ATOM 2649 C CA . ALA A 1 345 ? -0.975 -10.235 19.295 1.00 94.44 345 ALA A CA 1
ATOM 2650 C C . ALA A 1 345 ? -1.898 -9.017 19.414 1.00 94.44 345 ALA A C 1
ATOM 2652 O O . ALA A 1 345 ? -3.092 -9.135 19.706 1.00 94.44 345 ALA A O 1
ATOM 2653 N N . GLY A 1 346 ? -1.339 -7.846 19.153 1.00 93.19 346 GLY A N 1
ATOM 2654 C CA . GLY A 1 346 ? -2.085 -6.628 18.891 1.00 93.19 346 GLY A CA 1
ATOM 2655 C C . GLY A 1 346 ? -1.368 -5.783 17.854 1.00 93.19 346 GLY A C 1
ATOM 2656 O O . GLY A 1 346 ? -0.154 -5.893 17.698 1.00 93.19 346 GLY A O 1
ATOM 2657 N N . TRP A 1 347 ? -2.105 -4.915 17.171 1.00 90.88 347 TRP A N 1
ATOM 2658 C CA . TRP A 1 347 ? -1.531 -3.928 16.256 1.00 90.88 347 TRP A CA 1
ATOM 2659 C C . TRP A 1 347 ? -2.190 -2.560 16.422 1.00 90.88 347 TRP A C 1
ATOM 2661 O O . TRP A 1 347 ? -3.413 -2.447 16.572 1.00 90.88 347 TRP A O 1
ATOM 2671 N N . ALA A 1 348 ? -1.362 -1.521 16.372 1.00 86.56 348 ALA A N 1
ATOM 2672 C CA . ALA A 1 348 ? -1.784 -0.129 16.397 1.00 86.56 348 ALA A CA 1
ATOM 2673 C C . ALA A 1 348 ? -1.035 0.675 15.333 1.00 86.56 348 ALA A C 1
ATOM 2675 O O . ALA A 1 348 ? 0.125 0.408 15.041 1.00 86.56 348 ALA A O 1
ATOM 2676 N N . GLU A 1 349 ? -1.700 1.668 14.758 1.00 76.19 349 GLU A N 1
ATOM 2677 C CA . GLU A 1 349 ? -1.159 2.509 13.692 1.00 76.19 349 GLU A CA 1
ATOM 2678 C C . GLU A 1 349 ? -1.119 3.970 14.166 1.00 76.19 349 GLU A C 1
ATOM 2680 O O . GLU A 1 349 ? -2.088 4.445 14.777 1.00 76.19 349 GLU A O 1
ATOM 2685 N N . PRO A 1 350 ? -0.038 4.720 13.890 1.00 70.25 350 PRO A N 1
ATOM 2686 C CA . PRO A 1 350 ? -0.050 6.153 14.103 1.00 70.25 350 PRO A CA 1
ATOM 2687 C C . PRO A 1 350 ? -0.999 6.789 13.084 1.00 70.25 350 PRO A C 1
ATOM 2689 O O . PRO A 1 350 ? -0.924 6.529 11.884 1.00 70.25 350 PRO A O 1
ATOM 2692 N N . ALA A 1 351 ? -1.878 7.659 13.571 1.00 68.62 351 ALA A N 1
ATOM 2693 C CA . ALA A 1 351 ? -2.813 8.428 12.764 1.00 68.62 351 ALA A CA 1
ATOM 2694 C C . ALA A 1 351 ? -2.510 9.930 12.760 1.00 68.62 351 ALA A C 1
ATOM 2696 O O . ALA A 1 351 ? -3.419 10.742 12.609 1.00 68.62 351 ALA A O 1
ATOM 2697 N N . GLY A 1 352 ? -1.228 10.265 12.951 1.00 63.25 352 GLY A N 1
ATOM 2698 C CA . GLY A 1 352 ? -0.642 11.605 12.962 1.00 63.25 352 GLY A CA 1
ATOM 2699 C C . GLY A 1 352 ? -1.287 12.616 13.904 1.00 63.25 352 GLY A C 1
ATOM 2700 O O . GLY A 1 352 ? -2.290 12.370 14.560 1.00 63.25 352 GLY A O 1
ATOM 2701 N N . GLY A 1 353 ? -0.645 13.779 14.037 1.00 66.25 353 GLY A N 1
ATOM 2702 C CA . GLY A 1 353 ? -1.093 14.804 14.986 1.00 66.25 353 GLY A CA 1
ATOM 2703 C C . GLY A 1 353 ? -1.139 14.322 16.443 1.00 66.25 353 GLY A C 1
ATOM 2704 O O . GLY A 1 353 ? -1.949 14.836 17.207 1.00 66.25 353 GLY A O 1
ATOM 2705 N N . GLY A 1 354 ? -0.304 13.342 16.810 1.00 69.50 354 GLY A N 1
ATOM 2706 C CA . GLY A 1 354 ? -0.337 12.700 18.126 1.00 69.50 354 GLY A CA 1
ATOM 2707 C C . GLY A 1 354 ? -1.487 11.708 18.304 1.00 69.50 354 GLY A C 1
ATOM 2708 O O . GLY A 1 354 ? -1.880 11.441 19.426 1.00 69.50 354 GLY A O 1
ATOM 2709 N N . VAL A 1 355 ? -2.079 11.175 17.236 1.00 78.62 355 VAL A N 1
ATOM 2710 C CA . VAL A 1 355 ? -3.150 10.176 17.342 1.00 78.62 355 VAL A CA 1
ATOM 2711 C C . VAL A 1 355 ? -2.603 8.772 17.107 1.00 78.62 355 VAL A C 1
ATOM 2713 O O . VAL A 1 355 ? -1.813 8.560 16.189 1.00 78.62 355 VAL A O 1
ATOM 2716 N N . VAL A 1 356 ? -3.071 7.800 17.891 1.00 82.19 356 VAL A N 1
ATOM 2717 C CA . VAL A 1 356 ? -2.814 6.365 17.701 1.00 82.19 356 VAL A CA 1
ATOM 2718 C C . VAL A 1 356 ? -4.142 5.625 17.593 1.00 82.19 356 VAL A C 1
ATOM 2720 O O . VAL A 1 356 ? -5.043 5.824 18.405 1.00 82.19 356 VAL A O 1
ATOM 2723 N N . VAL A 1 357 ? -4.275 4.756 16.594 1.00 86.94 357 VAL A N 1
ATOM 2724 C CA . VAL A 1 357 ? -5.474 3.941 16.375 1.00 86.94 357 VAL A CA 1
ATOM 2725 C C . VAL A 1 357 ? -5.138 2.480 16.616 1.00 86.94 357 VAL A C 1
ATOM 2727 O O . VAL A 1 357 ? -4.305 1.905 15.922 1.00 86.94 357 VAL A O 1
ATOM 2730 N N . ILE A 1 358 ? -5.821 1.860 17.573 1.00 91.94 358 ILE A N 1
ATOM 2731 C CA . ILE A 1 358 ? -5.717 0.426 17.833 1.00 91.94 358 ILE A CA 1
ATOM 2732 C C . ILE A 1 358 ? -6.522 -0.307 16.759 1.00 91.94 358 ILE A C 1
ATOM 2734 O O . ILE A 1 358 ? -7.751 -0.205 16.700 1.00 91.94 358 ILE A O 1
ATOM 2738 N N . GLY A 1 359 ? -5.817 -1.032 15.891 1.00 89.56 359 GLY A N 1
ATOM 2739 C CA . GLY A 1 359 ? -6.415 -1.801 14.805 1.00 89.56 359 GLY A CA 1
ATOM 2740 C C . GLY A 1 359 ? -7.048 -3.096 15.308 1.00 89.56 359 GLY A C 1
ATOM 2741 O O . GLY A 1 359 ? -8.150 -3.444 14.878 1.00 89.56 359 GLY A O 1
ATOM 2742 N N . GLY A 1 360 ? -6.407 -3.775 16.261 1.00 91.06 360 GLY A N 1
ATOM 2743 C CA . GLY A 1 360 ? -6.952 -4.987 16.865 1.00 91.06 360 GLY A CA 1
ATOM 2744 C C . GLY A 1 360 ? -6.076 -5.601 17.953 1.00 91.06 360 GLY A C 1
ATOM 2745 O O . GLY A 1 360 ? -4.890 -5.304 18.073 1.00 91.06 360 GLY A O 1
ATOM 2746 N N . LEU A 1 361 ? -6.706 -6.466 18.749 1.00 92.62 361 LEU A N 1
ATOM 2747 C CA . LEU A 1 361 ? -6.108 -7.291 19.797 1.00 92.62 361 LEU A CA 1
ATOM 2748 C C . LEU A 1 361 ? -6.727 -8.687 19.696 1.00 92.62 361 LEU A C 1
ATOM 2750 O O . LEU A 1 361 ? -7.949 -8.813 19.630 1.00 92.62 361 LEU A O 1
ATOM 2754 N N . THR A 1 362 ? -5.908 -9.739 19.689 1.00 91.19 362 THR A N 1
ATOM 2755 C CA . THR A 1 362 ? -6.386 -11.131 19.561 1.00 91.19 362 THR A CA 1
ATOM 2756 C C . THR A 1 362 ? -6.888 -11.725 20.885 1.00 91.19 362 THR A C 1
ATOM 2758 O O . THR A 1 362 ? -7.168 -12.918 20.966 1.00 91.19 362 THR A O 1
ATOM 2761 N N . GLY A 1 363 ? -6.945 -10.921 21.948 1.00 88.00 363 GLY A N 1
ATOM 2762 C CA . GLY A 1 363 ? -7.330 -11.316 23.299 1.00 88.00 363 GLY A CA 1
ATOM 2763 C C . GLY A 1 363 ? -7.236 -10.142 24.275 1.00 88.00 363 GLY A C 1
ATOM 2764 O O . GLY A 1 363 ? -7.024 -8.997 23.871 1.00 88.00 363 GLY A O 1
ATOM 2765 N N . LEU A 1 364 ? -7.391 -10.427 25.567 1.00 90.44 364 LEU A N 1
ATOM 2766 C CA . LEU A 1 364 ? -7.353 -9.424 26.633 1.00 90.44 364 LEU A CA 1
ATOM 2767 C C . LEU A 1 364 ? -5.910 -9.195 27.095 1.00 90.44 364 LEU A C 1
ATOM 2769 O O . LEU A 1 364 ? -5.451 -9.792 28.068 1.00 90.44 364 LEU A O 1
ATOM 2773 N N . TRP A 1 365 ? -5.187 -8.344 26.366 1.00 90.75 365 TRP A N 1
ATOM 2774 C CA . TRP A 1 365 ? -3.749 -8.129 26.554 1.00 90.75 365 TRP A CA 1
ATOM 2775 C C . TRP A 1 365 ? -3.418 -6.692 26.984 1.00 90.75 365 TRP A C 1
ATOM 2777 O O . TRP A 1 365 ? -2.830 -5.943 26.199 1.00 90.75 365 TRP A O 1
ATOM 2787 N N . PRO A 1 366 ? -3.759 -6.266 28.217 1.00 86.94 366 PRO A N 1
ATOM 2788 C CA . PRO A 1 366 ? -3.468 -4.907 28.680 1.00 86.94 366 PRO A CA 1
ATOM 2789 C C . PRO A 1 366 ? -1.972 -4.566 28.614 1.00 86.94 366 PRO A C 1
ATOM 2791 O O . PRO A 1 366 ? -1.611 -3.424 28.354 1.00 86.94 366 PRO A O 1
ATOM 2794 N N . GLN A 1 367 ? -1.088 -5.556 28.750 1.00 85.56 367 GLN A N 1
ATOM 2795 C CA . GLN A 1 367 ? 0.354 -5.366 28.609 1.00 85.56 367 GLN A CA 1
ATOM 2796 C C . GLN A 1 367 ? 0.780 -4.846 27.225 1.00 85.56 367 GLN A C 1
ATOM 2798 O O . GLN A 1 367 ? 1.742 -4.090 27.140 1.00 85.56 367 GLN A O 1
ATOM 2803 N N . VAL A 1 368 ? 0.050 -5.179 26.153 1.00 91.62 368 VAL A N 1
ATOM 2804 C CA . VAL A 1 368 ? 0.320 -4.642 24.806 1.00 91.62 368 VAL A CA 1
ATOM 2805 C C . VAL A 1 368 ? 0.013 -3.144 24.754 1.00 91.62 368 VAL A C 1
ATOM 2807 O O . VAL A 1 368 ? 0.754 -2.371 24.154 1.00 91.62 368 VAL A O 1
ATOM 2810 N N . LEU A 1 369 ? -1.033 -2.703 25.458 1.00 90.94 369 LEU A N 1
ATOM 2811 C CA . LEU A 1 369 ? -1.387 -1.286 25.557 1.00 90.94 369 LEU A CA 1
ATOM 2812 C C . LEU A 1 369 ? -0.283 -0.481 26.262 1.00 90.94 369 LEU A C 1
ATOM 2814 O O . LEU A 1 369 ? -0.003 0.653 25.877 1.00 90.94 369 LEU A O 1
ATOM 2818 N N . ALA A 1 370 ? 0.376 -1.078 27.261 1.00 87.44 370 ALA A N 1
ATOM 2819 C CA . ALA A 1 370 ? 1.513 -0.472 27.952 1.00 87.44 370 ALA A CA 1
ATOM 2820 C C . ALA A 1 370 ? 2.760 -0.335 27.056 1.00 87.44 370 ALA A C 1
ATOM 2822 O O . ALA A 1 370 ? 3.548 0.594 27.252 1.00 87.44 370 ALA A O 1
ATOM 2823 N N . GLU A 1 371 ? 2.966 -1.246 26.096 1.00 84.50 371 GLU A N 1
ATOM 2824 C CA . GLU A 1 371 ? 4.001 -1.095 25.060 1.00 84.50 371 GLU A CA 1
ATOM 2825 C C . GLU A 1 371 ? 3.668 0.079 24.137 1.00 84.50 371 GLU A C 1
ATOM 2827 O O . GLU A 1 371 ? 4.499 0.966 23.940 1.00 84.50 371 GLU A O 1
ATOM 2832 N N . TRP A 1 372 ? 2.429 0.168 23.643 1.00 85.50 372 TRP A N 1
ATOM 2833 C CA . TRP A 1 372 ? 2.026 1.271 22.765 1.00 85.50 372 TRP A CA 1
ATOM 2834 C C . TRP A 1 372 ? 2.073 2.637 23.438 1.00 85.50 372 TRP A C 1
ATOM 2836 O O . TRP A 1 372 ? 2.469 3.609 22.800 1.00 85.50 372 TRP A O 1
ATOM 2846 N N . ALA A 1 373 ? 1.755 2.718 24.730 1.00 84.62 373 ALA A N 1
ATOM 2847 C CA . ALA A 1 373 ? 1.914 3.941 25.512 1.00 84.62 373 ALA A CA 1
ATOM 2848 C C . ALA A 1 373 ? 3.375 4.427 25.576 1.00 84.62 373 ALA A C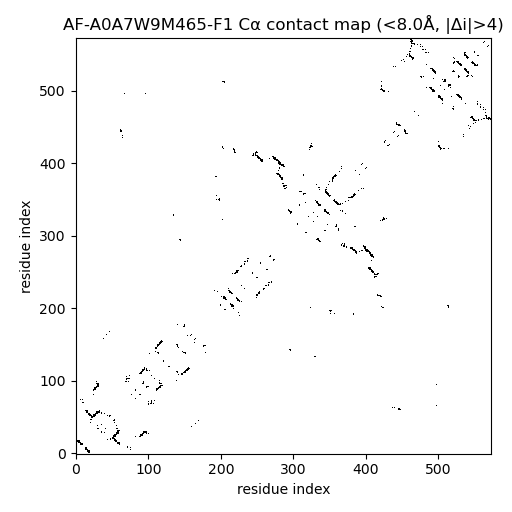 1
ATOM 2850 O O . ALA A 1 373 ? 3.622 5.631 25.642 1.00 84.62 373 ALA A O 1
ATOM 2851 N N . ARG A 1 374 ? 4.348 3.504 25.547 1.00 80.94 374 ARG A N 1
ATOM 2852 C CA . ARG A 1 374 ? 5.787 3.821 25.512 1.00 80.94 374 ARG A CA 1
ATOM 2853 C C . ARG A 1 374 ? 6.298 4.128 24.110 1.00 80.94 374 ARG A C 1
ATOM 2855 O O . ARG A 1 374 ? 7.174 4.981 23.969 1.00 80.94 374 ARG A O 1
ATOM 2862 N N . TRP A 1 375 ? 5.775 3.424 23.110 1.00 78.75 375 TRP A N 1
ATOM 2863 C CA . TRP A 1 375 ? 6.124 3.607 21.703 1.00 78.75 375 TRP A CA 1
ATOM 2864 C C . TRP A 1 375 ? 5.612 4.943 21.145 1.00 78.75 375 TRP A C 1
ATOM 2866 O O . TRP A 1 375 ? 6.335 5.620 20.414 1.00 78.75 375 TRP A O 1
ATOM 2876 N N . ALA A 1 376 ? 4.392 5.346 21.506 1.00 71.38 376 ALA A N 1
ATOM 2877 C CA . ALA A 1 376 ? 3.756 6.547 20.981 1.00 71.38 376 ALA A CA 1
ATOM 2878 C C . ALA A 1 376 ? 4.450 7.855 21.410 1.00 71.38 376 ALA A C 1
ATOM 2880 O O . ALA A 1 376 ? 5.190 7.932 22.396 1.00 71.38 376 ALA A O 1
ATOM 2881 N N . GLU A 1 377 ? 4.168 8.938 20.681 1.00 72.00 377 GLU A N 1
ATOM 2882 C CA . GLU A 1 377 ? 4.632 10.275 21.050 1.00 72.00 377 GLU A CA 1
ATOM 2883 C C . GLU A 1 377 ? 4.067 10.712 22.409 1.00 72.00 377 GLU A C 1
ATOM 2885 O O . GLU A 1 377 ? 2.968 10.325 22.815 1.00 72.00 377 GLU A O 1
ATOM 2890 N N . ARG A 1 378 ? 4.798 11.587 23.111 1.00 73.00 378 ARG A N 1
ATOM 2891 C CA . ARG A 1 378 ? 4.303 12.168 24.366 1.00 73.00 378 ARG A CA 1
ATOM 2892 C C . ARG A 1 378 ? 2.993 12.919 24.117 1.00 73.00 378 ARG A C 1
ATOM 2894 O O . ARG A 1 378 ? 2.943 13.767 23.230 1.00 73.00 378 ARG A O 1
ATOM 2901 N N . ASN A 1 379 ? 2.003 12.681 24.977 1.00 77.88 379 ASN A N 1
ATOM 2902 C CA . ASN A 1 379 ? 0.642 13.225 24.877 1.00 77.88 379 ASN A CA 1
ATOM 2903 C C . ASN A 1 379 ? -0.136 12.726 23.650 1.00 77.88 379 ASN A C 1
ATOM 2905 O O . ASN A 1 379 ? -0.952 13.469 23.108 1.00 77.88 379 ASN A O 1
ATOM 2909 N N . SER A 1 380 ? 0.142 11.503 23.191 1.00 81.88 380 SER A N 1
ATOM 2910 C CA . SER A 1 380 ? -0.682 10.900 22.148 1.00 81.88 380 SER A CA 1
ATOM 2911 C C . SER A 1 380 ? -2.072 10.543 22.672 1.00 81.88 380 SER A C 1
ATOM 2913 O O . SER A 1 380 ? -2.204 10.048 23.789 1.00 81.88 380 SER A O 1
ATOM 2915 N N . THR A 1 381 ? -3.090 10.725 21.837 1.00 88.56 381 THR A N 1
ATOM 2916 C CA . THR A 1 381 ? -4.456 10.264 22.086 1.00 88.56 381 THR A CA 1
ATOM 2917 C C . THR A 1 381 ? -4.685 8.935 21.370 1.00 88.56 381 THR A C 1
ATOM 2919 O O . THR A 1 381 ? -4.521 8.824 20.152 1.00 88.56 381 THR A O 1
ATOM 2922 N N . PHE A 1 382 ? -5.096 7.921 22.121 1.00 91.50 382 PHE A N 1
ATOM 2923 C CA . PHE A 1 382 ? -5.370 6.572 21.646 1.00 91.50 382 PHE A CA 1
ATOM 2924 C C . PHE A 1 382 ? -6.854 6.391 21.357 1.00 91.50 382 PHE A C 1
ATOM 2926 O O . PHE A 1 382 ? -7.694 6.784 22.162 1.00 91.50 382 PHE A O 1
ATOM 2933 N N . PHE A 1 383 ? -7.173 5.730 20.247 1.00 93.12 383 PHE A N 1
ATOM 2934 C CA . PHE A 1 383 ? -8.534 5.368 19.862 1.00 93.12 383 PHE A CA 1
ATOM 2935 C C . PHE A 1 383 ? -8.663 3.866 19.647 1.00 93.12 383 PHE A C 1
ATOM 2937 O O . PHE A 1 383 ? -7.787 3.242 19.048 1.00 93.12 383 PHE A O 1
ATOM 2944 N N . ALA A 1 384 ? -9.786 3.299 20.074 1.00 92.75 384 ALA A N 1
ATOM 2945 C CA . ALA A 1 384 ? -10.120 1.898 19.850 1.00 92.75 384 ALA A CA 1
ATOM 2946 C C . ALA A 1 384 ? -11.608 1.731 19.520 1.00 92.75 384 ALA A C 1
ATOM 2948 O O . ALA A 1 384 ? -12.442 2.533 19.938 1.00 92.75 384 ALA A O 1
ATOM 2949 N N . GLU A 1 385 ? -11.939 0.662 18.798 1.00 92.56 385 GLU A N 1
ATOM 2950 C CA . GLU A 1 385 ? -13.305 0.144 18.710 1.00 92.56 385 GLU A CA 1
ATOM 2951 C C . GLU A 1 385 ? -13.343 -1.221 19.390 1.00 92.56 385 GLU A C 1
ATOM 2953 O O . GLU A 1 385 ? -12.597 -2.122 1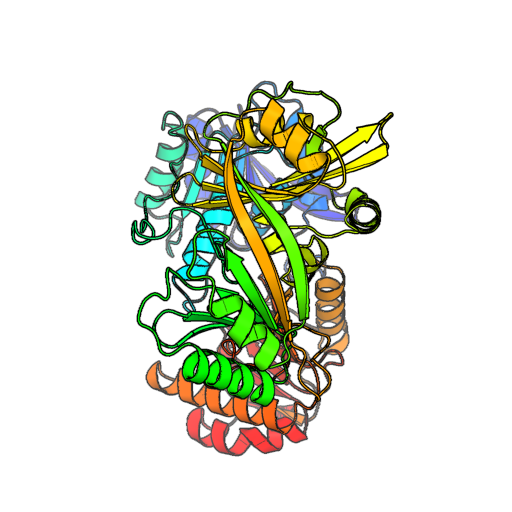9.000 1.00 92.56 385 GLU A O 1
ATOM 2958 N N . ALA A 1 386 ? -14.206 -1.383 20.389 1.00 92.75 386 ALA A N 1
ATOM 2959 C CA . ALA A 1 386 ? -14.333 -2.642 21.111 1.00 92.75 386 ALA A CA 1
ATOM 2960 C C . ALA A 1 386 ? -15.760 -2.882 21.606 1.00 92.75 386 ALA A C 1
ATOM 2962 O O . ALA A 1 386 ? -16.526 -1.952 21.858 1.00 92.75 386 ALA A O 1
ATOM 2963 N N . ASP A 1 387 ? -16.091 -4.153 21.772 1.00 91.69 387 ASP A N 1
ATOM 2964 C CA . ASP A 1 387 ? -17.296 -4.653 22.419 1.00 91.69 387 ASP A CA 1
ATOM 2965 C C . ASP A 1 387 ? -16.913 -5.696 23.490 1.00 91.69 387 ASP A C 1
ATOM 2967 O O . ASP A 1 387 ? -15.739 -6.045 23.658 1.00 91.69 387 ASP A O 1
ATOM 2971 N N . GLY A 1 388 ? -17.904 -6.141 24.269 1.00 91.38 388 GLY A N 1
ATOM 2972 C CA . GLY A 1 388 ? -17.747 -7.211 25.260 1.00 91.38 388 GLY A CA 1
ATOM 2973 C C . GLY A 1 388 ? -16.611 -6.989 26.268 1.00 91.38 388 GLY A C 1
ATOM 2974 O O . GLY A 1 388 ? -16.367 -5.875 26.721 1.00 91.38 388 GLY A O 1
ATOM 2975 N N . GLU A 1 389 ? -15.900 -8.066 26.605 1.00 91.00 389 GLU A N 1
ATOM 2976 C CA . GLU A 1 389 ? -14.831 -8.046 27.615 1.00 91.00 389 GLU A CA 1
ATOM 2977 C C . GLU A 1 389 ? -13.646 -7.150 27.220 1.00 91.00 389 GLU A C 1
ATOM 2979 O O . GLU A 1 389 ? -13.012 -6.549 28.085 1.00 91.00 389 GLU A O 1
ATOM 2984 N N . LEU A 1 390 ? -13.352 -7.011 25.919 1.00 90.62 390 LEU A N 1
ATOM 2985 C CA . LEU A 1 390 ? -12.265 -6.141 25.461 1.00 90.62 390 LEU A CA 1
ATOM 2986 C C . LEU A 1 390 ? -12.577 -4.670 25.750 1.00 90.62 390 LEU A C 1
ATOM 2988 O O . LEU A 1 390 ? -11.684 -3.919 26.142 1.00 90.62 390 LEU A O 1
ATOM 2992 N N . ARG A 1 391 ? -13.841 -4.262 25.586 1.00 93.56 391 ARG A N 1
ATOM 2993 C CA . ARG A 1 391 ? -14.294 -2.918 25.953 1.00 93.56 391 ARG A CA 1
ATOM 2994 C C . ARG A 1 391 ? -14.059 -2.658 27.439 1.00 93.56 391 ARG A C 1
ATOM 2996 O O . ARG A 1 391 ? -13.517 -1.611 27.775 1.00 93.56 391 ARG A O 1
ATOM 3003 N N . ASP A 1 392 ? -14.433 -3.598 28.302 1.00 94.12 392 ASP A N 1
ATOM 3004 C CA . ASP A 1 392 ? -14.301 -3.429 29.752 1.00 94.12 392 ASP A CA 1
ATOM 3005 C C . ASP A 1 392 ? -12.825 -3.321 30.172 1.00 94.12 392 ASP A C 1
ATOM 3007 O O . ASP A 1 392 ? -12.463 -2.408 30.911 1.00 94.12 392 ASP A O 1
ATOM 3011 N N . VAL A 1 393 ? -11.943 -4.146 29.591 1.00 92.25 393 VAL A N 1
ATOM 3012 C CA . VAL A 1 393 ? -10.487 -4.046 29.811 1.00 92.25 393 VAL A CA 1
ATOM 3013 C C . VAL A 1 393 ? -9.929 -2.692 29.374 1.00 92.25 393 VAL A C 1
ATOM 3015 O O . VAL A 1 393 ? -9.084 -2.130 30.068 1.00 92.25 393 VAL A O 1
ATOM 3018 N N . LEU A 1 394 ? -10.378 -2.152 28.238 1.00 93.81 394 LEU A N 1
ATOM 3019 C CA . LEU A 1 394 ? -9.932 -0.838 27.767 1.00 93.81 394 LEU A CA 1
ATOM 3020 C C . LEU A 1 394 ? -10.399 0.283 28.710 1.00 93.81 394 LEU A C 1
ATOM 3022 O O . LEU A 1 394 ? -9.624 1.195 29.000 1.00 93.81 394 LEU A O 1
ATOM 3026 N N . LEU A 1 395 ? -11.626 0.208 29.232 1.00 95.12 395 LEU A N 1
ATOM 3027 C CA . LEU A 1 395 ? -12.127 1.180 30.210 1.00 95.12 395 LEU A CA 1
ATOM 3028 C C . LEU A 1 395 ? -11.309 1.162 31.512 1.00 95.12 395 LEU A C 1
ATOM 3030 O O . LEU A 1 395 ? -10.955 2.222 32.029 1.00 95.12 395 LEU A O 1
ATOM 3034 N N . ASP A 1 396 ? -10.942 -0.025 32.001 1.00 94.25 396 ASP A N 1
ATOM 3035 C CA . ASP A 1 396 ? -10.162 -0.186 33.236 1.00 94.25 396 ASP A CA 1
ATOM 3036 C C . ASP A 1 396 ? -8.749 0.418 33.150 1.00 94.25 396 ASP A C 1
ATOM 3038 O O . ASP A 1 396 ? -8.179 0.825 34.166 1.00 94.25 396 ASP A O 1
ATOM 3042 N N . VAL A 1 397 ? -8.180 0.510 31.944 1.00 93.06 397 VAL A N 1
ATOM 3043 C CA . VAL A 1 397 ? -6.817 1.025 31.707 1.00 93.06 397 VAL A CA 1
ATOM 3044 C C . VAL A 1 397 ? -6.782 2.470 31.208 1.00 93.06 397 VAL A C 1
ATOM 3046 O O . VAL A 1 397 ? -5.756 2.916 30.696 1.00 93.06 397 VAL A O 1
ATOM 3049 N N . GLY A 1 398 ? -7.881 3.211 31.373 1.00 93.75 398 GLY A N 1
ATOM 3050 C CA . GLY A 1 398 ? -7.926 4.660 31.152 1.00 93.75 398 GLY A CA 1
ATOM 3051 C C . GLY A 1 398 ? -8.688 5.113 29.908 1.00 93.75 398 GLY A C 1
ATOM 3052 O O . GLY A 1 398 ? -8.798 6.320 29.683 1.00 93.75 398 GLY A O 1
ATOM 3053 N N . PHE A 1 399 ? -9.258 4.197 29.115 1.00 95.31 399 PHE A N 1
ATOM 3054 C CA . PHE A 1 399 ? -10.150 4.612 28.036 1.00 95.31 3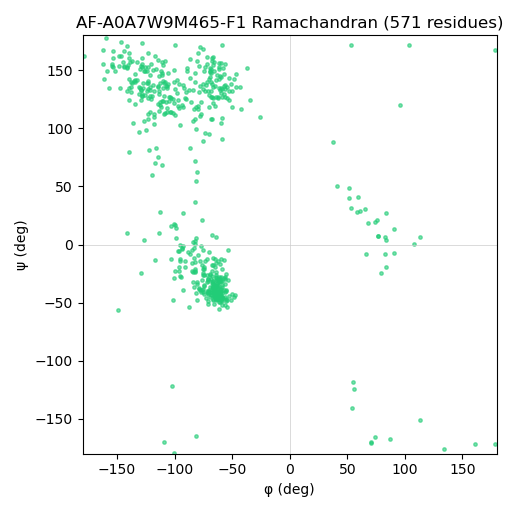99 PHE A CA 1
ATOM 3055 C C . PHE A 1 399 ? -11.504 5.068 28.579 1.00 95.31 399 PHE A C 1
ATOM 3057 O O . PHE A 1 399 ? -12.024 4.566 29.572 1.00 95.31 399 PHE A O 1
ATOM 3064 N N . ARG A 1 400 ? -12.122 6.005 27.867 1.00 95.00 400 ARG A N 1
ATOM 3065 C CA . ARG A 1 400 ? -13.513 6.413 28.060 1.00 95.00 400 ARG A CA 1
ATOM 3066 C C . ARG A 1 400 ? -14.297 6.213 26.777 1.00 95.00 400 ARG A C 1
ATOM 3068 O O . ARG A 1 400 ? -13.779 6.419 25.680 1.00 95.00 400 ARG A O 1
ATOM 3075 N N . GLU A 1 401 ? -15.565 5.858 26.917 1.00 94.38 401 GLU A N 1
ATOM 3076 C CA . GLU A 1 401 ? -16.470 5.764 25.777 1.00 94.38 401 GLU A CA 1
ATOM 3077 C C . GLU A 1 401 ? -16.891 7.151 25.288 1.00 94.38 401 GLU A C 1
ATOM 3079 O O . GLU A 1 401 ? -17.234 8.033 26.077 1.00 94.38 401 GLU A O 1
ATOM 3084 N N . VAL A 1 402 ? -16.834 7.338 23.969 1.00 91.50 402 VAL A N 1
ATOM 3085 C CA . VAL A 1 402 ? -17.265 8.564 23.288 1.00 91.50 402 VAL A CA 1
ATOM 3086 C C . VAL A 1 402 ? -18.634 8.359 22.657 1.00 91.50 402 VAL A C 1
ATOM 3088 O O . VAL A 1 402 ? -19.517 9.200 22.801 1.00 91.50 402 VAL A O 1
ATOM 3091 N N . VAL A 1 403 ? -18.803 7.244 21.947 1.00 90.25 403 VAL A N 1
ATOM 3092 C CA . VAL A 1 403 ? -20.040 6.888 21.254 1.00 90.25 403 VAL A CA 1
ATOM 3093 C C . VAL A 1 403 ? -20.046 5.398 20.926 1.00 90.25 403 VAL A C 1
ATOM 3095 O O . VAL A 1 403 ? -18.994 4.797 20.746 1.00 90.25 403 VAL A O 1
ATOM 3098 N N . THR A 1 404 ? -21.222 4.810 20.765 1.00 92.12 404 THR A N 1
ATOM 3099 C CA . THR A 1 404 ? -21.401 3.523 20.095 1.00 92.12 404 THR A CA 1
ATOM 3100 C C . THR A 1 404 ? -21.489 3.701 18.571 1.00 92.12 404 THR A C 1
ATOM 3102 O O . THR A 1 404 ? -22.218 4.566 18.083 1.00 92.12 404 THR A O 1
ATOM 3105 N N . ALA A 1 405 ? -20.758 2.881 17.820 1.00 92.25 405 ALA A N 1
ATOM 3106 C CA . ALA A 1 405 ? -20.806 2.781 16.366 1.00 92.25 405 ALA A CA 1
ATOM 3107 C C . ALA A 1 405 ? -21.408 1.435 15.943 1.00 92.25 405 ALA A C 1
ATOM 3109 O O . ALA A 1 405 ? -21.179 0.411 16.589 1.00 92.25 405 ALA A O 1
ATOM 3110 N N . ARG A 1 406 ? -22.143 1.427 14.833 1.00 93.81 406 ARG A N 1
ATOM 3111 C CA . ARG A 1 406 ? -22.705 0.223 14.216 1.00 93.81 406 ARG A CA 1
ATOM 3112 C C . ARG A 1 406 ? -22.381 0.203 12.731 1.00 93.81 406 ARG A C 1
ATOM 3114 O O . ARG A 1 406 ? -22.538 1.222 12.061 1.00 93.81 406 ARG A O 1
ATOM 3121 N N . SER A 1 407 ? -21.959 -0.948 12.218 1.00 94.50 407 SER A N 1
ATOM 3122 C CA . SER A 1 407 ? -21.747 -1.126 10.784 1.00 94.50 407 SER A CA 1
ATOM 3123 C C . SER A 1 407 ? -23.012 -1.606 10.075 1.00 94.50 407 SER A C 1
ATOM 3125 O O . SER A 1 407 ? -23.830 -2.333 10.640 1.00 94.50 407 SER A O 1
ATOM 3127 N N . TYR A 1 408 ? -23.165 -1.212 8.817 1.00 96.75 408 TYR A N 1
ATOM 3128 C CA . TYR A 1 408 ? -24.204 -1.664 7.899 1.00 96.75 408 TYR A CA 1
ATOM 3129 C C . TYR A 1 408 ? -23.542 -2.133 6.619 1.00 96.75 408 TYR A C 1
ATOM 3131 O O . TYR A 1 408 ? -22.723 -1.423 6.042 1.00 96.75 408 TYR A O 1
ATOM 3139 N N . HIS A 1 409 ? -23.869 -3.341 6.179 1.00 97.56 409 HIS A N 1
ATOM 3140 C CA . HIS A 1 409 ? -23.216 -3.967 5.038 1.00 97.56 409 HIS A CA 1
ATOM 3141 C C . HIS A 1 409 ? -24.191 -4.112 3.882 1.00 97.56 409 HIS A C 1
ATOM 3143 O O . HIS A 1 409 ? -25.335 -4.522 4.079 1.00 97.56 409 HIS A O 1
ATOM 3149 N N . TRP A 1 410 ? -23.716 -3.849 2.673 1.00 97.94 410 TRP A N 1
ATOM 3150 C CA . TRP A 1 410 ? -24.432 -4.173 1.449 1.00 97.94 410 TRP A CA 1
ATOM 3151 C C . TRP A 1 410 ? -23.488 -4.851 0.466 1.00 97.94 410 TRP A C 1
ATOM 3153 O O . TRP A 1 410 ? -22.309 -4.512 0.376 1.00 97.94 410 TRP A O 1
ATOM 3163 N N . THR A 1 411 ? -23.991 -5.851 -0.252 1.00 96.62 411 THR A N 1
ATOM 3164 C CA . THR A 1 411 ? -23.217 -6.591 -1.252 1.00 96.62 411 THR A CA 1
ATOM 3165 C C . THR A 1 411 ? -23.935 -6.513 -2.595 1.00 96.62 411 THR A C 1
ATOM 3167 O O . THR A 1 411 ? -25.115 -6.867 -2.664 1.00 96.62 411 THR A O 1
ATOM 3170 N N . PRO A 1 412 ? -23.253 -6.068 -3.662 1.00 94.25 412 PRO A N 1
ATOM 3171 C CA . PRO A 1 412 ? -23.837 -6.025 -4.991 1.00 94.25 412 PRO A CA 1
ATOM 3172 C C . PRO A 1 412 ? -24.132 -7.437 -5.517 1.00 94.25 412 PRO A C 1
ATOM 3174 O O . PRO A 1 412 ? -23.491 -8.406 -5.113 1.00 94.25 412 PRO A O 1
ATOM 3177 N N . PRO A 1 413 ? -25.068 -7.581 -6.472 1.00 88.25 413 PRO A N 1
ATOM 3178 C CA . PRO A 1 413 ? -25.410 -8.881 -7.055 1.00 88.25 413 PRO A CA 1
ATOM 3179 C C . PRO A 1 413 ? -24.280 -9.487 -7.905 1.00 88.25 413 PRO A C 1
ATOM 3181 O O . PRO A 1 413 ? -24.295 -10.685 -8.186 1.00 88.25 413 PRO A O 1
ATOM 3184 N N . ARG A 1 414 ? -23.302 -8.677 -8.329 1.00 87.75 414 ARG A N 1
ATOM 3185 C CA . ARG A 1 414 ? -22.094 -9.146 -9.016 1.00 87.75 414 ARG A CA 1
ATOM 3186 C C . ARG A 1 414 ? -21.066 -9.629 -7.974 1.00 87.75 414 ARG A C 1
ATOM 3188 O O . ARG A 1 414 ? -20.890 -8.947 -6.966 1.00 87.75 414 ARG A O 1
ATOM 3195 N N . PRO A 1 415 ? -20.339 -10.735 -8.219 1.00 88.69 415 PRO A N 1
ATOM 3196 C CA . PRO A 1 415 ? -19.246 -11.153 -7.345 1.00 88.69 415 PRO A CA 1
ATOM 3197 C C . PRO A 1 415 ? -18.146 -10.081 -7.240 1.00 88.69 415 PRO A C 1
ATOM 3199 O O . PRO A 1 415 ? -17.740 -9.545 -8.278 1.00 88.69 415 PRO A O 1
ATOM 3202 N N . PRO A 1 416 ? -17.639 -9.779 -6.032 1.00 92.06 416 PRO A N 1
ATOM 3203 C CA . PRO A 1 416 ? -16.507 -8.875 -5.874 1.00 92.06 416 PRO A CA 1
ATOM 3204 C C . PRO A 1 416 ? -15.217 -9.465 -6.436 1.00 92.06 416 PRO A C 1
ATOM 3206 O O . PRO A 1 416 ? -15.051 -10.684 -6.520 1.00 92.06 416 PRO A O 1
ATOM 3209 N N . ALA A 1 417 ? -14.270 -8.586 -6.759 1.00 91.69 417 ALA A N 1
ATOM 3210 C CA . ALA A 1 417 ? -12.903 -9.009 -7.024 1.00 91.69 417 ALA A CA 1
ATOM 3211 C C . ALA A 1 417 ? -12.276 -9.605 -5.752 1.00 91.69 417 ALA A C 1
ATOM 3213 O O . ALA A 1 417 ? -12.491 -9.101 -4.648 1.00 91.69 417 ALA A O 1
ATOM 3214 N N . ALA A 1 418 ? -11.481 -10.664 -5.911 1.00 89.44 418 ALA A N 1
ATOM 3215 C CA . ALA A 1 418 ? -10.833 -11.351 -4.791 1.00 89.44 418 ALA A CA 1
ATOM 3216 C C . ALA A 1 418 ? -9.540 -10.660 -4.319 1.00 89.44 418 ALA A C 1
ATOM 3218 O O . ALA A 1 418 ? -9.097 -10.872 -3.193 1.00 89.44 418 ALA A O 1
ATOM 3219 N N . THR A 1 419 ? -8.931 -9.844 -5.178 1.00 90.12 419 THR A N 1
ATOM 3220 C CA . THR A 1 419 ? -7.587 -9.274 -5.019 1.00 90.12 419 THR A CA 1
ATOM 3221 C C . THR A 1 419 ? -7.610 -7.752 -5.106 1.00 90.12 419 THR A C 1
ATOM 3223 O O . THR A 1 419 ? -8.446 -7.155 -5.801 1.00 90.12 419 THR A O 1
ATOM 3226 N N . ARG A 1 420 ? -6.680 -7.101 -4.395 1.00 90.69 420 ARG A N 1
ATOM 3227 C CA . ARG A 1 420 ? -6.447 -5.657 -4.532 1.00 90.69 420 ARG A CA 1
ATOM 3228 C C . ARG A 1 420 ? -5.972 -5.354 -5.957 1.00 90.69 420 ARG A C 1
ATOM 3230 O O . ARG A 1 420 ? -5.261 -6.175 -6.533 1.00 90.69 420 ARG A O 1
ATOM 3237 N N . PRO A 1 421 ? -6.342 -4.196 -6.523 1.00 92.56 421 PRO A N 1
ATOM 3238 C CA . PRO A 1 421 ? -5.960 -3.831 -7.884 1.00 92.56 421 PRO A CA 1
ATOM 3239 C C . PRO A 1 421 ? -4.454 -3.581 -8.017 1.00 92.56 421 PRO A C 1
ATOM 3241 O O . PRO A 1 421 ? -3.912 -3.758 -9.102 1.00 92.56 421 PRO A O 1
ATOM 3244 N N . VAL A 1 422 ? -3.794 -3.182 -6.924 1.00 89.69 422 VAL A N 1
ATOM 3245 C CA . VAL A 1 422 ? -2.345 -2.989 -6.821 1.00 89.69 422 VAL A CA 1
ATOM 3246 C C . VAL A 1 422 ? -1.885 -3.556 -5.485 1.00 89.69 422 VAL A C 1
ATOM 3248 O O . VAL A 1 422 ? -2.515 -3.310 -4.459 1.00 89.69 422 VAL A O 1
ATOM 3251 N N . VAL A 1 423 ? -0.782 -4.295 -5.500 1.00 84.81 423 VAL A N 1
ATOM 3252 C CA . VAL A 1 423 ? -0.092 -4.812 -4.319 1.00 84.81 423 VAL A CA 1
ATOM 3253 C C . VAL A 1 423 ? 1.379 -4.443 -4.445 1.00 84.81 423 VAL A C 1
ATOM 3255 O O . VAL A 1 423 ? 2.021 -4.785 -5.439 1.00 84.81 423 VAL A O 1
ATOM 3258 N N . LEU A 1 424 ? 1.919 -3.747 -3.446 1.00 77.81 424 LEU A N 1
ATOM 3259 C CA . LEU A 1 424 ? 3.346 -3.433 -3.390 1.00 77.81 424 LEU A CA 1
ATOM 3260 C C . LEU A 1 424 ? 4.167 -4.704 -3.151 1.00 77.81 424 LEU A C 1
ATOM 3262 O O . LEU A 1 424 ? 3.789 -5.562 -2.355 1.00 77.81 424 LEU A O 1
ATOM 3266 N N . GLN A 1 425 ? 5.301 -4.797 -3.834 1.00 73.31 425 GLN A N 1
ATOM 3267 C CA . GLN A 1 425 ? 6.245 -5.905 -3.789 1.00 73.31 425 GLN A CA 1
ATOM 3268 C C . GLN A 1 425 ? 7.618 -5.382 -3.342 1.00 73.31 425 GLN A C 1
ATOM 3270 O O . GLN A 1 425 ? 8.075 -4.365 -3.855 1.00 73.31 425 GLN A O 1
ATOM 3275 N N . PHE A 1 426 ? 8.290 -6.047 -2.397 1.00 65.38 426 PHE A N 1
ATOM 3276 C CA . PHE A 1 426 ? 9.599 -5.574 -1.909 1.00 65.38 426 PHE A CA 1
ATOM 3277 C C . PHE A 1 426 ? 10.566 -6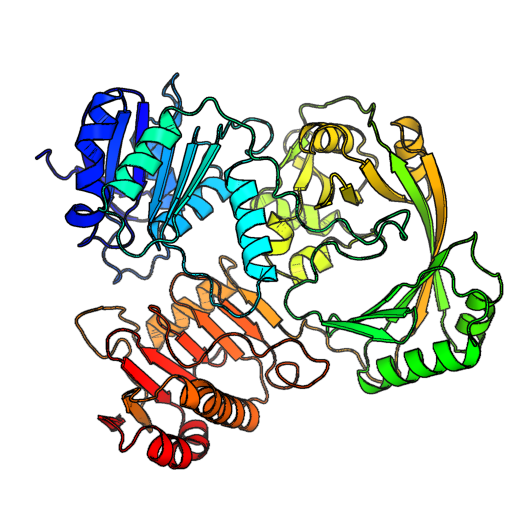.664 -1.437 1.00 65.38 426 PHE A C 1
ATOM 3279 O O . PHE A 1 426 ? 11.703 -6.741 -1.896 1.00 65.38 426 PHE A O 1
ATOM 3286 N N . ASP A 1 427 ? 10.153 -7.493 -0.488 1.00 61.62 427 ASP A N 1
ATOM 3287 C CA . ASP A 1 427 ? 10.993 -8.531 0.127 1.00 61.62 427 ASP A CA 1
ATOM 3288 C C . ASP A 1 427 ? 10.210 -9.820 0.393 1.00 61.62 427 ASP A C 1
ATOM 3290 O O . ASP A 1 427 ? 10.692 -10.740 1.048 1.00 61.62 427 ASP A O 1
ATOM 3294 N N . GLN A 1 428 ? 8.986 -9.896 -0.130 1.00 71.62 428 GLN A N 1
ATOM 3295 C CA . GLN A 1 428 ? 8.164 -11.087 -0.017 1.00 71.62 428 GLN A CA 1
ATOM 3296 C C . GLN A 1 428 ? 8.717 -12.173 -0.949 1.00 71.62 428 GLN A C 1
ATOM 3298 O O . GLN A 1 428 ? 9.231 -11.847 -2.024 1.00 71.62 428 GLN A O 1
ATOM 3303 N N . PRO A 1 429 ? 8.497 -13.464 -0.634 1.00 76.69 429 PRO A N 1
ATOM 3304 C CA . PRO A 1 429 ? 8.914 -14.569 -1.498 1.00 76.69 429 PRO A CA 1
ATOM 3305 C C . PRO A 1 429 ? 8.407 -14.465 -2.944 1.00 76.69 429 PRO A C 1
ATOM 3307 O O . PRO A 1 429 ? 9.074 -14.921 -3.867 1.00 76.69 429 PRO A O 1
ATOM 3310 N N . GLU A 1 430 ? 7.234 -13.857 -3.159 1.00 82.94 430 GLU A N 1
ATOM 3311 C CA . GLU A 1 430 ? 6.708 -13.580 -4.501 1.00 82.94 430 GLU A CA 1
ATOM 3312 C C . GLU A 1 430 ? 7.613 -12.614 -5.280 1.00 82.94 430 GLU A C 1
ATOM 3314 O O . GLU A 1 430 ? 7.927 -12.863 -6.447 1.00 82.94 430 GLU A O 1
ATOM 3319 N N . HIS A 1 431 ? 8.073 -11.543 -4.628 1.00 80.62 431 HIS A N 1
ATOM 3320 C CA . HIS A 1 431 ? 9.004 -10.604 -5.229 1.00 80.62 431 HIS A CA 1
ATOM 3321 C C . HIS A 1 431 ? 10.313 -11.326 -5.586 1.00 80.62 431 HIS A C 1
ATOM 3323 O O . HIS A 1 431 ? 10.821 -11.126 -6.689 1.00 80.62 431 HIS A O 1
ATOM 3329 N N . ASP A 1 432 ? 10.875 -12.155 -4.689 1.00 80.12 432 ASP A N 1
ATOM 3330 C CA . ASP A 1 432 ? 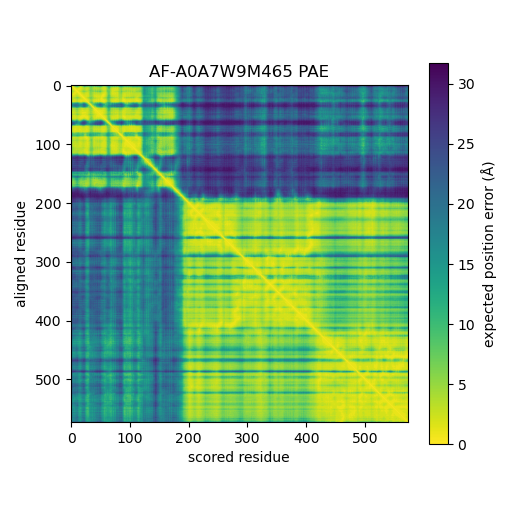12.089 -12.963 -4.959 1.00 80.12 432 ASP A CA 1
ATOM 3331 C C . ASP A 1 432 ? 11.909 -13.835 -6.198 1.00 80.12 432 ASP A C 1
ATOM 3333 O O . ASP A 1 432 ? 12.752 -13.870 -7.098 1.00 80.12 432 ASP A O 1
ATOM 3337 N N . GLU A 1 433 ? 10.770 -14.518 -6.263 1.00 87.19 433 GLU A N 1
ATOM 3338 C CA . GLU A 1 433 ? 10.461 -15.451 -7.331 1.00 87.19 433 GLU A CA 1
ATOM 3339 C C . GLU A 1 433 ? 10.424 -14.771 -8.706 1.00 87.19 433 GLU A C 1
ATOM 3341 O O . GLU A 1 433 ? 10.962 -15.325 -9.672 1.00 87.19 433 GLU A O 1
ATOM 3346 N N . ILE A 1 434 ? 9.798 -13.592 -8.820 1.00 92.44 434 ILE A N 1
ATOM 3347 C CA . ILE A 1 434 ? 9.674 -12.906 -10.113 1.00 92.44 434 ILE A CA 1
ATOM 3348 C C . ILE A 1 434 ? 11.030 -12.401 -10.618 1.00 92.44 434 ILE A C 1
ATOM 3350 O O . ILE A 1 434 ? 11.355 -12.616 -11.787 1.00 92.44 434 ILE A O 1
ATOM 3354 N N . TRP A 1 435 ? 11.874 -11.856 -9.742 1.00 86.81 435 TRP A N 1
ATOM 3355 C CA . TRP A 1 435 ? 13.234 -11.451 -10.108 1.00 86.81 435 TRP A CA 1
ATOM 3356 C C . TRP A 1 435 ? 14.109 -12.649 -10.501 1.00 86.81 435 TRP A C 1
ATOM 3358 O O . TRP A 1 435 ? 14.738 -12.627 -11.555 1.00 86.81 435 TRP A O 1
ATOM 3368 N N . HIS A 1 436 ? 14.044 -13.770 -9.773 1.00 88.62 436 HIS A N 1
ATOM 3369 C CA . HIS A 1 436 ? 14.743 -15.001 -10.172 1.00 88.62 436 HIS A CA 1
ATOM 3370 C C . HIS A 1 436 ? 14.286 -15.559 -11.529 1.00 88.62 436 HIS A C 1
ATOM 3372 O O . HIS A 1 436 ? 15.034 -16.263 -12.220 1.00 88.62 436 HIS A O 1
ATOM 3378 N N . ARG A 1 437 ? 13.035 -15.309 -11.932 1.00 94.38 437 ARG A N 1
ATOM 3379 C CA . ARG A 1 437 ? 12.571 -15.631 -13.290 1.00 94.38 437 ARG A CA 1
ATOM 3380 C C . ARG A 1 437 ? 13.198 -14.691 -14.317 1.00 94.38 437 ARG A C 1
ATOM 3382 O O . ARG A 1 437 ? 13.631 -15.194 -15.354 1.00 94.38 437 ARG A O 1
ATOM 3389 N N . VAL A 1 438 ? 13.279 -13.391 -14.026 1.00 94.62 438 VAL A N 1
ATOM 3390 C CA . VAL A 1 438 ? 13.930 -12.384 -14.883 1.00 94.62 438 VAL A CA 1
ATOM 3391 C C . VAL A 1 438 ? 15.399 -12.743 -15.108 1.00 94.62 438 VAL A C 1
ATOM 3393 O O . VAL A 1 438 ? 15.799 -12.925 -16.259 1.00 94.62 438 VAL A O 1
ATOM 3396 N N . ASP A 1 439 ? 16.162 -12.994 -14.043 1.00 90.12 439 ASP A N 1
ATOM 3397 C CA . ASP A 1 439 ? 17.580 -13.375 -14.125 1.00 90.12 439 ASP A CA 1
ATOM 3398 C C . ASP A 1 439 ? 17.793 -14.595 -15.021 1.00 90.12 439 ASP A C 1
ATOM 3400 O O . ASP A 1 439 ? 18.639 -14.615 -15.913 1.00 90.12 439 ASP A O 1
ATOM 3404 N N . ARG A 1 440 ? 16.983 -15.633 -14.813 1.00 92.50 440 ARG A N 1
ATOM 3405 C CA . ARG A 1 440 ? 17.136 -16.915 -15.501 1.00 92.50 440 ARG A CA 1
ATOM 3406 C C . ARG A 1 440 ? 16.661 -16.885 -16.950 1.00 92.50 440 ARG A C 1
ATOM 3408 O O . ARG A 1 440 ? 17.269 -17.543 -17.789 1.00 92.50 440 ARG A O 1
ATOM 3415 N N . ARG A 1 441 ? 15.541 -16.216 -17.235 1.00 93.88 441 ARG A N 1
ATOM 3416 C CA . ARG A 1 441 ? 14.888 -16.272 -18.554 1.00 93.88 441 ARG A CA 1
ATOM 3417 C C . ARG A 1 441 ? 15.355 -15.154 -19.474 1.00 93.88 441 ARG A C 1
ATOM 3419 O O . ARG A 1 441 ? 15.524 -15.401 -20.662 1.00 93.88 441 ARG A O 1
ATOM 3426 N N . LEU A 1 442 ? 15.553 -13.959 -18.927 1.00 95.69 442 LEU A N 1
ATOM 3427 C CA . LEU A 1 442 ? 16.043 -12.805 -19.672 1.00 95.69 442 LEU A CA 1
ATOM 3428 C C . LEU A 1 442 ? 17.554 -12.636 -19.520 1.00 95.69 442 LEU A C 1
ATOM 3430 O O . LEU A 1 442 ? 18.123 -11.791 -20.193 1.00 95.69 442 LEU A O 1
ATOM 3434 N N . GLY A 1 443 ? 18.237 -13.425 -18.684 1.00 92.69 443 GLY A N 1
ATOM 3435 C CA . GLY A 1 443 ? 19.686 -13.302 -18.523 1.00 92.69 443 GLY A CA 1
ATOM 3436 C C . GLY A 1 443 ? 20.078 -11.906 -18.049 1.00 92.69 443 GLY A C 1
ATOM 3437 O O . GLY A 1 443 ? 21.025 -11.347 -18.603 1.00 92.69 443 GLY A O 1
ATOM 3438 N N . PHE A 1 444 ? 19.301 -11.342 -17.120 1.00 92.06 444 PHE A N 1
ATOM 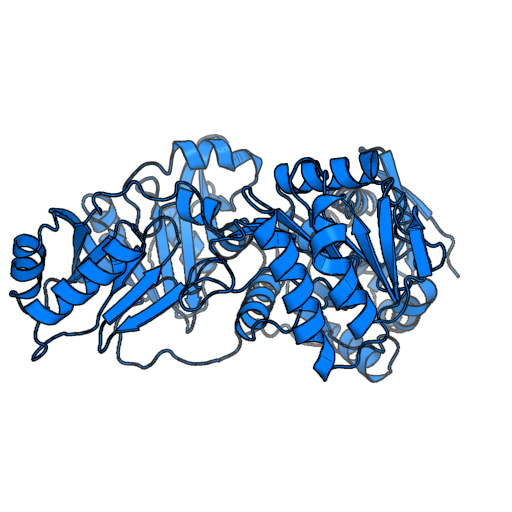3439 C CA . PHE A 1 444 ? 19.465 -9.975 -16.637 1.00 92.06 444 PHE A CA 1
ATOM 3440 C C . PHE A 1 444 ? 20.861 -9.774 -16.035 1.00 92.06 444 PHE A C 1
ATOM 3442 O O . PHE A 1 444 ? 21.346 -10.580 -15.240 1.00 92.06 444 PHE A O 1
ATOM 3449 N N . ARG A 1 445 ? 21.545 -8.742 -16.525 1.00 84.25 445 ARG A N 1
ATOM 3450 C CA . ARG A 1 445 ? 22.943 -8.397 -16.263 1.00 84.25 445 ARG A CA 1
ATOM 3451 C C . ARG A 1 445 ? 23.015 -6.878 -16.123 1.00 84.25 445 ARG A C 1
ATOM 3453 O O . ARG A 1 445 ? 23.360 -6.213 -17.103 1.00 84.25 445 ARG A O 1
ATOM 3460 N N . PRO A 1 446 ? 22.647 -6.330 -14.956 1.00 74.38 446 PRO A N 1
ATOM 3461 C CA . PRO A 1 446 ? 22.762 -4.901 -14.724 1.00 74.38 446 PRO A CA 1
ATOM 3462 C C . PRO A 1 446 ? 24.210 -4.451 -14.963 1.00 74.38 446 PRO A C 1
ATOM 3464 O O . PRO A 1 446 ? 25.168 -5.134 -14.593 1.00 74.38 446 PRO A O 1
ATOM 3467 N N . SER A 1 447 ? 24.372 -3.357 -15.702 1.00 71.31 447 SER A N 1
ATOM 3468 C CA . SER A 1 447 ? 25.652 -2.695 -15.905 1.00 71.31 447 SER A CA 1
ATOM 3469 C C . SER A 1 447 ? 25.464 -1.261 -16.383 1.00 71.31 447 SER A C 1
ATOM 3471 O O . SER A 1 447 ? 24.653 -0.993 -17.265 1.00 71.31 447 SER A O 1
ATOM 3473 N N . VAL A 1 448 ? 26.316 -0.356 -15.904 1.00 72.75 448 VAL A N 1
ATOM 3474 C CA . VAL A 1 448 ? 26.407 1.022 -16.420 1.00 72.75 448 VAL A CA 1
ATOM 3475 C C . VAL A 1 448 ? 27.320 1.145 -17.654 1.00 72.75 448 VAL A C 1
ATOM 3477 O O . VAL A 1 448 ? 27.457 2.222 -18.229 1.00 72.75 448 VAL A O 1
ATOM 3480 N N . ARG A 1 449 ? 27.992 0.050 -18.057 1.00 69.62 449 ARG A N 1
ATOM 3481 C CA . ARG A 1 449 ? 29.023 0.036 -19.120 1.00 69.62 449 ARG A CA 1
ATOM 3482 C C . ARG A 1 449 ? 28.814 -1.037 -20.193 1.00 69.62 449 ARG A C 1
ATOM 3484 O O . ARG A 1 449 ? 29.359 -0.900 -21.286 1.00 69.62 449 ARG A O 1
ATOM 3491 N N . ALA A 1 450 ? 28.109 -2.125 -19.887 1.00 75.75 450 ALA A N 1
ATOM 3492 C CA . ALA A 1 450 ? 27.935 -3.263 -20.787 1.00 75.75 450 ALA A CA 1
ATOM 3493 C C . ALA A 1 450 ? 26.456 -3.465 -21.133 1.00 75.75 450 ALA A C 1
ATOM 3495 O O . ALA A 1 450 ? 25.677 -3.899 -20.292 1.00 75.75 450 ALA A O 1
ATOM 3496 N N . PHE A 1 451 ? 26.092 -3.185 -22.386 1.00 86.75 451 PHE A N 1
ATOM 3497 C CA . PHE A 1 451 ? 24.710 -3.245 -22.870 1.00 86.75 451 PHE A CA 1
ATOM 3498 C C . PHE A 1 451 ? 24.551 -4.326 -23.956 1.00 86.75 451 PHE A C 1
ATOM 3500 O O . PHE A 1 451 ? 25.513 -4.586 -24.691 1.00 86.75 451 PHE A O 1
ATOM 3507 N N . PRO A 1 452 ? 23.365 -4.949 -24.107 1.00 88.75 452 PRO A N 1
ATOM 3508 C CA . PRO A 1 452 ? 22.135 -4.736 -23.333 1.00 88.75 452 PRO A CA 1
ATOM 3509 C C . PRO A 1 452 ? 22.139 -5.421 -21.957 1.00 88.75 452 PRO A C 1
ATOM 3511 O O . PRO A 1 452 ? 22.762 -6.467 -21.775 1.00 88.75 452 PRO A O 1
ATOM 3514 N N . GLY A 1 453 ? 21.371 -4.865 -21.016 1.00 87.50 453 GLY A N 1
ATOM 3515 C CA . GLY A 1 453 ? 21.177 -5.419 -19.670 1.00 87.50 453 GLY A CA 1
ATOM 3516 C C . GLY A 1 453 ? 20.350 -6.712 -19.607 1.00 87.50 453 GLY A C 1
ATOM 3517 O O . GLY A 1 453 ? 20.259 -7.320 -18.547 1.00 87.50 453 GLY A O 1
ATOM 3518 N N . ILE A 1 454 ? 19.767 -7.169 -20.721 1.00 95.38 454 ILE A N 1
ATOM 3519 C CA . ILE A 1 454 ? 19.099 -8.474 -20.858 1.00 95.38 454 ILE A CA 1
ATOM 3520 C C . ILE A 1 454 ? 19.478 -9.148 -22.179 1.00 95.38 454 ILE A C 1
ATOM 3522 O O . ILE A 1 454 ? 19.837 -8.505 -23.163 1.00 95.38 454 ILE A O 1
ATOM 3526 N N . THR A 1 455 ? 19.321 -10.465 -22.227 1.00 96.44 455 THR A N 1
ATOM 3527 C CA . THR A 1 455 ? 19.165 -11.220 -23.471 1.00 96.44 455 THR A CA 1
ATOM 3528 C C . THR A 1 455 ? 17.764 -10.955 -24.012 1.00 96.44 455 THR A C 1
ATOM 3530 O O . THR A 1 455 ? 16.794 -11.574 -23.577 1.00 96.44 455 THR A O 1
ATOM 3533 N N . GLU A 1 456 ? 17.663 -9.998 -24.932 1.00 96.31 456 GLU A N 1
ATOM 3534 C CA . GLU A 1 456 ? 16.398 -9.636 -25.567 1.00 96.31 456 GLU A CA 1
ATOM 3535 C C . GLU A 1 456 ? 15.743 -10.860 -26.227 1.00 96.31 456 GLU A C 1
ATOM 3537 O O . GLU A 1 456 ? 16.390 -11.550 -27.023 1.00 96.31 456 GLU A O 1
ATOM 3542 N N . PRO A 1 457 ? 14.470 -11.156 -25.913 1.00 97.06 457 PRO A N 1
ATOM 3543 C CA . PRO A 1 457 ? 13.753 -12.252 -26.553 1.00 97.06 457 PRO A CA 1
ATOM 3544 C C . PRO A 1 457 ? 13.683 -12.104 -28.087 1.00 97.06 457 PRO A C 1
ATOM 3546 O O . PRO A 1 457 ? 13.649 -10.981 -28.593 1.00 97.06 457 PRO A O 1
ATOM 3549 N N . PRO A 1 458 ? 13.591 -13.203 -28.858 1.00 96.38 458 PRO A N 1
ATOM 3550 C CA . PRO A 1 458 ? 13.359 -13.117 -30.299 1.00 96.38 458 PRO A CA 1
ATOM 3551 C C . PRO A 1 458 ? 12.081 -12.334 -30.628 1.00 96.38 458 PRO A C 1
ATOM 3553 O O . PRO A 1 458 ? 11.049 -12.523 -29.980 1.00 96.38 458 PRO A O 1
ATOM 3556 N N . GLY A 1 459 ? 12.146 -11.474 -31.641 1.00 95.75 459 GLY A N 1
ATOM 3557 C CA . GLY A 1 459 ? 11.065 -10.566 -32.023 1.00 95.75 459 GLY A CA 1
ATOM 3558 C C . GLY A 1 459 ? 11.010 -9.274 -31.203 1.00 95.75 459 GLY A C 1
ATOM 3559 O O . GLY A 1 459 ? 10.070 -8.504 -31.379 1.00 95.75 459 GLY A O 1
ATOM 3560 N N . SER A 1 460 ? 11.987 -9.023 -30.324 1.00 98.31 460 SER A N 1
ATOM 3561 C CA . SER A 1 460 ? 12.081 -7.752 -29.596 1.00 98.31 460 SER A CA 1
ATOM 3562 C C . SER A 1 460 ? 12.459 -6.603 -30.521 1.00 98.31 460 SER A C 1
ATOM 3564 O O . SER A 1 460 ? 13.209 -6.772 -31.488 1.00 98.31 460 SER A O 1
ATOM 3566 N N . VAL A 1 461 ? 11.978 -5.413 -30.178 1.00 98.69 461 VAL A N 1
ATOM 3567 C CA . VAL A 1 461 ? 12.333 -4.162 -30.844 1.00 98.69 461 VAL A CA 1
ATOM 3568 C C . VAL A 1 461 ? 12.745 -3.159 -29.778 1.00 98.69 461 VAL A C 1
ATOM 3570 O O . VAL A 1 461 ? 12.060 -3.008 -28.767 1.00 98.69 461 VAL A O 1
ATOM 3573 N N . THR A 1 462 ? 13.871 -2.487 -30.002 1.00 98.62 462 THR A N 1
ATOM 3574 C CA . THR A 1 462 ? 14.464 -1.589 -29.009 1.00 98.62 462 THR A CA 1
ATOM 3575 C C . THR A 1 462 ? 14.689 -0.212 -29.600 1.00 98.62 462 THR A C 1
ATOM 3577 O O . THR A 1 462 ? 15.314 -0.074 -30.654 1.00 98.62 462 THR A O 1
ATOM 3580 N N . TRP A 1 463 ? 14.210 0.812 -28.899 1.00 98.38 463 TRP A N 1
ATOM 3581 C CA . TRP A 1 463 ? 14.325 2.217 -29.282 1.00 98.38 463 TRP A CA 1
ATOM 3582 C C . TRP A 1 463 ? 15.255 2.961 -28.339 1.00 98.38 463 TRP A C 1
ATOM 3584 O O . TRP A 1 463 ? 15.295 2.666 -27.148 1.00 98.38 463 TRP A O 1
ATOM 3594 N N . HIS A 1 464 ? 15.960 3.958 -28.869 1.00 96.88 464 HIS A N 1
ATOM 3595 C CA . HIS A 1 464 ? 16.622 4.955 -28.036 1.00 96.88 464 HIS A CA 1
ATOM 3596 C C . HIS A 1 464 ? 15.586 5.965 -27.533 1.00 96.88 464 HIS A C 1
ATOM 3598 O O . HIS A 1 464 ? 14.756 6.449 -28.304 1.00 96.88 464 HIS A O 1
ATOM 3604 N N . LEU A 1 465 ? 15.654 6.322 -26.256 1.00 89.62 465 LEU A N 1
ATOM 3605 C CA . LEU A 1 465 ? 14.732 7.223 -25.572 1.00 89.62 465 LEU A CA 1
ATOM 3606 C C . LEU A 1 465 ? 15.075 8.693 -25.851 1.00 89.62 465 LEU A C 1
ATOM 3608 O O . LEU A 1 465 ? 15.404 9.461 -24.956 1.00 89.62 465 LEU A O 1
ATOM 3612 N N . ASN A 1 466 ? 15.004 9.097 -27.121 1.00 84.06 466 ASN A N 1
ATOM 3613 C CA . ASN A 1 466 ? 15.165 10.494 -27.549 1.00 84.06 466 ASN A CA 1
ATOM 3614 C C . ASN A 1 466 ? 13.869 11.294 -27.363 1.00 84.06 466 ASN A C 1
ATOM 3616 O O . ASN A 1 466 ? 13.348 11.875 -28.314 1.00 84.06 466 ASN A O 1
ATOM 3620 N N . VAL A 1 467 ? 13.324 11.287 -26.152 1.00 79.75 467 VAL A N 1
ATOM 3621 C CA . VAL A 1 467 ? 12.057 11.944 -25.832 1.00 79.75 467 VAL A CA 1
ATOM 3622 C C . VAL A 1 467 ? 12.309 13.107 -24.871 1.00 79.75 467 VAL A C 1
ATOM 3624 O O . VAL A 1 467 ? 13.060 12.974 -23.910 1.00 79.75 467 VAL A O 1
ATOM 3627 N N . GLY A 1 468 ? 11.743 14.277 -25.174 1.00 70.69 468 GLY A N 1
ATOM 3628 C CA . GLY A 1 468 ? 11.744 15.418 -24.251 1.00 70.69 468 GLY A CA 1
ATOM 3629 C C . GLY A 1 468 ? 10.687 15.250 -23.157 1.00 70.69 468 GLY A C 1
ATOM 3630 O O . GLY A 1 468 ? 9.831 14.377 -23.273 1.00 70.69 468 GLY A O 1
ATOM 3631 N N . GLU A 1 469 ? 10.701 16.109 -22.133 1.00 69.25 469 GLU A N 1
ATOM 3632 C CA . GLU A 1 469 ? 9.750 16.044 -21.003 1.00 69.25 469 GLU A CA 1
ATOM 3633 C C . GLU A 1 469 ? 8.282 15.956 -21.467 1.00 69.25 469 GLU A C 1
ATOM 3635 O O . GLU A 1 469 ? 7.536 15.106 -20.989 1.00 69.25 469 GLU A O 1
ATOM 3640 N N . ASP A 1 470 ? 7.899 16.741 -22.481 1.00 72.06 470 ASP A N 1
ATOM 3641 C CA . ASP A 1 470 ? 6.535 16.768 -23.035 1.00 72.06 470 ASP A CA 1
ATOM 3642 C C . ASP A 1 470 ? 6.098 15.447 -23.707 1.00 72.06 470 ASP A C 1
ATOM 3644 O O . ASP A 1 470 ? 4.907 15.220 -23.915 1.00 72.06 470 ASP A O 1
ATOM 3648 N N . GLY A 1 471 ? 7.043 14.579 -24.086 1.00 77.75 471 GLY A N 1
ATOM 3649 C CA . GLY A 1 471 ? 6.762 13.306 -24.756 1.00 77.75 471 GLY A CA 1
ATOM 3650 C C . GLY A 1 471 ? 6.725 12.096 -23.820 1.00 77.75 471 GLY A C 1
ATOM 3651 O O . GLY A 1 471 ? 6.384 11.001 -24.270 1.00 77.75 471 GLY A O 1
ATOM 3652 N N . LEU A 1 472 ? 7.062 12.263 -22.534 1.00 81.94 472 LEU A N 1
ATOM 3653 C CA . LEU A 1 472 ? 7.050 11.174 -21.551 1.00 81.94 472 LEU A CA 1
ATOM 3654 C C . LEU A 1 472 ? 5.634 10.630 -21.327 1.00 81.94 472 LEU A C 1
ATOM 3656 O O . LEU A 1 472 ? 5.435 9.416 -21.322 1.00 81.94 472 LEU A O 1
ATOM 3660 N N . ASP A 1 473 ? 4.644 11.520 -21.240 1.00 83.38 473 ASP A N 1
ATOM 3661 C CA . ASP A 1 473 ? 3.235 11.137 -21.111 1.00 83.38 473 ASP A CA 1
ATOM 3662 C C . ASP A 1 473 ? 2.736 10.380 -22.352 1.00 83.38 473 ASP A C 1
ATOM 3664 O O . ASP A 1 473 ? 1.963 9.425 -22.231 1.00 83.38 473 ASP A O 1
ATOM 3668 N N . GLU A 1 474 ? 3.192 10.764 -23.551 1.00 91.12 474 GLU A N 1
ATOM 3669 C CA . GLU A 1 474 ? 2.852 10.070 -24.800 1.00 91.12 474 GLU A CA 1
ATOM 3670 C C . GLU A 1 474 ? 3.506 8.683 -24.855 1.00 91.12 474 GLU A C 1
ATOM 3672 O O . GLU A 1 474 ? 2.820 7.700 -25.141 1.00 91.12 474 GLU A O 1
ATOM 3677 N N . LEU A 1 475 ? 4.793 8.576 -24.504 1.00 93.19 475 LEU A N 1
ATOM 3678 C CA . LEU A 1 475 ? 5.509 7.301 -24.400 1.00 93.19 475 LEU A CA 1
ATOM 3679 C C . LEU A 1 475 ? 4.798 6.349 -23.434 1.00 93.19 475 LEU A C 1
ATOM 3681 O O . LEU A 1 475 ? 4.488 5.209 -23.794 1.00 93.19 475 LEU A O 1
ATOM 3685 N N . GLN A 1 476 ? 4.506 6.831 -22.224 1.00 93.56 476 GLN A N 1
ATOM 3686 C CA . GLN A 1 476 ? 3.811 6.055 -21.207 1.00 93.56 476 GLN A CA 1
ATOM 3687 C C . GLN A 1 476 ? 2.422 5.645 -21.699 1.00 93.56 476 GLN A C 1
ATOM 3689 O O . GLN A 1 476 ? 2.046 4.484 -21.566 1.00 93.56 476 GLN A O 1
ATOM 3694 N N . SER A 1 477 ? 1.676 6.550 -22.338 1.00 93.75 477 SER A N 1
ATOM 3695 C CA . SER A 1 477 ? 0.345 6.250 -22.881 1.00 93.75 477 SER A CA 1
ATOM 3696 C C . SER A 1 477 ? 0.375 5.153 -23.947 1.00 93.75 477 SER A C 1
ATOM 3698 O O . SER A 1 477 ? -0.489 4.275 -23.930 1.00 93.75 477 SER A O 1
ATOM 3700 N N . VAL A 1 478 ? 1.368 5.159 -24.846 1.00 97.38 478 VAL A N 1
ATOM 3701 C CA . VAL A 1 478 ? 1.545 4.116 -25.872 1.00 97.38 478 VAL A CA 1
ATOM 3702 C C . VAL A 1 478 ? 1.839 2.760 -25.228 1.00 97.38 478 VAL A C 1
ATOM 3704 O O . VAL A 1 478 ? 1.201 1.764 -25.573 1.00 97.38 478 VAL A O 1
ATOM 3707 N N . VAL A 1 479 ? 2.761 2.718 -24.261 1.00 96.94 479 VAL A N 1
ATOM 3708 C CA . VAL A 1 479 ? 3.115 1.477 -23.555 1.00 96.94 479 VAL A CA 1
ATOM 3709 C C . VAL A 1 479 ? 1.927 0.943 -22.751 1.00 96.94 479 VAL A C 1
ATOM 3711 O O . VAL A 1 479 ? 1.583 -0.231 -22.877 1.00 96.94 479 VAL A O 1
ATOM 3714 N N . VAL A 1 480 ? 1.250 1.799 -21.981 1.00 95.44 480 VAL A N 1
ATOM 3715 C CA . VAL A 1 480 ? 0.054 1.443 -21.199 1.00 95.44 480 VAL A CA 1
ATOM 3716 C C . VAL A 1 480 ? -1.063 0.918 -22.100 1.00 95.44 480 VAL A C 1
ATOM 3718 O O . VAL A 1 480 ? -1.712 -0.070 -21.753 1.00 95.44 480 VAL A O 1
ATOM 3721 N N . ALA A 1 481 ? -1.290 1.544 -23.259 1.00 95.12 481 ALA A N 1
ATOM 3722 C CA . ALA A 1 481 ? -2.292 1.086 -24.216 1.00 95.12 481 ALA A CA 1
ATOM 3723 C C . ALA A 1 481 ? -1.968 -0.320 -24.744 1.00 95.12 481 ALA A C 1
ATOM 3725 O O . ALA A 1 481 ? -2.839 -1.187 -24.718 1.00 95.12 481 ALA A O 1
ATOM 3726 N N . GLY A 1 482 ? -0.716 -0.574 -25.143 1.00 96.19 482 GLY A N 1
ATOM 3727 C CA . GLY A 1 482 ? -0.284 -1.899 -25.598 1.00 96.19 482 GLY A CA 1
ATOM 3728 C C . GLY A 1 482 ? -0.373 -2.967 -24.503 1.00 96.19 482 GLY A C 1
ATOM 3729 O O . GLY A 1 482 ? -0.874 -4.066 -24.743 1.00 96.19 482 GLY A O 1
ATOM 3730 N N . LEU A 1 483 ? 0.058 -2.638 -23.280 1.00 96.00 483 LEU A N 1
ATOM 3731 C CA . LEU A 1 483 ? -0.010 -3.546 -22.133 1.00 96.00 483 LEU A CA 1
ATOM 3732 C C . LEU A 1 483 ? -1.450 -3.877 -21.735 1.00 96.00 483 LEU A C 1
ATOM 3734 O O . LEU A 1 483 ? -1.708 -5.013 -21.357 1.00 96.00 483 LEU A O 1
ATOM 3738 N N . ARG A 1 484 ? -2.391 -2.929 -21.828 1.00 93.31 484 ARG A N 1
ATOM 3739 C CA . ARG A 1 484 ? -3.816 -3.192 -21.566 1.00 93.31 484 ARG A CA 1
ATOM 3740 C C . ARG A 1 484 ? -4.476 -4.029 -22.652 1.00 93.31 484 ARG A C 1
ATOM 3742 O O . ARG A 1 484 ? -5.251 -4.912 -22.323 1.00 93.31 484 ARG A O 1
ATOM 3749 N N . GLU A 1 485 ? -4.172 -3.773 -23.921 1.00 91.69 485 GLU A N 1
ATOM 3750 C CA . GLU A 1 485 ? -4.786 -4.513 -25.034 1.00 91.69 485 GLU A CA 1
ATOM 3751 C C . GLU A 1 485 ? -4.432 -6.007 -24.994 1.00 91.69 485 GLU A C 1
ATOM 3753 O O . GLU A 1 485 ? -5.228 -6.869 -25.357 1.00 91.69 485 GLU A O 1
ATOM 3758 N N . ILE A 1 486 ? -3.239 -6.328 -24.496 1.00 87.00 486 ILE A N 1
ATOM 3759 C CA . ILE A 1 486 ? -2.758 -7.710 -24.363 1.00 87.00 486 ILE A CA 1
ATOM 3760 C C . ILE A 1 486 ? -3.006 -8.253 -22.953 1.00 87.00 486 ILE A C 1
ATOM 3762 O O . ILE A 1 486 ? -3.063 -9.469 -22.740 1.00 87.00 486 ILE A O 1
ATOM 3766 N N . GLY A 1 487 ? -3.141 -7.350 -21.985 1.00 67.44 487 GLY A N 1
ATOM 3767 C CA . GLY A 1 487 ? -3.309 -7.621 -20.569 1.00 67.44 487 GLY A CA 1
ATOM 3768 C C . GLY A 1 487 ? -4.713 -8.109 -20.252 1.00 67.44 487 GLY A C 1
ATOM 3769 O O . GLY A 1 487 ? -5.579 -7.331 -19.888 1.00 67.44 487 GLY A O 1
ATOM 3770 N N . GLY A 1 488 ? -4.912 -9.422 -20.329 1.00 74.69 488 GLY A N 1
ATOM 3771 C CA . GLY A 1 488 ? -6.037 -10.122 -19.695 1.00 74.69 488 GLY A CA 1
ATOM 3772 C C . GLY A 1 488 ? -5.658 -10.787 -18.366 1.00 74.69 488 GLY A C 1
ATOM 3773 O O . GLY A 1 488 ? -6.360 -11.681 -17.900 1.00 74.69 488 GLY A O 1
ATOM 3774 N N . GLU A 1 489 ? -4.503 -10.428 -17.805 1.00 85.81 489 GLU A N 1
ATOM 3775 C CA . GLU A 1 489 ? -3.921 -11.029 -16.604 1.00 85.81 489 GLU A CA 1
ATOM 3776 C C . GLU A 1 489 ? -3.140 -9.988 -15.785 1.00 85.81 489 GLU A C 1
ATOM 3778 O O . GLU A 1 489 ? -2.954 -8.847 -16.211 1.00 85.81 489 GLU A O 1
ATOM 3783 N N . GLU A 1 490 ? -2.668 -10.398 -14.609 1.00 93.12 490 GLU A N 1
ATOM 3784 C CA . GLU A 1 490 ? -1.853 -9.566 -13.723 1.00 93.12 490 GLU A CA 1
ATOM 3785 C C . GLU A 1 490 ? -0.466 -9.263 -14.310 1.00 93.12 490 GLU A C 1
ATOM 3787 O O . GLU A 1 490 ? 0.227 -10.147 -14.827 1.00 93.12 490 GLU A O 1
ATOM 3792 N N . LEU A 1 491 ? -0.035 -8.012 -14.151 1.00 96.25 491 LEU A N 1
ATOM 3793 C CA . LEU A 1 491 ? 1.302 -7.547 -14.501 1.00 96.25 491 LEU A CA 1
ATOM 3794 C C . LEU A 1 491 ? 2.117 -7.231 -13.251 1.00 96.25 491 LEU A C 1
ATOM 3796 O O . LEU A 1 491 ? 1.588 -6.877 -12.198 1.00 96.25 491 LEU A O 1
ATOM 3800 N N . TYR A 1 492 ? 3.430 -7.315 -13.413 1.00 96.38 492 TYR A N 1
ATOM 3801 C CA . TYR A 1 492 ? 4.411 -6.778 -12.493 1.00 96.38 492 TYR A CA 1
ATOM 3802 C C . TYR A 1 492 ? 5.030 -5.532 -13.115 1.00 96.38 492 TYR A C 1
ATOM 3804 O O . TYR A 1 492 ? 5.411 -5.554 -14.288 1.00 96.38 492 TYR A O 1
ATOM 3812 N N . TRP A 1 493 ? 5.147 -4.474 -12.319 1.00 95.19 493 TRP A N 1
ATOM 3813 C CA . TRP A 1 493 ? 6.135 -3.428 -12.535 1.00 95.19 493 TRP A CA 1
ATOM 3814 C C . TRP A 1 493 ? 7.298 -3.680 -11.587 1.00 95.19 493 TRP A C 1
ATOM 3816 O O . TRP A 1 493 ? 7.098 -3.783 -10.373 1.00 95.19 493 TRP A O 1
ATOM 3826 N N . LEU A 1 494 ? 8.491 -3.841 -12.138 1.00 87.00 494 LEU A N 1
ATOM 3827 C CA . LEU A 1 494 ? 9.697 -4.091 -11.369 1.00 87.00 494 LEU A CA 1
ATOM 3828 C C . LEU A 1 494 ? 10.631 -2.902 -11.508 1.00 87.00 494 LEU A C 1
ATOM 3830 O O . LEU A 1 494 ? 10.945 -2.500 -12.626 1.00 87.00 494 LEU A O 1
ATOM 3834 N N . ASP A 1 495 ? 11.082 -2.416 -10.363 1.00 77.88 495 ASP A N 1
ATOM 3835 C CA . ASP A 1 495 ? 12.111 -1.401 -10.223 1.00 77.88 495 ASP A CA 1
ATOM 3836 C C . ASP A 1 495 ? 13.331 -2.067 -9.604 1.00 77.88 495 ASP A C 1
ATOM 3838 O O . ASP A 1 495 ? 13.246 -2.694 -8.538 1.00 77.88 495 ASP A O 1
ATOM 3842 N N . TRP A 1 496 ? 14.438 -2.065 -10.337 1.00 75.75 496 TRP A N 1
ATOM 3843 C CA . TRP A 1 496 ? 15.619 -2.786 -9.910 1.00 75.75 496 TRP A CA 1
ATOM 3844 C C . TRP A 1 496 ? 16.146 -2.226 -8.592 1.00 75.75 496 TRP A C 1
ATOM 3846 O O . TRP A 1 496 ? 16.356 -1.036 -8.429 1.00 75.75 496 TRP A O 1
ATOM 3856 N N . GLN A 1 497 ? 16.312 -3.138 -7.631 1.00 61.19 497 GLN A N 1
ATOM 3857 C CA . GLN A 1 497 ? 16.673 -2.868 -6.239 1.00 61.19 497 GLN A CA 1
ATOM 3858 C C . GLN A 1 497 ? 15.628 -2.107 -5.411 1.00 61.19 497 GLN A C 1
ATOM 3860 O O . GLN A 1 497 ? 15.771 -2.115 -4.196 1.00 61.19 497 GLN A O 1
ATOM 3865 N N . HIS A 1 498 ? 14.540 -1.589 -5.977 1.00 65.69 498 HIS A N 1
ATOM 3866 C CA . HIS A 1 498 ? 13.508 -0.848 -5.244 1.00 65.69 498 HIS A CA 1
ATOM 3867 C C . HIS A 1 498 ? 12.185 -1.621 -5.104 1.00 65.69 498 HIS A C 1
ATOM 3869 O O . HIS A 1 498 ? 12.104 -2.837 -5.304 1.00 65.69 498 HIS A O 1
ATOM 3875 N N . VAL A 1 499 ? 11.145 -0.923 -4.638 1.00 68.12 499 VAL A N 1
ATOM 3876 C CA . VAL A 1 499 ? 9.791 -1.471 -4.515 1.00 68.12 499 VAL A CA 1
ATOM 3877 C C . VAL A 1 499 ? 9.186 -1.677 -5.902 1.00 68.12 499 VAL A C 1
ATOM 3879 O O . VAL A 1 499 ? 9.157 -0.773 -6.725 1.00 68.12 499 VAL A O 1
ATOM 3882 N N . GLY A 1 500 ? 8.668 -2.874 -6.153 1.00 76.19 500 GLY A N 1
ATOM 3883 C CA . GLY A 1 500 ? 7.860 -3.172 -7.329 1.00 76.19 500 GLY A CA 1
ATOM 3884 C C . GLY A 1 500 ? 6.368 -3.175 -7.007 1.00 76.19 500 GLY A C 1
ATOM 3885 O O . GLY A 1 500 ? 5.948 -3.022 -5.859 1.00 76.19 500 GLY A O 1
ATOM 3886 N N . TYR A 1 501 ? 5.553 -3.451 -8.018 1.00 86.81 501 TYR A N 1
ATOM 3887 C CA . TYR A 1 501 ? 4.111 -3.624 -7.870 1.00 86.81 501 TYR A CA 1
ATOM 3888 C C . TYR A 1 501 ? 3.635 -4.840 -8.651 1.00 86.81 501 TYR A C 1
ATOM 3890 O O . TYR A 1 501 ? 4.063 -5.056 -9.780 1.00 86.81 501 TYR A O 1
ATOM 3898 N N . ARG A 1 502 ? 2.697 -5.595 -8.082 1.00 91.94 502 ARG A N 1
ATOM 3899 C CA . ARG A 1 502 ? 1.801 -6.478 -8.837 1.00 91.94 502 ARG A CA 1
ATOM 3900 C C . ARG A 1 502 ? 0.465 -5.767 -9.000 1.00 91.94 502 ARG A C 1
ATOM 3902 O O . ARG A 1 502 ? -0.042 -5.215 -8.026 1.00 91.94 502 ARG A O 1
ATOM 3909 N N . PHE A 1 503 ? -0.108 -5.762 -10.198 1.00 93.31 503 PHE A N 1
ATOM 3910 C CA . PHE A 1 503 ? -1.358 -5.052 -10.452 1.00 93.31 503 PHE A CA 1
ATOM 3911 C C . PHE A 1 503 ? -2.182 -5.635 -11.600 1.00 93.31 503 PHE A C 1
ATOM 3913 O O . PHE A 1 503 ? -1.675 -6.340 -12.471 1.00 93.31 503 PHE A O 1
ATOM 3920 N N . GLU A 1 504 ? -3.471 -5.300 -11.606 1.00 93.88 504 GLU A N 1
ATOM 3921 C CA . GLU A 1 504 ? -4.424 -5.669 -12.655 1.00 93.88 504 GLU A CA 1
ATOM 3922 C C . GLU A 1 504 ? -4.626 -4.485 -13.627 1.00 93.88 504 GLU A C 1
ATOM 3924 O O . GLU A 1 504 ? -5.227 -3.480 -13.230 1.00 93.88 504 GLU A O 1
ATOM 3929 N N . PRO A 1 505 ? -4.171 -4.571 -14.897 1.00 93.38 505 PRO A N 1
ATOM 3930 C CA . PRO A 1 505 ? -4.157 -3.443 -15.846 1.00 93.38 505 PRO A CA 1
ATOM 3931 C C . PRO A 1 505 ? -5.513 -2.768 -16.098 1.00 93.38 505 PRO A C 1
ATOM 3933 O O . PRO A 1 505 ? -5.574 -1.563 -16.368 1.00 93.38 505 PRO A O 1
ATOM 3936 N N . ASP A 1 506 ? -6.602 -3.532 -15.990 1.00 91.62 506 ASP A N 1
ATOM 3937 C CA . ASP A 1 506 ? -7.977 -3.058 -16.190 1.00 91.62 506 ASP A CA 1
ATOM 3938 C C . ASP A 1 506 ? -8.544 -2.267 -15.002 1.00 91.62 506 ASP A C 1
ATOM 3940 O O . ASP A 1 506 ? -9.578 -1.595 -15.122 1.00 91.62 506 ASP A O 1
ATOM 3944 N N . ARG A 1 507 ? -7.880 -2.336 -13.842 1.00 91.81 507 ARG A N 1
ATOM 3945 C CA . ARG A 1 507 ? -8.342 -1.749 -12.575 1.00 91.81 507 ARG A CA 1
ATOM 3946 C C . ARG A 1 507 ? -7.464 -0.602 -12.076 1.00 91.81 507 ARG A C 1
ATOM 3948 O O . ARG A 1 507 ? -7.665 -0.144 -10.954 1.00 91.81 507 ARG A O 1
ATOM 3955 N N . VAL A 1 508 ? -6.536 -0.123 -12.899 1.00 91.50 508 VAL A N 1
ATOM 3956 C CA . VAL A 1 508 ? -5.636 1.006 -12.619 1.00 91.50 508 VAL A CA 1
ATOM 3957 C C . VAL A 1 508 ? -5.692 2.022 -13.758 1.00 91.50 508 VAL A C 1
ATOM 3959 O O . VAL A 1 508 ? -5.963 1.650 -14.892 1.00 91.50 508 VAL A O 1
ATOM 3962 N N . GLY A 1 509 ? -5.377 3.292 -13.505 1.00 85.62 509 GLY A N 1
ATOM 3963 C CA . GLY A 1 509 ? -5.108 4.313 -14.524 1.00 85.62 509 GLY A CA 1
ATOM 3964 C C . GLY A 1 509 ? -6.331 4.842 -15.285 1.00 85.62 509 GLY A C 1
ATOM 3965 O O . GLY A 1 509 ? -6.176 5.359 -16.391 1.00 85.62 509 GLY A O 1
ATOM 3966 N N . ARG A 1 510 ? -7.552 4.676 -14.766 1.00 88.50 510 ARG A N 1
ATOM 3967 C CA . ARG A 1 510 ? -8.770 5.360 -15.252 1.00 88.50 510 ARG A CA 1
ATOM 3968 C C . ARG A 1 510 ? -9.343 6.260 -14.146 1.00 88.50 510 ARG A C 1
ATOM 3970 O O . ARG A 1 510 ? -9.004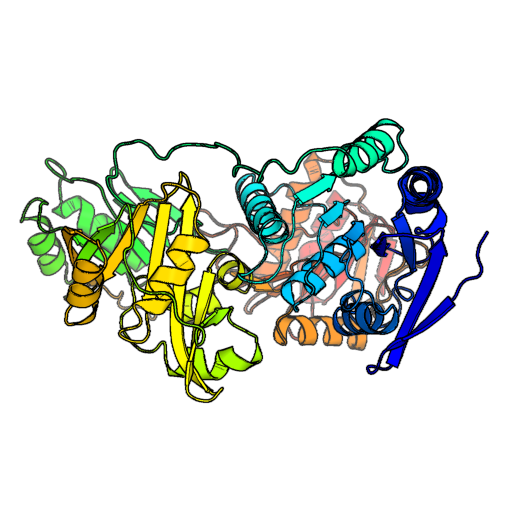 6.066 -12.980 1.00 88.50 510 ARG A O 1
ATOM 3977 N N . PRO A 1 511 ? -10.222 7.230 -14.460 1.00 85.62 511 PRO A N 1
ATOM 3978 C CA . PRO A 1 511 ? -10.903 8.010 -13.427 1.00 85.62 511 PRO A CA 1
ATOM 3979 C C . PRO A 1 511 ? -11.602 7.105 -12.397 1.00 85.62 511 PRO A C 1
ATOM 3981 O O . PRO A 1 511 ? -12.285 6.154 -12.776 1.00 85.62 511 PRO A O 1
ATOM 3984 N N . GLY A 1 512 ? -11.404 7.377 -11.103 1.00 80.88 512 GLY A N 1
ATOM 3985 C CA . GLY A 1 512 ? -11.934 6.554 -10.003 1.00 80.88 512 GLY A CA 1
ATOM 3986 C C . GLY A 1 512 ? -11.178 5.237 -9.754 1.00 80.88 512 GLY A C 1
ATOM 3987 O O . GLY A 1 512 ? -11.624 4.405 -8.963 1.00 80.88 512 GLY A O 1
ATOM 3988 N N . GLN A 1 513 ? -10.048 5.009 -10.428 1.00 88.81 513 GLN A N 1
ATOM 3989 C CA . GLN A 1 513 ? -9.135 3.891 -10.177 1.00 88.81 513 GLN A CA 1
ATOM 3990 C C . GLN A 1 513 ? -7.816 4.404 -9.579 1.00 88.81 513 GLN A C 1
ATOM 3992 O O . GLN A 1 513 ? -7.480 5.578 -9.764 1.00 88.81 513 GLN A O 1
ATOM 3997 N N . PRO A 1 514 ? -7.056 3.550 -8.868 1.00 85.56 514 PRO A N 1
ATOM 3998 C CA . PRO A 1 514 ? -5.689 3.883 -8.478 1.00 85.56 514 PRO A CA 1
ATOM 3999 C C . PRO A 1 514 ? -4.833 4.242 -9.702 1.00 85.56 514 PRO A C 1
ATOM 4001 O O . PRO A 1 514 ? -5.148 3.803 -10.813 1.00 85.56 514 PRO A O 1
ATOM 4004 N N . PRO A 1 515 ? -3.753 5.024 -9.531 1.00 84.88 515 PRO A N 1
ATOM 4005 C CA . PRO A 1 515 ? -2.853 5.358 -10.630 1.00 84.88 515 PRO A CA 1
ATOM 4006 C C . PRO A 1 515 ? -2.233 4.099 -11.247 1.00 84.88 515 PRO A C 1
ATOM 4008 O O . PRO A 1 515 ? -2.145 3.049 -10.608 1.00 84.88 515 PRO A O 1
ATOM 4011 N N . TRP A 1 516 ? -1.814 4.209 -12.509 1.00 88.81 516 TRP A N 1
ATOM 4012 C CA . TRP A 1 516 ? -1.034 3.154 -13.151 1.00 88.81 516 TRP A CA 1
ATOM 4013 C C . TRP A 1 516 ? 0.314 3.004 -12.425 1.00 88.81 516 TRP A C 1
ATOM 4015 O O . TRP A 1 516 ? 1.001 4.015 -12.270 1.00 88.81 516 TRP A O 1
ATOM 4025 N N . PRO A 1 517 ? 0.704 1.799 -11.971 1.00 86.88 517 PRO A N 1
ATOM 4026 C CA . PRO A 1 517 ? 1.958 1.637 -11.243 1.00 86.88 517 PRO A CA 1
ATOM 4027 C C . PRO A 1 517 ? 3.188 1.848 -12.128 1.00 86.88 517 PRO A C 1
ATOM 4029 O O . PRO A 1 517 ? 3.334 1.190 -13.161 1.00 86.88 517 PRO A O 1
ATOM 4032 N N . GLY A 1 518 ? 4.087 2.728 -11.686 1.00 82.94 518 GLY A N 1
ATOM 4033 C CA . GLY A 1 518 ? 5.402 2.937 -12.287 1.00 82.94 518 GLY A CA 1
ATOM 4034 C C . GLY A 1 518 ? 5.407 3.610 -13.662 1.00 82.94 518 GLY A C 1
ATOM 4035 O O . GLY A 1 518 ? 4.376 4.059 -14.169 1.00 82.94 518 GLY A O 1
ATOM 4036 N N . SER A 1 519 ? 6.592 3.626 -14.274 1.00 85.94 519 SER A N 1
ATOM 4037 C CA . SER A 1 519 ? 6.861 4.185 -15.603 1.00 85.94 519 SER A CA 1
ATOM 4038 C C . SER A 1 519 ? 7.595 3.184 -16.500 1.00 85.94 519 SER A C 1
ATOM 4040 O O . SER A 1 519 ? 8.326 2.314 -16.021 1.00 85.94 519 SER A O 1
ATOM 4042 N N . ALA A 1 520 ? 7.410 3.304 -17.816 1.00 89.50 520 ALA A N 1
ATOM 4043 C CA . ALA A 1 520 ? 8.217 2.611 -18.819 1.00 89.50 520 ALA A CA 1
ATOM 4044 C C . ALA A 1 520 ? 9.537 3.343 -19.110 1.00 89.50 520 ALA A C 1
ATOM 4046 O O . ALA A 1 520 ? 10.490 2.725 -19.583 1.00 89.50 520 ALA A O 1
ATOM 4047 N N . TYR A 1 521 ? 9.584 4.653 -18.850 1.00 85.06 521 TYR A N 1
ATOM 4048 C CA . TYR A 1 521 ? 10.797 5.449 -18.974 1.00 85.06 521 TYR A CA 1
ATOM 4049 C C . TYR A 1 521 ? 11.649 5.265 -17.706 1.00 85.06 521 TYR A C 1
ATOM 4051 O O . TYR A 1 521 ? 11.165 5.607 -16.627 1.00 85.06 521 TYR A O 1
ATOM 4059 N N . PRO A 1 522 ? 12.877 4.729 -17.812 1.00 77.25 522 PRO A N 1
ATOM 4060 C CA . PRO A 1 522 ? 13.757 4.512 -16.669 1.00 77.25 522 PRO A CA 1
ATOM 4061 C C . PRO A 1 522 ? 14.287 5.841 -16.110 1.00 77.25 522 PRO A C 1
ATOM 4063 O O . PRO A 1 522 ? 14.792 6.670 -16.869 1.00 77.25 522 PRO A O 1
ATOM 4066 N N . ASP A 1 523 ? 14.213 6.026 -14.791 1.00 64.75 523 ASP A N 1
ATOM 4067 C CA . ASP A 1 523 ? 14.757 7.195 -14.080 1.00 64.75 523 ASP A CA 1
ATOM 4068 C C . ASP A 1 523 ? 15.910 6.769 -13.163 1.00 64.75 523 ASP A C 1
ATOM 4070 O O . ASP A 1 523 ? 15.761 6.603 -11.958 1.00 64.75 523 ASP A O 1
ATOM 4074 N N . GLY A 1 524 ? 17.065 6.498 -13.772 1.00 62.47 524 GLY A N 1
ATOM 4075 C CA . GLY A 1 524 ? 18.262 6.046 -13.055 1.00 62.47 524 GLY A CA 1
ATOM 4076 C C . GLY A 1 524 ? 18.317 4.542 -12.764 1.00 62.47 524 GLY A C 1
ATOM 4077 O O . GLY A 1 524 ? 19.422 4.027 -12.637 1.00 62.47 524 GLY A O 1
ATOM 4078 N N . ASP A 1 525 ? 17.182 3.835 -12.796 1.00 67.75 525 ASP A N 1
ATOM 4079 C CA . ASP A 1 525 ? 17.080 2.389 -12.542 1.00 67.75 525 ASP A CA 1
ATOM 4080 C C . ASP A 1 525 ? 16.441 1.594 -13.695 1.00 67.75 525 ASP A C 1
ATOM 4082 O O . ASP A 1 525 ? 15.848 2.151 -14.624 1.00 67.75 525 ASP A O 1
ATOM 4086 N N . TYR A 1 526 ? 16.602 0.262 -13.676 1.00 77.56 526 TYR A N 1
ATOM 4087 C CA . TYR A 1 526 ? 15.949 -0.612 -14.658 1.00 77.56 526 TYR A CA 1
ATOM 4088 C C . TYR A 1 526 ? 14.477 -0.795 -14.322 1.00 77.56 526 TYR A C 1
ATOM 4090 O O . TYR A 1 526 ? 14.147 -1.347 -13.271 1.00 77.56 526 TYR A O 1
ATOM 4098 N N . TYR A 1 527 ? 13.611 -0.449 -15.272 1.00 86.56 527 TYR A N 1
ATOM 4099 C CA . TYR A 1 527 ? 12.169 -0.635 -15.142 1.00 86.56 527 TYR A CA 1
ATOM 4100 C C . TYR A 1 527 ? 11.664 -1.727 -16.073 1.00 86.56 527 TYR A C 1
ATOM 4102 O O . TYR A 1 527 ? 11.999 -1.767 -17.260 1.00 86.56 527 TYR A O 1
ATOM 4110 N N . LEU A 1 528 ? 10.823 -2.613 -15.546 1.00 97.00 528 LEU A N 1
ATOM 4111 C CA . LEU A 1 528 ? 10.216 -3.685 -16.323 1.00 97.00 528 LEU A CA 1
ATOM 4112 C C . LEU A 1 528 ? 8.708 -3.715 -16.121 1.00 97.00 528 LEU A C 1
ATOM 4114 O O . LEU A 1 528 ? 8.247 -3.748 -14.986 1.00 97.00 528 LEU A O 1
ATOM 4118 N N . TYR A 1 529 ? 7.955 -3.823 -17.216 1.00 97.88 529 TYR A N 1
ATOM 4119 C CA . TYR A 1 529 ? 6.588 -4.344 -17.184 1.00 97.88 529 TYR A CA 1
ATOM 4120 C C . TYR A 1 529 ? 6.583 -5.754 -17.746 1.00 97.88 529 TYR A C 1
ATOM 4122 O O . TYR A 1 529 ? 7.054 -5.962 -18.862 1.00 97.88 529 TYR A O 1
ATOM 4130 N N . LEU A 1 530 ? 6.039 -6.720 -17.010 1.00 96.94 530 LEU A N 1
ATOM 4131 C CA . LEU A 1 530 ? 5.939 -8.104 -17.477 1.00 96.94 530 LEU A CA 1
ATOM 4132 C C . LEU A 1 530 ? 4.860 -8.897 -16.725 1.00 96.94 530 LEU A C 1
ATOM 4134 O O . LEU A 1 530 ? 4.617 -8.634 -15.549 1.00 96.94 530 LEU A O 1
ATOM 4138 N N . PRO A 1 531 ? 4.215 -9.890 -17.357 1.00 96.25 531 PRO A N 1
ATOM 4139 C CA . PRO A 1 531 ? 3.399 -10.868 -16.651 1.00 96.25 531 PRO A CA 1
ATOM 4140 C C . PRO A 1 531 ? 4.288 -11.885 -15.928 1.00 96.25 531 PRO A C 1
ATOM 4142 O O . PRO A 1 531 ? 5.484 -12.009 -16.206 1.00 96.25 531 PRO A O 1
ATOM 4145 N N . ARG A 1 532 ? 3.699 -12.696 -15.040 1.00 94.06 532 ARG A N 1
ATOM 4146 C CA . ARG A 1 532 ? 4.443 -13.683 -14.227 1.00 94.06 532 ARG A CA 1
ATOM 4147 C C . ARG A 1 532 ? 5.273 -14.680 -15.049 1.00 94.06 532 ARG A C 1
ATOM 4149 O O . ARG A 1 532 ? 6.245 -15.248 -14.544 1.00 94.06 532 ARG A O 1
ATOM 4156 N N . ASP A 1 533 ? 4.865 -14.969 -16.282 1.00 94.06 533 ASP A N 1
ATOM 4157 C CA . ASP A 1 533 ? 5.547 -15.907 -17.177 1.00 94.06 533 ASP A CA 1
ATOM 4158 C C . ASP A 1 533 ? 6.565 -15.245 -18.121 1.00 94.06 533 ASP A C 1
ATOM 4160 O O . ASP A 1 533 ? 7.292 -15.973 -18.800 1.00 94.06 533 ASP A O 1
ATOM 4164 N N . LEU A 1 534 ? 6.680 -13.910 -18.115 1.00 95.44 534 LEU A N 1
ATOM 4165 C CA . LEU A 1 534 ? 7.641 -13.120 -18.892 1.00 95.44 534 LEU A CA 1
ATOM 4166 C C . LEU A 1 534 ? 7.478 -13.306 -20.416 1.00 95.44 534 LEU A C 1
ATOM 4168 O O . LEU A 1 534 ? 8.459 -13.256 -21.161 1.00 95.44 534 LEU A O 1
ATOM 4172 N N . ARG A 1 535 ? 6.262 -13.599 -20.899 1.00 94.88 535 ARG A N 1
ATOM 4173 C CA . ARG A 1 535 ? 6.018 -13.861 -22.331 1.00 94.88 535 ARG A CA 1
ATOM 4174 C C . ARG A 1 535 ? 6.009 -12.605 -23.212 1.00 94.88 535 ARG A C 1
ATOM 4176 O O . ARG A 1 535 ? 6.303 -12.702 -24.400 1.00 94.88 535 ARG A O 1
ATOM 4183 N N . PHE A 1 536 ? 5.680 -11.453 -22.639 1.00 96.75 536 PHE A N 1
ATOM 4184 C CA . PHE A 1 536 ? 5.759 -10.131 -23.261 1.00 96.75 536 PHE A CA 1
ATOM 4185 C C . PHE A 1 536 ? 6.187 -9.115 -22.204 1.00 96.75 536 PHE A C 1
ATOM 4187 O O . PHE A 1 536 ? 6.141 -9.418 -21.010 1.00 96.75 536 PHE A O 1
ATOM 4194 N N . GLY A 1 537 ? 6.580 -7.919 -22.622 1.00 97.25 537 GLY A N 1
ATOM 4195 C CA . GLY A 1 537 ? 6.888 -6.867 -21.670 1.00 97.25 537 GLY A CA 1
ATOM 4196 C C . GLY A 1 537 ? 7.736 -5.745 -22.229 1.00 97.25 537 GLY A C 1
ATOM 4197 O O . GLY A 1 537 ? 8.009 -5.671 -23.429 1.00 97.25 537 GLY A O 1
ATOM 4198 N N . THR A 1 538 ? 8.163 -4.884 -21.316 1.00 98.38 538 THR A N 1
ATOM 4199 C CA . THR A 1 538 ? 9.111 -3.808 -21.582 1.00 98.38 538 THR A CA 1
ATOM 4200 C C . THR A 1 538 ? 10.322 -3.919 -20.669 1.00 98.38 538 THR A C 1
ATOM 4202 O O . THR A 1 538 ? 10.229 -4.435 -19.555 1.00 98.38 538 THR A O 1
ATOM 4205 N N . PHE A 1 539 ? 11.453 -3.409 -21.138 1.00 98.19 539 PHE A N 1
ATOM 4206 C CA . PHE A 1 539 ? 12.691 -3.277 -20.384 1.00 98.19 539 PHE A CA 1
ATOM 4207 C C . PHE A 1 539 ? 13.291 -1.897 -20.665 1.00 98.19 539 PHE A C 1
ATOM 4209 O O . PHE A 1 539 ? 13.814 -1.650 -21.755 1.00 98.19 539 PHE A O 1
ATOM 4216 N N . GLY A 1 540 ? 13.155 -0.991 -19.699 1.00 93.56 540 GLY A N 1
ATOM 4217 C CA . GLY A 1 540 ? 13.764 0.333 -19.703 1.00 93.56 540 GLY A CA 1
ATOM 4218 C C . GLY A 1 540 ? 15.181 0.256 -19.146 1.00 93.56 540 GLY A C 1
ATOM 4219 O O . GLY A 1 540 ? 15.386 -0.201 -18.023 1.00 93.56 540 GLY A O 1
ATOM 4220 N N . HIS A 1 541 ? 16.158 0.693 -19.934 1.00 88.88 541 HIS A N 1
ATOM 4221 C CA . HIS A 1 541 ? 17.564 0.716 -19.557 1.00 88.88 541 HIS A CA 1
ATOM 4222 C C . HIS A 1 541 ? 18.022 2.163 -19.328 1.00 88.88 541 HIS A C 1
ATOM 4224 O O . HIS A 1 541 ? 18.119 2.918 -20.301 1.00 88.88 541 HIS A O 1
ATOM 4230 N N . PRO A 1 542 ? 18.363 2.562 -18.089 1.00 76.69 542 PRO A N 1
ATOM 4231 C CA . PRO A 1 542 ? 18.678 3.960 -17.788 1.00 76.69 542 PRO A CA 1
ATOM 4232 C C . PRO A 1 542 ? 19.989 4.401 -18.450 1.00 76.69 542 PRO A C 1
ATOM 4234 O O . PRO A 1 542 ? 20.030 5.453 -19.073 1.00 76.69 542 PRO A O 1
ATOM 4237 N N . TRP A 1 543 ? 21.040 3.571 -18.406 1.00 80.19 543 TRP A N 1
ATOM 4238 C CA . TRP A 1 543 ? 22.352 3.929 -18.972 1.00 80.19 543 TRP A CA 1
ATOM 4239 C C . TRP A 1 543 ? 22.487 3.750 -20.490 1.00 80.19 543 TRP A C 1
ATOM 4241 O O . TRP A 1 543 ? 23.180 4.538 -21.129 1.00 80.19 543 TRP A O 1
ATOM 4251 N N . GLU A 1 544 ? 21.840 2.746 -21.095 1.00 84.38 544 GLU A N 1
ATOM 4252 C CA . GLU A 1 544 ? 21.778 2.646 -22.565 1.00 84.38 544 GLU A CA 1
ATOM 4253 C C . GLU A 1 544 ? 20.817 3.703 -23.147 1.00 84.38 544 GLU A C 1
ATOM 4255 O O . GLU A 1 544 ? 20.849 3.963 -24.348 1.00 84.38 544 GLU A O 1
ATOM 4260 N N . HIS A 1 545 ? 19.980 4.327 -22.304 1.00 87.25 545 HIS A N 1
ATOM 4261 C CA . HIS A 1 545 ? 18.868 5.191 -22.697 1.00 87.25 545 HIS A CA 1
ATOM 4262 C C . HIS A 1 545 ? 17.962 4.511 -23.725 1.00 87.25 545 HIS A C 1
ATOM 4264 O O . HIS A 1 545 ? 17.630 5.081 -24.765 1.00 87.25 545 HIS A O 1
ATOM 4270 N N . THR A 1 546 ? 17.564 3.269 -23.450 1.00 95.31 546 THR A N 1
ATOM 4271 C CA . THR A 1 546 ? 16.731 2.479 -24.360 1.00 95.31 546 THR A CA 1
ATOM 4272 C C . THR A 1 546 ? 15.473 1.944 -23.696 1.00 95.31 546 THR A C 1
ATOM 4274 O O . THR A 1 546 ? 15.423 1.704 -22.491 1.00 95.31 546 THR A O 1
ATOM 4277 N N . LEU A 1 547 ? 14.450 1.730 -24.521 1.00 98.19 547 LEU A N 1
ATOM 4278 C CA . LEU A 1 547 ? 13.275 0.938 -24.190 1.00 98.19 547 LEU A CA 1
ATOM 4279 C C . LEU A 1 547 ? 13.216 -0.247 -25.149 1.00 98.19 547 LEU A C 1
ATOM 4281 O O . LEU A 1 547 ? 13.000 -0.072 -26.349 1.00 98.19 547 LEU A O 1
ATOM 4285 N N . CYS A 1 548 ? 13.418 -1.447 -24.616 1.00 98.62 548 CYS A N 1
ATOM 4286 C CA . CYS A 1 548 ? 13.178 -2.699 -25.321 1.00 98.62 548 CYS A CA 1
ATOM 4287 C C . CYS A 1 548 ? 11.739 -3.150 -25.069 1.00 98.62 548 CYS A C 1
ATOM 4289 O O . CYS A 1 548 ? 11.290 -3.190 -23.924 1.00 98.62 548 CYS A O 1
ATOM 4291 N N . VAL A 1 549 ? 11.016 -3.498 -26.132 1.00 98.75 549 VAL A N 1
ATOM 4292 C CA . VAL A 1 549 ? 9.683 -4.102 -26.058 1.00 98.75 549 VAL A CA 1
ATOM 4293 C C . VAL A 1 549 ? 9.744 -5.483 -26.689 1.00 98.75 549 VAL A C 1
ATOM 4295 O O . VAL A 1 549 ? 10.267 -5.647 -27.792 1.00 98.75 549 VAL A O 1
ATOM 4298 N N . PHE A 1 550 ? 9.194 -6.478 -25.997 1.00 98.12 550 PHE A N 1
ATOM 4299 C CA . PHE A 1 550 ? 9.226 -7.871 -26.424 1.00 98.12 550 PHE A CA 1
ATOM 4300 C C . PHE A 1 550 ? 7.859 -8.548 -26.321 1.00 98.12 550 PHE A C 1
ATOM 4302 O O . PHE A 1 550 ? 6.992 -8.151 -25.540 1.00 98.12 550 PHE A O 1
ATOM 4309 N N . GLY A 1 551 ? 7.686 -9.608 -27.112 1.00 96.94 551 GLY A N 1
ATOM 4310 C CA . GLY A 1 551 ? 6.411 -10.293 -27.320 1.00 96.94 551 GLY A CA 1
ATOM 4311 C C . GLY A 1 551 ? 5.712 -9.783 -28.580 1.00 96.94 551 GLY A C 1
ATOM 4312 O O . GLY A 1 551 ? 5.388 -8.603 -28.679 1.00 96.94 551 GLY A O 1
ATOM 4313 N N . GLU A 1 552 ? 5.467 -10.687 -29.533 1.00 95.50 552 GLU A N 1
ATOM 4314 C CA . GLU A 1 552 ? 4.980 -10.373 -30.888 1.00 95.50 552 GLU A CA 1
ATOM 4315 C C . GLU A 1 552 ? 3.738 -9.473 -30.880 1.00 95.50 552 GLU A C 1
ATOM 4317 O O . GLU A 1 552 ? 3.715 -8.440 -31.546 1.00 95.50 552 GLU A O 1
ATOM 4322 N N . SER A 1 553 ? 2.739 -9.810 -30.059 1.00 95.81 553 SER A N 1
ATOM 4323 C CA . SER A 1 553 ? 1.520 -9.009 -29.943 1.00 95.81 553 SER A CA 1
ATOM 4324 C C . SER A 1 553 ? 1.789 -7.604 -29.404 1.00 95.81 553 SER A C 1
ATOM 4326 O O . SER A 1 553 ? 1.158 -6.661 -29.869 1.00 95.81 553 SER A O 1
ATOM 4328 N N . LEU A 1 554 ? 2.702 -7.445 -28.435 1.00 97.56 554 LEU A N 1
ATOM 4329 C CA . LEU A 1 554 ? 2.979 -6.145 -27.807 1.00 97.56 554 LEU A CA 1
ATOM 4330 C C . LEU A 1 554 ? 3.731 -5.243 -28.761 1.00 97.56 554 LEU A C 1
ATOM 4332 O O . LEU A 1 554 ? 3.315 -4.108 -28.973 1.00 97.56 554 LEU A O 1
ATOM 4336 N N . VAL A 1 555 ? 4.760 -5.787 -29.404 1.00 98.19 555 VAL A N 1
ATOM 4337 C CA . VAL A 1 555 ? 5.503 -5.096 -30.456 1.00 98.19 555 VAL A CA 1
ATOM 4338 C C . VAL A 1 555 ? 4.555 -4.633 -31.562 1.00 98.19 555 VAL A C 1
ATOM 4340 O O . VAL A 1 555 ? 4.563 -3.451 -31.893 1.00 98.19 555 VAL A O 1
ATOM 4343 N N . ALA A 1 556 ? 3.673 -5.507 -32.058 1.00 97.06 556 ALA A N 1
ATOM 4344 C CA . ALA A 1 556 ? 2.718 -5.155 -33.109 1.00 97.06 556 ALA A CA 1
ATOM 4345 C C . ALA A 1 556 ? 1.779 -3.993 -32.726 1.00 97.06 556 ALA A C 1
ATOM 4347 O O . ALA A 1 556 ? 1.381 -3.227 -33.600 1.00 97.06 556 ALA A O 1
ATOM 4348 N N . HIS A 1 557 ? 1.441 -3.842 -31.440 1.00 97.31 557 HIS A N 1
ATOM 4349 C CA . HIS A 1 557 ? 0.590 -2.749 -30.962 1.00 97.31 557 HIS A CA 1
ATOM 4350 C C . HIS A 1 557 ? 1.332 -1.421 -30.809 1.00 97.31 557 HIS A C 1
ATOM 4352 O O . HIS A 1 557 ? 0.754 -0.369 -31.081 1.00 97.31 557 HIS A O 1
ATOM 4358 N N . VAL A 1 558 ? 2.586 -1.444 -30.350 1.00 98.06 558 VAL A N 1
ATOM 4359 C CA . VAL A 1 558 ? 3.295 -0.211 -29.972 1.00 98.06 558 VAL A CA 1
ATOM 4360 C C . VAL A 1 558 ? 4.250 0.299 -31.047 1.00 98.06 558 VAL A C 1
ATOM 4362 O O . VAL A 1 558 ? 4.562 1.486 -31.063 1.00 98.06 558 VAL A O 1
ATOM 4365 N N . GLU A 1 559 ? 4.719 -0.562 -31.954 1.00 98.00 559 GLU A N 1
ATOM 4366 C CA . GLU A 1 559 ? 5.848 -0.265 -32.840 1.00 98.00 559 GLU A CA 1
ATOM 4367 C C . GLU A 1 559 ? 5.618 0.954 -33.739 1.00 98.00 559 GLU A C 1
ATOM 4369 O O . GLU A 1 559 ? 6.506 1.797 -33.848 1.00 98.00 559 GLU A O 1
ATOM 4374 N N . GLU A 1 560 ? 4.450 1.092 -34.371 1.00 97.88 560 GLU A N 1
ATOM 4375 C CA . GLU A 1 560 ? 4.172 2.243 -35.241 1.00 97.88 560 GLU A CA 1
ATOM 4376 C C . GLU A 1 560 ? 4.216 3.564 -34.457 1.00 97.88 560 GLU A C 1
ATOM 4378 O O . GLU A 1 560 ? 4.861 4.528 -34.882 1.00 97.88 560 GLU A O 1
ATOM 4383 N N . ALA A 1 561 ? 3.574 3.593 -33.287 1.00 97.62 561 ALA A N 1
ATOM 4384 C CA . ALA A 1 561 ? 3.522 4.771 -32.432 1.00 97.62 561 ALA A CA 1
ATOM 4385 C C . ALA A 1 561 ? 4.903 5.111 -31.849 1.00 97.62 561 ALA A C 1
ATOM 4387 O O . ALA A 1 561 ? 5.323 6.267 -31.905 1.00 97.62 561 ALA A O 1
ATOM 4388 N N . LEU A 1 562 ? 5.651 4.109 -31.375 1.00 97.69 562 LEU A N 1
ATOM 4389 C CA . LEU A 1 562 ? 7.011 4.304 -30.870 1.00 97.69 562 LEU A CA 1
ATOM 4390 C C . LEU A 1 562 ? 7.979 4.724 -31.978 1.00 97.69 562 LEU A C 1
ATOM 4392 O O . LEU A 1 562 ? 8.807 5.595 -31.744 1.00 97.69 562 LEU A O 1
ATOM 4396 N N . ASN A 1 563 ? 7.844 4.207 -33.202 1.00 97.31 563 ASN A N 1
ATOM 4397 C CA . ASN A 1 563 ? 8.647 4.663 -34.341 1.00 97.31 563 ASN A CA 1
ATOM 4398 C C . ASN A 1 563 ? 8.399 6.139 -34.668 1.00 97.31 563 ASN A C 1
ATOM 4400 O O . ASN A 1 563 ? 9.325 6.861 -35.042 1.00 97.31 563 ASN A O 1
ATOM 4404 N N . LYS A 1 564 ? 7.149 6.594 -34.541 1.00 96.00 564 LYS A N 1
ATOM 4405 C CA . LYS A 1 564 ? 6.787 7.997 -34.750 1.00 96.00 564 LYS A CA 1
ATOM 4406 C C . LYS A 1 564 ? 7.334 8.900 -33.641 1.00 96.00 564 LYS A C 1
ATOM 4408 O O . LYS A 1 564 ? 7.766 10.009 -33.943 1.00 96.00 564 LYS A O 1
ATOM 4413 N N . LEU A 1 565 ? 7.304 8.430 -32.394 1.00 95.75 565 LEU A N 1
ATOM 4414 C CA . LEU A 1 565 ? 7.714 9.200 -31.219 1.00 95.75 565 LEU A CA 1
ATOM 4415 C C . LEU A 1 565 ? 9.239 9.225 -31.024 1.00 95.75 565 LEU A C 1
ATOM 4417 O O . LEU A 1 565 ? 9.816 10.284 -30.808 1.00 95.75 565 LEU A O 1
ATOM 4421 N N . LEU A 1 566 ? 9.888 8.064 -31.107 1.00 95.75 566 LEU A N 1
ATOM 4422 C CA . LEU A 1 566 ? 11.297 7.853 -30.752 1.00 95.75 566 LEU A CA 1
ATOM 4423 C C . LEU A 1 566 ? 12.223 7.753 -31.976 1.00 95.75 566 LEU A C 1
ATOM 4425 O O . LEU A 1 566 ? 13.447 7.812 -31.840 1.00 95.75 566 LEU A O 1
ATOM 4429 N N . GLY A 1 567 ? 11.659 7.608 -33.178 1.00 95.31 567 GLY A N 1
ATOM 4430 C CA . GLY A 1 567 ? 12.406 7.341 -34.406 1.00 95.31 567 GLY A CA 1
ATOM 4431 C C . GLY A 1 567 ? 12.643 5.843 -34.652 1.00 95.31 567 GLY A C 1
ATOM 4432 O O . GLY A 1 567 ? 12.005 4.995 -34.029 1.00 95.31 567 GLY A O 1
ATOM 4433 N N . PRO A 1 568 ? 13.526 5.477 -35.599 1.00 96.25 568 PRO A N 1
ATOM 4434 C CA . PRO A 1 568 ? 13.747 4.077 -35.950 1.00 96.25 568 PRO A CA 1
ATOM 4435 C C . PRO A 1 568 ? 14.379 3.279 -34.789 1.00 96.25 568 PRO A C 1
ATOM 4437 O O . PRO A 1 568 ? 15.183 3.839 -34.039 1.00 96.25 568 PRO A O 1
ATOM 4440 N N . PRO A 1 569 ? 14.095 1.966 -34.668 1.00 97.62 569 PRO A N 1
ATOM 4441 C CA . PRO A 1 569 ? 14.699 1.127 -33.638 1.00 97.62 569 PRO A CA 1
ATOM 4442 C C . PRO A 1 569 ? 16.221 1.062 -33.773 1.00 97.62 569 PRO A C 1
ATOM 4444 O O . PRO A 1 569 ? 16.754 0.959 -34.881 1.00 97.62 569 PRO A O 1
ATOM 4447 N N . VAL A 1 570 ? 16.918 1.047 -32.639 1.00 97.06 570 VAL A N 1
ATOM 4448 C CA . VAL A 1 570 ? 18.374 0.859 -32.578 1.00 97.06 570 VAL A CA 1
ATOM 4449 C C . VAL A 1 570 ? 18.776 -0.611 -32.646 1.00 97.06 570 VAL A C 1
ATOM 4451 O O . VAL A 1 570 ? 19.903 -0.921 -33.033 1.00 97.06 570 VAL A O 1
ATOM 4454 N N . ARG A 1 571 ? 17.866 -1.527 -32.290 1.00 96.94 571 ARG A N 1
ATOM 4455 C CA . ARG A 1 571 ? 18.116 -2.973 -32.282 1.00 96.94 571 ARG A CA 1
ATOM 4456 C C . ARG A 1 571 ? 16.831 -3.775 -32.510 1.00 96.94 571 ARG A C 1
ATOM 4458 O O . ARG A 1 571 ? 15.736 -3.332 -32.163 1.00 96.94 571 ARG A O 1
ATOM 4465 N N . ARG A 1 572 ? 16.994 -4.946 -33.132 1.00 97.12 572 ARG A N 1
ATOM 4466 C CA . ARG A 1 572 ? 15.986 -6.006 -33.285 1.00 97.12 572 ARG A CA 1
ATOM 4467 C C . ARG A 1 572 ? 16.660 -7.354 -33.042 1.00 97.12 572 ARG A C 1
ATOM 4469 O O . ARG A 1 572 ? 17.788 -7.530 -33.514 1.00 97.12 572 ARG A O 1
ATOM 4476 N N . SER A 1 573 ? 15.976 -8.260 -32.347 1.00 91.38 573 SER A N 1
ATOM 4477 C CA . SER A 1 573 ? 16.530 -9.542 -31.877 1.00 91.38 573 SER A CA 1
ATOM 4478 C C . SER A 1 573 ? 15.786 -10.757 -32.416 1.00 91.38 573 SER A C 1
ATOM 4480 O O . SER A 1 573 ? 14.562 -10.648 -32.656 1.00 91.38 573 SER A O 1
#

Foldseek 3Di:
DADWDWDQAPVRFIKIKGKDAAAAEEEEEEPAQVCLCPQCVLLRVLVNVVGYTYMYIHGPHPLDLDFLPLRRVLRVCVVVVQPVPPVHHHYEYAASSLVSQLVNLVQPDQGQEYEREHDDDDPPDPVVVLLVLLSVLVVCAHWDPGHNLYYDYYHDPCNSDPVNSCVVSVVVVDRRDSPDRPPDDDDPPQDPDDPDPLDQFAFWDWDDDPQKIWIGQQQAIEIDGHAQPPPPLLVVLVVVVVVCQVSQHKYKYKDWPVHDPCNVVSLVVVPWDWDDKWFKKKFLAFQFDADPQKTFDDPVCVVVALVLQPDDWQARPVNLVQSEDSSVSQKGKMFGDDPRHTPWIWIWGDSDPLEIETRDISDLCSNVVVSVNVSGDNRHMYIGIDDDPNVVSRVVGGMDTDTMMIMIIDGHPDNGDPGGQKYKAAPDVLNSLLSVLCCVVFVAQDDLPDDDRTNADAFKFKFAQPADPVCQVVVQVLLLVLCVVVQPDWKKKDWVSGMIMIGRSVQEPDVVTHHDPDGQADDPTWIWIADSNRQWIWIHDNNSNMIMTDHNSSCVRRVVVCCVRRNHTPDHD

Mean predicted aligned error: 12.89 Å

Solvent-accessible surface area (backbone atoms only — not comparable to full-atom values): 31321 Å² total; per-residue (Å²): 134,69,67,82,44,78,46,73,26,97,90,65,50,57,40,37,34,37,64,42,75,54,64,41,42,33,42,34,30,26,55,42,59,85,44,42,69,68,55,53,50,81,48,45,65,67,42,33,77,70,44,23,16,40,32,43,34,33,44,60,66,76,79,52,93,67,62,71,54,36,70,41,54,51,49,46,42,61,71,69,48,36,85,76,36,94,82,39,28,29,41,27,14,31,34,55,13,16,53,28,47,52,49,26,42,76,72,67,51,66,37,34,31,37,38,40,22,49,66,84,73,79,93,82,42,83,61,55,59,48,47,54,50,48,56,52,45,45,63,32,47,51,61,101,88,42,62,24,53,36,62,49,81,45,86,60,95,61,65,73,36,71,67,45,50,48,49,60,55,48,57,77,68,49,75,68,64,74,80,69,73,80,93,70,77,78,70,75,89,83,61,95,60,87,85,60,75,68,65,79,48,62,36,37,36,80,47,76,60,86,76,36,34,39,39,37,41,58,34,31,31,40,39,44,63,70,90,60,87,93,56,67,55,66,63,52,53,51,52,51,51,53,55,32,46,79,70,19,23,30,36,41,36,60,47,51,71,88,51,72,79,59,56,65,54,47,41,47,76,73,63,32,44,80,64,58,68,29,36,36,31,40,24,69,54,68,72,37,61,76,58,90,47,54,44,74,67,49,84,86,45,47,70,57,48,61,66,48,52,61,74,91,46,69,45,45,58,68,56,39,59,60,42,13,67,67,45,57,68,60,27,57,40,36,31,31,44,56,99,88,37,82,77,40,38,36,34,31,32,69,50,56,95,47,30,34,38,46,23,35,60,50,60,91,55,53,40,57,52,28,49,50,64,67,72,46,60,90,80,28,39,37,38,37,61,32,48,74,73,54,33,53,56,42,43,76,28,46,31,43,80,78,45,46,36,35,35,30,36,40,72,39,97,51,81,49,48,93,54,58,31,27,30,61,31,70,83,48,71,67,44,55,51,54,51,57,47,42,40,71,73,30,49,54,37,74,54,88,84,53,82,70,43,44,54,70,51,76,60,18,43,23,33,43,65,70,61,57,81,87,42,48,64,55,54,43,49,46,50,52,51,26,50,43,79,71,40,88,54,58,33,33,35,42,34,63,96,50,68,23,33,39,31,34,57,89,52,31,60,48,92,94,38,21,72,57,79,80,62,62,72,38,81,83,37,44,20,31,40,29,37,96,82,62,71,37,38,38,42,10,36,39,73,80,36,29,38,36,30,24,24,67,73,42,33,71,61,30,47,68,61,46,36,72,66,44,38,75,65,78,44,73,72

InterPro domains:
  IPR020323 Protein of unknown function DUF2716 [PF10898] (426-555)
  IPR029058 Alpha/Beta hydrolase fold [G3DSA:3.40.50.1820] (1-143)
  IPR029058 Alpha/Beta hydrolase fold [SSF53474] (5-112)

pLDDT: mean 78.56, std 18.68, range [25.33, 98.75]

Radius of gyration: 25.96 Å; Cα contacts (8 Å, |Δi|>4): 1114; chains: 1; bounding box: 80×41×70 Å

Sequence (573 aa):
MTAREHFRAPDGTLLTYRDFGEGRPLVLFAGDSDDTADLWLPHVDPLVARGHRVILVDLPDERSPARAPTAAGLALLDHLDTADDPAGYDLGGHGVGALLVVRMVFAGATPHRVIVAGLSVDVASREELGRLRASMLVLTTPGPDGQVEGGLNLTVPDFASPQVVAAISGFFDATPVRPCPPRRRTRPADDAWPRRPWSTPIGAVVEHDGPVTRVHYGTHGTVEHPDLTGVDLSDLVERQLRHFADRGEPVEWKTYAHETPDLPEHLLAAGFTPGWERSVLVADEITAPPNRDVRDLRNEDLPEVRRLAGGRHRTPFADIETDGPVRLWDANVQVVLERGRVVGAGWAEPAGGGVVVIGGLTGLWPQVLAEWARWAERNSTFFAEADGELRDVLLDVGFREVVTARSYHWTPPRPPAATRPVVLQFDQPEHDEIWHRVDRRLGFRPSVRAFPGITEPPGSVTWHLNVGEDGLDELQSVVVAGLREIGGEELYWLDWQHVGYRFEPDRVGRPGQPPWPGSAYPDGDYYLYLPRDLRFGTFGHPWEHTLCVFGESLVAHVEEALNKLLGPPVRRS

Secondary structure (DSSP, 8-state):
-PPPEEEE-TTS-EEEEEEESSSEEEEEE-SSTTTHHHHTHHHHHHHHTTTEEEEEEEPP-TTSS--S-HHHHHHHHHHTT-TT-TT--EEEEETHHHHHHHHHHHTT---SEEEEE-----TT-TTHHHHHHHHHHHHTS--TT----EEEEE--S-TTSHHHHHHHHHHHHS-----PPP------TT-SS--S-SSPPTT-EEEEETTEEEEE-SS-EEEE-S--TTS-HHHHHHHHHHHHHHHT--EEEEEETTS-THHHHHHHHTT-EEEEEEEEEEESS--PPP-TTEEE--TTTHHHHHHH--S--SS-HHHHHHT-HHHHHHSEEEEEEETTEEEEEEEEEE-STTEEEEEEESS--HHHHHHHHHHSPTTPEEEEEE-HHHHHHHHHTT-EEEEEEEEEEE--SSPPPSS-SEEEESSSHHHHHHHHHHHHHH-----SSSS-SS-PPTT-EEEE----HHHHHHHHHHHHHHHHHH-SS-EEEEETTS-EEEE-GGGSSSTTSPPPPS-SS-SSS-EEEEETT-SSEEEEETTTTEEEEESHHHHHHHHHHHHHHH-S-SEE-